Protein AF-A0A817DR96-F1 (afdb_monomer)

Sequence (658 aa):
MYIFFENSESCPSGSWNTTGIRVARVNLPEDVFVDNDGNIYVPDNSNSIQKWLPNATNSIIVAGGSFGSDMNQLKNPIGIFVRNNNLYIVDNGNFRVQKWAYGATSGVTVAGGNSKGSALNQLSNCYGIYVDEHENVYIADRDNNRVMKWMPGATEGIVVAGGNGEGRNSNQLTFPLGIYLDNDANIYIADYYNDRVQMWAQGATNGITVAGGNGGGSAPNQLSLPRAVSVDTRKNVYVLDTFNDRVQKWAPRASSGITIIGSDGRGSRPNQLQSPFGMRFDSNGNIYVADTYNWRIQKFSCEIFGNRHPPASLHRSSSTTTTNPFESTFCDLINDDMILEMTTKSLAGRVALVTGGTRGLGKGIAVELGAAGALVYVTGRTVKSSDGKSGSLEETAEAIRNRGGQCIPLRVDHENANEVEALFQRISKEQDGRLDILVNNAYKGVERLLIESGTTFWETEPDIFDDLNNVGLRNHYYCAVYAARLMVPRKQGLIIFISSVGGLIYLFHVAYGCDRLAADTAIELKKHNVASISLWPGLVETDTVQASERNAGFHKMFETYGKTESAEYVGRIIAHLAQNSSLMQYSGTVVTTADYGTTYSIPDIDGTYPSNPRSVSFLMRRIPALSWLSGWIPGFLKIPHWLWYKLVTNFQFSQHIF

Foldseek 3Di:
DDDDQDQDPDDDDQAWGFSFPQLDQAAQFQAWDAAQQRWIWTCGPQQFIWIDHVPRNGTDTFAARADDDDQRHAHPWHEWDDDPQWIWICSQVQQFTWIDHGPDSGTDTQAANPDDDQFQRGAHRWAAWDADPQRWIWIQRFVQQFIWITGGPDNGTDTFAANPDDDDFQRTAHRWHAWDQDPQRWIWTCSFQQQFIWIDGGPDNGTDTFAANPDDDDDQRTAHRWHYWDADPQRWIWTCSQVFQFIWTGHGPRSGTDTRACPVTDDQDRSHAHRWNYWDAHPQGWIWIRSRVNSGIIITHSPPPPDDDDPDDDDDDDDDDDDDDDDDDDDDDPDDVVPVVPDPQLQAPAEEEQEPCQFFLSLLLQLLLQLSHHQYEYEDAAQDDPPVQPGHLVVSQVSSVVSVGHYDYDYADLLDLVSLLVVLVVCCVVSVLHHAEYELDFFFCPVVLQVCFPPAPVRDDPCSLVRTCSRAAVSLLSNLVSVCSSQQVVLHHEYEREFALCQQDVDGYPSDDHLVVQQVSLVVSVVSNYARAYEHEDAEDTSVLVVVCVRVVSVVVCVLFDDHAYSNLVSQLSSVLSNDSPNSVRGSHYHYSQVSCVVVVNAGPVSHGGQDLQFPLSLLCLPVVRVVCSVVGDRPHGDDPVVSSVQCNPPVSVVSND

Mean predicted aligned error: 17.9 Å

Solvent-accessible surface area (backbone atoms only — not comparable to full-atom values): 34175 Å² total; per-residue (Å²): 133,86,89,76,83,65,80,72,77,88,77,82,79,93,51,50,40,45,60,59,50,70,59,41,84,36,61,52,24,43,20,44,34,50,45,89,83,52,32,40,38,31,28,27,77,66,12,24,31,35,36,26,54,70,93,43,75,62,70,45,81,64,41,51,66,37,78,46,80,53,58,44,30,20,24,59,37,42,20,55,37,76,57,96,66,25,42,39,32,27,21,26,74,52,16,24,27,34,41,28,49,74,87,45,80,46,41,45,81,57,40,46,58,67,44,76,45,80,54,58,35,26,23,26,66,39,38,19,45,39,67,51,98,82,55,29,41,36,35,16,23,12,80,58,11,22,30,35,38,23,48,78,90,44,81,48,40,43,82,63,42,44,59,68,45,75,45,84,53,53,38,28,22,29,46,26,27,16,41,30,70,52,97,81,54,31,40,35,33,9,22,18,80,57,7,22,30,33,36,26,48,74,90,42,79,49,38,44,80,60,39,45,60,70,45,71,44,82,51,55,39,27,22,23,50,22,32,20,36,45,68,50,99,81,54,30,39,36,34,32,22,18,77,63,16,26,30,30,42,21,48,70,89,43,82,45,39,44,75,57,39,17,81,78,34,72,45,82,54,85,52,26,23,32,59,35,41,18,55,33,61,36,88,85,63,28,40,36,33,10,21,16,76,65,24,27,41,40,34,34,38,69,52,81,70,73,87,71,76,75,81,86,74,89,78,90,79,82,90,80,90,83,86,84,84,89,84,90,88,80,92,85,80,91,80,58,88,82,62,76,76,67,62,83,33,83,33,57,91,35,35,31,38,29,32,38,15,27,42,44,53,29,23,23,25,45,30,34,32,5,43,30,27,13,40,27,37,33,26,26,75,45,55,73,54,93,77,81,73,78,39,10,28,51,60,34,36,47,54,12,41,76,50,74,14,44,62,49,62,41,81,36,52,54,72,40,65,68,48,49,50,50,50,50,55,44,43,30,67,77,47,78,44,50,45,42,36,39,38,42,53,34,70,43,46,65,69,60,47,56,73,45,44,81,58,52,76,90,78,47,68,74,62,58,40,53,48,28,26,38,32,23,51,54,29,41,49,52,52,48,55,55,48,44,71,34,13,47,85,66,44,36,31,39,39,37,36,65,47,47,74,46,63,70,36,96,72,48,52,88,70,57,67,51,47,67,59,24,31,55,51,12,63,72,29,50,89,32,53,28,29,16,24,21,36,23,63,66,59,58,66,28,69,75,55,68,72,41,69,86,37,70,71,54,49,51,45,49,74,55,56,62,59,60,32,54,25,40,33,58,10,48,53,52,51,50,48,77,64,41,91,62,40,67,79,47,35,42,34,81,43,43,46,38,56,51,23,64,75,68,72,48,53,36,93,87,69,46,73,50,62,38,87,47,12,50,15,54,51,25,51,46,36,80,96,40,28,81,51,22,84,75,38,60,66,84,47,60,57,56,69,71,56,44,50,54,44,51,58,34,68,80,49,26,67,49,63,95

pLDDT: mean 83.36, std 20.63, range [21.3, 98.88]

Radius of gyration: 29.3 Å; Cα contacts (8 Å, |Δi|>4): 1553; chains: 1; bounding box: 59×77×82 Å

Nearest PDB structures (foldseek):
  2qq5-assembly1_A  TM=9.137E-01  e=7.606E-24  Homo sapiens
  3sc4-assembly1_A  TM=8.248E-01  e=3.478E-14  Mycolicibacterium thermoresistibile
  3kvo-assembly3_B  TM=7.953E-01  e=3.478E-14  Homo sapiens
  3kvo-assembly3_A  TM=7.823E-01  e=4.584E-14  Homo sapiens
  3e03-assembly1_C-2  TM=8.175E-01  e=2.681E-13  Xanthomonas campestris pv. campestris

Structure (mmCIF, N/CA/C/O backbone):
data_AF-A0A817DR96-F1
#
_entry.id   AF-A0A817DR96-F1
#
loop_
_atom_site.group_PDB
_atom_site.id
_atom_site.type_symbol
_atom_site.label_atom_id
_atom_site.label_alt_id
_atom_site.label_comp_id
_atom_site.label_asym_id
_atom_site.label_entity_id
_atom_site.label_seq_id
_atom_site.pdbx_PDB_ins_code
_atom_site.Cartn_x
_atom_site.Cartn_y
_atom_site.Cartn_z
_atom_site.occupancy
_atom_site.B_iso_or_equiv
_atom_site.auth_seq_id
_atom_site.auth_comp_id
_atom_site.auth_asym_id
_atom_site.auth_atom_id
_atom_site.pdbx_PDB_model_num
ATOM 1 N N . MET A 1 1 ? 23.620 13.366 23.419 1.00 24.48 1 MET A N 1
ATOM 2 C CA . MET A 1 1 ? 24.856 12.675 22.991 1.00 24.48 1 MET A CA 1
ATOM 3 C C . MET A 1 1 ? 24.597 12.129 21.592 1.00 24.48 1 MET A C 1
ATOM 5 O O . MET A 1 1 ? 23.558 11.514 21.395 1.00 24.48 1 MET A O 1
ATOM 9 N N . TYR A 1 2 ? 25.452 12.524 20.650 1.00 21.30 2 TYR A N 1
ATOM 10 C CA . TYR A 1 2 ? 25.287 12.639 19.192 1.00 21.30 2 TYR A CA 1
ATOM 11 C C . TYR A 1 2 ? 24.518 11.517 18.455 1.00 21.30 2 TYR A C 1
ATOM 13 O O . TYR A 1 2 ? 24.699 10.333 18.731 1.00 21.30 2 TYR A O 1
ATOM 21 N N . ILE A 1 3 ? 23.666 11.920 17.499 1.00 24.17 3 ILE A N 1
ATOM 22 C CA . ILE A 1 3 ? 22.948 11.048 16.553 1.00 24.17 3 ILE A CA 1
ATOM 23 C C . ILE A 1 3 ? 23.873 10.815 15.351 1.00 24.17 3 ILE A C 1
ATOM 25 O O . ILE A 1 3 ? 24.133 11.747 14.596 1.00 24.17 3 ILE A O 1
ATOM 29 N N . PHE A 1 4 ? 24.367 9.588 15.184 1.00 23.44 4 PHE A N 1
ATOM 30 C CA . PHE A 1 4 ? 24.984 9.134 13.938 1.00 23.44 4 PHE A CA 1
ATOM 31 C C . PHE A 1 4 ? 23.915 8.460 13.072 1.00 23.44 4 PHE A C 1
ATOM 33 O O . PHE A 1 4 ? 23.225 7.552 13.537 1.00 23.44 4 PHE A O 1
ATOM 40 N N . PHE A 1 5 ? 23.794 8.909 11.822 1.00 27.34 5 PHE A N 1
ATOM 41 C CA . PHE A 1 5 ? 23.264 8.101 10.730 1.00 27.34 5 PHE A CA 1
ATOM 42 C C . PHE A 1 5 ? 24.426 7.232 10.246 1.00 27.34 5 PHE A C 1
ATOM 44 O O . PHE A 1 5 ? 25.291 7.714 9.519 1.00 27.34 5 PHE A O 1
ATOM 51 N N . GLU A 1 6 ? 24.507 5.983 10.695 1.00 26.19 6 GLU A N 1
ATOM 52 C CA . GLU A 1 6 ? 25.370 5.011 10.025 1.00 26.19 6 GLU A CA 1
ATOM 53 C C . GLU A 1 6 ? 24.568 4.399 8.878 1.00 26.19 6 GLU A C 1
ATOM 55 O O . GLU A 1 6 ? 23.611 3.659 9.101 1.00 26.19 6 GLU A O 1
ATOM 60 N N . ASN A 1 7 ? 24.954 4.738 7.647 1.00 27.81 7 ASN A N 1
ATOM 61 C CA . ASN A 1 7 ? 24.694 3.874 6.505 1.00 27.81 7 ASN A CA 1
ATOM 62 C C . ASN A 1 7 ? 25.498 2.595 6.757 1.00 27.81 7 ASN A C 1
ATOM 64 O O . ASN A 1 7 ? 26.728 2.647 6.753 1.00 27.81 7 ASN A O 1
ATOM 68 N N . SER A 1 8 ? 24.836 1.471 7.029 1.00 29.25 8 SER A N 1
ATOM 69 C CA . SER A 1 8 ? 25.536 0.192 7.092 1.00 29.25 8 SER A CA 1
ATOM 70 C C . SER A 1 8 ? 25.970 -0.216 5.684 1.00 29.25 8 SER A C 1
ATOM 72 O O . SER A 1 8 ? 25.185 -0.214 4.735 1.00 29.25 8 SER A O 1
ATOM 74 N N . GLU A 1 9 ? 27.258 -0.529 5.550 1.00 28.72 9 GLU A N 1
ATOM 75 C CA . GLU A 1 9 ? 27.829 -1.127 4.350 1.00 28.72 9 GLU A CA 1
ATOM 76 C C . GLU A 1 9 ? 27.201 -2.504 4.071 1.00 28.72 9 GLU A C 1
ATOM 78 O O . GLU A 1 9 ? 26.741 -3.213 4.965 1.00 28.72 9 GLU A O 1
ATOM 83 N N . SER A 1 10 ? 27.170 -2.848 2.785 1.00 29.28 10 SER A N 1
ATOM 84 C CA . SER A 1 10 ? 26.442 -3.954 2.158 1.00 29.28 10 SER A CA 1
ATOM 85 C C . SER A 1 10 ? 26.418 -5.290 2.918 1.00 29.28 10 SER A C 1
ATOM 87 O O . SER A 1 10 ? 27.470 -5.885 3.147 1.00 29.28 10 SER A O 1
ATOM 89 N N . CYS A 1 11 ? 25.213 -5.833 3.135 1.00 27.83 11 CYS A N 1
ATOM 90 C CA . CYS A 1 11 ? 24.986 -7.245 3.461 1.00 27.83 11 CYS A CA 1
ATOM 91 C C . CYS A 1 11 ? 24.682 -8.081 2.196 1.00 27.83 11 CYS A C 1
ATOM 93 O O . CYS A 1 11 ? 24.091 -7.568 1.240 1.00 27.83 11 CYS A O 1
ATOM 95 N N . PRO A 1 12 ? 25.103 -9.358 2.135 1.00 28.17 12 PRO A N 1
ATOM 96 C CA . PRO A 1 12 ? 24.880 -10.209 0.973 1.00 28.17 12 PRO A CA 1
ATOM 97 C C . PRO A 1 12 ? 23.470 -10.836 0.961 1.00 28.17 12 PRO A C 1
ATOM 99 O O . PRO A 1 12 ? 23.025 -11.407 1.948 1.00 28.17 12 PRO A O 1
ATOM 102 N N . SER A 1 13 ? 22.827 -10.770 -0.214 1.00 31.06 13 SER A N 1
ATOM 103 C CA . SER A 1 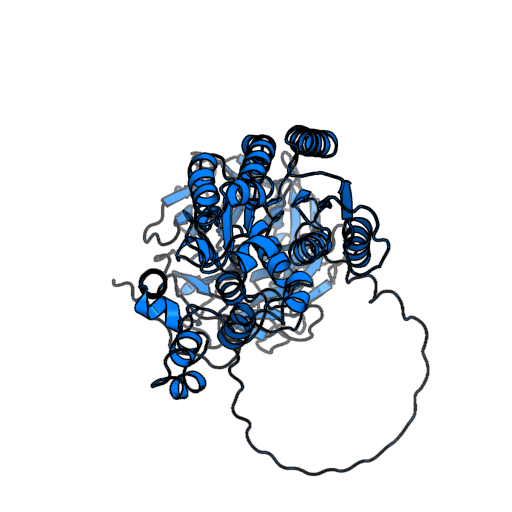13 ? 21.647 -11.525 -0.694 1.00 31.06 13 SER A CA 1
ATOM 104 C C . SER A 1 13 ? 20.391 -11.560 0.198 1.00 31.06 13 SER A C 1
ATOM 106 O O . SER A 1 13 ? 20.298 -12.352 1.128 1.00 31.06 13 SER A O 1
ATOM 108 N N . GLY A 1 14 ? 19.362 -10.786 -0.185 1.00 36.84 14 GLY A N 1
ATOM 109 C CA . GLY A 1 14 ? 17.995 -10.883 0.360 1.00 36.84 14 GLY A CA 1
ATOM 110 C C . GLY A 1 14 ? 17.737 -10.149 1.683 1.00 36.84 14 GLY A C 1
ATOM 111 O O . GLY A 1 14 ? 16.700 -10.369 2.304 1.00 36.84 14 GLY A O 1
ATOM 112 N N . SER A 1 15 ? 18.662 -9.297 2.125 1.00 35.44 15 SER A N 1
ATOM 113 C CA . SER A 1 15 ? 18.634 -8.642 3.436 1.00 35.44 15 SER A CA 1
ATOM 114 C C . SER A 1 15 ? 17.817 -7.344 3.461 1.00 35.44 15 SER A C 1
ATOM 116 O O . SER A 1 15 ? 17.897 -6.531 2.545 1.00 35.44 15 SER A O 1
ATOM 118 N N . TRP A 1 16 ? 17.070 -7.131 4.546 1.00 42.81 16 TRP A N 1
ATOM 119 C CA . TRP A 1 16 ? 16.449 -5.847 4.878 1.00 42.81 16 TRP A CA 1
ATOM 120 C C . TRP A 1 16 ? 17.532 -4.872 5.328 1.00 42.81 16 TRP A C 1
ATOM 122 O O . TRP A 1 16 ? 18.354 -5.221 6.176 1.00 42.81 16 TRP A O 1
ATOM 132 N N . ASN A 1 17 ? 17.533 -3.653 4.793 1.00 43.53 17 ASN A N 1
ATOM 133 C CA . ASN A 1 17 ? 18.510 -2.653 5.199 1.00 43.53 17 ASN A CA 1
ATOM 134 C C . ASN A 1 17 ? 18.001 -1.827 6.372 1.00 43.53 17 ASN A C 1
ATOM 136 O O . ASN A 1 17 ? 16.851 -1.381 6.442 1.00 43.53 17 ASN A O 1
ATOM 140 N N . THR A 1 18 ? 18.912 -1.591 7.303 1.00 42.03 18 THR A N 1
ATOM 141 C CA . THR A 1 18 ? 18.697 -0.744 8.464 1.00 42.03 18 THR A CA 1
ATOM 142 C C . THR A 1 18 ? 18.997 0.696 8.110 1.00 42.03 18 THR A C 1
ATOM 144 O O . THR A 1 18 ? 20.090 1.200 8.355 1.00 42.03 18 THR A O 1
ATOM 147 N N . THR A 1 19 ? 18.004 1.417 7.612 1.00 44.44 19 THR A N 1
ATOM 148 C CA . THR A 1 19 ? 17.979 2.862 7.834 1.00 44.44 19 THR A CA 1
ATOM 149 C C . THR A 1 19 ? 17.499 3.065 9.257 1.00 44.44 19 THR A C 1
ATOM 151 O O . THR A 1 19 ? 16.302 3.216 9.496 1.00 44.44 19 THR A O 1
ATOM 154 N N . GLY A 1 20 ? 18.422 2.984 10.216 1.00 42.66 20 GLY A N 1
ATOM 155 C CA . GLY A 1 20 ? 18.122 3.200 11.621 1.00 42.66 20 GLY A CA 1
ATOM 156 C C . GLY A 1 20 ? 17.610 4.620 11.828 1.00 42.66 20 GLY A C 1
ATOM 157 O O . GLY A 1 20 ? 18.382 5.513 12.168 1.00 42.66 20 GLY A O 1
ATOM 158 N N . ILE A 1 21 ? 16.307 4.850 11.653 1.00 41.28 21 ILE A N 1
ATOM 159 C CA . ILE A 1 21 ? 15.677 6.027 12.227 1.00 41.28 21 ILE A CA 1
ATOM 160 C C . ILE A 1 21 ? 15.745 5.796 13.732 1.00 41.28 21 ILE A C 1
ATOM 162 O O . ILE A 1 21 ? 14.899 5.120 14.305 1.00 41.28 21 ILE A O 1
ATOM 166 N N . ARG A 1 22 ? 16.784 6.330 14.382 1.00 48.03 22 ARG A N 1
ATOM 167 C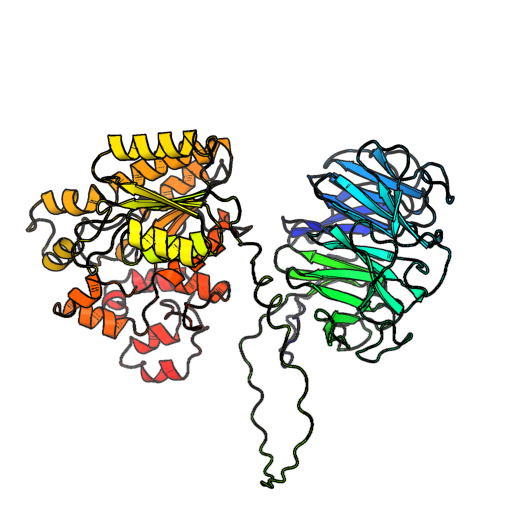 CA . ARG A 1 22 ? 16.765 6.564 15.824 1.00 48.03 22 ARG A CA 1
ATOM 168 C C . ARG A 1 22 ? 15.715 7.642 16.070 1.00 48.03 22 ARG A C 1
ATOM 170 O O . ARG A 1 22 ? 16.043 8.825 16.133 1.00 48.03 22 ARG A O 1
ATOM 177 N N . VAL A 1 23 ? 14.453 7.235 16.167 1.00 45.88 23 VAL A N 1
ATOM 178 C CA . VAL A 1 23 ? 13.348 8.096 16.598 1.00 45.88 23 VAL A CA 1
ATOM 179 C C . VAL A 1 23 ? 13.515 8.326 18.104 1.00 45.88 23 VAL A C 1
ATOM 181 O O . VAL A 1 23 ? 12.821 7.728 18.911 1.00 45.88 23 VAL A O 1
ATOM 184 N N . ALA A 1 24 ? 14.515 9.128 18.483 1.00 48.12 24 ALA A N 1
ATOM 185 C CA . ALA A 1 24 ? 14.823 9.507 19.863 1.00 48.12 24 ALA A CA 1
ATOM 186 C C . ALA A 1 24 ? 15.040 8.330 20.853 1.00 48.12 24 ALA A C 1
ATOM 188 O O . ALA A 1 24 ? 15.020 7.154 20.499 1.00 48.12 24 ALA A O 1
ATOM 189 N N . ARG A 1 25 ? 15.349 8.655 22.117 1.00 51.50 25 ARG A N 1
ATOM 190 C CA . ARG A 1 25 ? 15.259 7.692 23.226 1.00 51.50 25 ARG A CA 1
ATOM 191 C C . ARG A 1 25 ? 13.790 7.600 23.615 1.00 51.50 25 ARG A C 1
ATOM 193 O O . ARG A 1 25 ? 13.242 8.601 24.069 1.00 51.50 25 ARG A O 1
ATOM 200 N N . VAL A 1 26 ? 13.193 6.427 23.463 1.00 66.25 26 VAL A N 1
ATOM 201 C CA . VAL A 1 26 ? 11.851 6.135 23.982 1.00 66.25 26 VAL A CA 1
ATOM 202 C C . VAL A 1 26 ? 12.015 5.249 25.207 1.00 66.25 26 VAL A C 1
ATOM 204 O O . VAL A 1 26 ? 12.823 4.320 25.176 1.00 66.25 26 VAL A O 1
ATOM 207 N N . ASN A 1 27 ? 11.331 5.542 26.311 1.00 67.62 27 ASN A N 1
ATOM 208 C CA . ASN A 1 27 ? 11.566 4.823 27.554 1.00 67.62 27 ASN A CA 1
ATOM 209 C C . ASN A 1 27 ? 10.733 3.533 27.571 1.00 67.62 27 ASN A C 1
ATOM 211 O O . ASN A 1 27 ? 9.561 3.564 27.929 1.00 67.62 27 ASN A O 1
ATOM 215 N N . LEU A 1 28 ? 11.369 2.416 27.190 1.00 78.00 28 LEU A N 1
ATOM 216 C CA . LEU A 1 28 ? 10.761 1.083 27.032 1.00 78.00 28 LEU A CA 1
ATOM 217 C C . LEU A 1 28 ? 9.540 1.090 26.085 1.00 78.00 28 LEU A C 1
ATOM 219 O O . LEU A 1 28 ? 8.411 0.936 26.539 1.00 78.00 28 LEU A O 1
ATOM 223 N N . PRO A 1 29 ? 9.742 1.254 24.764 1.00 85.44 29 PRO A N 1
ATOM 224 C CA . PRO A 1 29 ? 8.639 1.195 23.810 1.00 85.44 29 PRO A CA 1
ATOM 225 C C . PRO A 1 29 ? 8.024 -0.214 23.780 1.00 85.44 29 PRO A C 1
ATOM 227 O O . PRO A 1 29 ? 8.699 -1.176 23.412 1.00 85.44 29 PRO A O 1
ATOM 230 N N . GLU A 1 30 ? 6.757 -0.338 24.172 1.00 89.00 30 GLU A N 1
ATOM 231 C CA . GLU A 1 30 ? 6.022 -1.618 24.204 1.00 89.00 30 GLU A CA 1
ATOM 232 C C . GLU A 1 30 ? 5.396 -1.965 22.843 1.00 89.00 30 GLU A C 1
ATOM 234 O O . GLU A 1 30 ? 5.339 -3.133 22.464 1.00 89.00 30 GLU A O 1
ATOM 239 N N . ASP A 1 31 ? 4.984 -0.950 22.081 1.00 93.12 31 ASP A N 1
ATOM 240 C CA . ASP A 1 31 ? 4.344 -1.092 20.771 1.00 93.12 31 ASP A CA 1
ATOM 241 C C . ASP A 1 31 ? 4.730 0.072 19.845 1.00 93.12 31 ASP A C 1
ATOM 243 O O . ASP A 1 31 ? 5.334 1.056 20.273 1.00 93.12 31 ASP A O 1
ATOM 247 N N . VAL A 1 32 ? 4.416 -0.027 18.558 1.00 93.25 32 VAL A N 1
ATOM 248 C CA . VAL A 1 32 ? 4.622 1.053 17.593 1.00 93.25 32 VAL A CA 1
ATOM 249 C C . VAL A 1 32 ? 3.517 1.038 16.548 1.00 93.25 32 VAL A C 1
ATOM 251 O O . VAL A 1 32 ? 3.250 0.019 15.919 1.00 93.25 32 VAL A O 1
ATOM 254 N N . PHE A 1 33 ? 2.913 2.198 16.299 1.00 94.31 33 PHE A N 1
ATOM 255 C CA . PHE A 1 33 ? 2.014 2.391 15.167 1.00 94.31 33 PHE A CA 1
ATOM 256 C C . PHE A 1 33 ? 2.586 3.435 14.216 1.00 94.31 33 PHE A C 1
ATOM 258 O O . PHE A 1 33 ? 3.103 4.461 14.654 1.00 94.31 33 PHE A O 1
ATOM 265 N N . VAL A 1 34 ? 2.467 3.195 12.912 1.00 92.00 34 VAL A N 1
ATOM 266 C CA . VAL A 1 34 ? 2.828 4.166 11.876 1.00 92.00 34 VAL A CA 1
ATOM 267 C C . VAL A 1 34 ? 1.602 4.415 11.013 1.00 92.00 34 VAL A C 1
ATOM 269 O O . VAL A 1 34 ? 1.001 3.463 10.512 1.00 92.00 34 VAL A O 1
ATOM 272 N N . ASP A 1 35 ? 1.191 5.678 10.898 1.00 89.00 35 ASP A N 1
ATOM 273 C CA . ASP A 1 35 ? 0.060 6.061 10.050 1.00 89.00 35 ASP A CA 1
ATOM 274 C C . ASP A 1 35 ? 0.475 6.265 8.584 1.00 89.00 35 ASP A C 1
ATOM 276 O O . ASP A 1 35 ? 1.652 6.205 8.225 1.00 89.00 35 ASP A O 1
ATOM 280 N N . ASN A 1 36 ? -0.513 6.485 7.714 1.00 85.00 36 ASN A N 1
ATOM 281 C CA . ASN A 1 36 ? -0.283 6.643 6.276 1.00 85.00 36 ASN A CA 1
ATOM 282 C C . ASN A 1 36 ? 0.516 7.905 5.917 1.00 85.00 36 ASN A C 1
ATOM 284 O O . ASN A 1 36 ? 1.110 7.942 4.842 1.00 85.00 36 ASN A O 1
ATOM 288 N N . ASP A 1 37 ? 0.563 8.896 6.811 1.00 83.38 37 ASP A N 1
ATOM 289 C CA . ASP A 1 37 ? 1.366 10.112 6.650 1.00 83.38 37 ASP A CA 1
ATOM 290 C C . ASP A 1 37 ? 2.817 9.903 7.126 1.00 83.38 37 ASP A C 1
ATOM 292 O O . ASP A 1 37 ? 3.647 10.810 7.039 1.00 83.38 37 ASP A O 1
ATOM 296 N N . GLY A 1 38 ? 3.142 8.711 7.640 1.00 85.75 38 GLY A N 1
ATOM 297 C CA . GLY A 1 38 ? 4.456 8.361 8.170 1.00 85.75 38 GLY A CA 1
ATOM 298 C C . GLY A 1 38 ? 4.713 8.877 9.587 1.00 85.75 38 GLY A C 1
ATOM 299 O O . GLY A 1 38 ? 5.865 8.868 10.029 1.00 85.75 38 GLY A O 1
ATOM 300 N N . ASN A 1 39 ? 3.683 9.335 10.308 1.00 90.19 39 ASN A N 1
ATOM 301 C CA . ASN A 1 39 ? 3.832 9.676 11.717 1.00 90.19 39 ASN A CA 1
ATOM 302 C C . ASN A 1 39 ? 3.946 8.402 12.555 1.00 90.19 39 ASN A C 1
ATOM 304 O O . ASN A 1 39 ? 3.235 7.424 12.320 1.00 90.19 39 ASN A O 1
ATOM 308 N N . ILE A 1 40 ? 4.796 8.445 13.575 1.00 91.69 40 ILE A N 1
ATOM 309 C CA . ILE A 1 40 ? 5.092 7.306 14.446 1.00 91.69 40 ILE A CA 1
ATOM 310 C C . ILE A 1 40 ? 4.483 7.572 15.817 1.00 91.69 40 ILE A C 1
ATOM 312 O O . ILE A 1 40 ? 4.743 8.619 16.407 1.00 91.69 40 ILE A O 1
ATOM 316 N N . TYR A 1 41 ? 3.706 6.622 16.326 1.00 93.44 41 TYR A N 1
ATOM 317 C CA . TYR A 1 41 ? 3.057 6.663 17.632 1.00 93.44 41 TYR A CA 1
ATOM 318 C C . TYR A 1 41 ? 3.623 5.554 18.499 1.00 93.44 41 TYR A C 1
ATOM 320 O O . TYR A 1 41 ? 3.667 4.399 18.074 1.00 93.44 41 TYR A O 1
ATOM 328 N N . VAL A 1 42 ? 4.038 5.902 19.711 1.00 92.75 42 VAL A N 1
ATOM 329 C CA . VAL A 1 42 ? 4.624 4.950 20.652 1.00 92.75 42 VAL A CA 1
ATOM 330 C C . VAL A 1 42 ? 4.044 5.205 22.043 1.00 92.75 42 VAL A C 1
ATOM 332 O O . VAL A 1 42 ? 4.090 6.350 22.508 1.00 92.75 42 VAL A O 1
ATOM 335 N N . PRO A 1 43 ? 3.481 4.186 22.712 1.00 91.12 43 PRO A N 1
ATOM 336 C CA . PRO A 1 43 ? 3.197 4.262 24.132 1.00 91.12 43 PRO A CA 1
ATOM 337 C C . PRO A 1 43 ? 4.511 4.307 24.913 1.00 91.12 43 PRO A C 1
ATOM 339 O O . PRO A 1 43 ? 5.430 3.529 24.660 1.00 91.12 43 PRO A O 1
ATOM 342 N N . ASP A 1 44 ? 4.600 5.249 25.845 1.00 80.56 44 ASP A N 1
ATOM 343 C CA . ASP A 1 44 ? 5.790 5.496 26.656 1.00 80.56 44 ASP A CA 1
ATOM 344 C C . ASP A 1 44 ? 5.473 5.354 28.155 1.00 80.56 44 ASP A C 1
ATOM 346 O O . ASP A 1 44 ? 4.350 5.606 28.608 1.00 80.56 44 ASP A O 1
ATOM 350 N N . ASN A 1 45 ? 6.491 5.019 28.953 1.00 75.44 45 ASN A N 1
ATOM 351 C CA . ASN A 1 45 ? 6.380 4.812 30.406 1.00 75.44 45 ASN A CA 1
ATOM 352 C C . ASN A 1 45 ? 5.914 6.037 31.205 1.00 75.44 45 ASN A C 1
ATOM 354 O O . ASN A 1 45 ? 5.556 5.923 32.377 1.00 75.44 45 ASN A O 1
ATOM 358 N N . SER A 1 46 ? 5.891 7.218 30.590 1.00 80.31 46 SER A N 1
ATOM 359 C CA . SER A 1 46 ? 5.292 8.429 31.158 1.00 80.31 46 SER A CA 1
ATOM 360 C C . SER A 1 46 ? 3.754 8.391 31.232 1.00 80.31 46 SER A C 1
ATOM 362 O O . SER A 1 46 ? 3.134 9.401 31.559 1.00 80.31 46 SER A O 1
ATOM 364 N N . ASN A 1 47 ? 3.124 7.239 30.966 1.00 90.25 47 ASN A N 1
ATOM 365 C CA . ASN A 1 47 ? 1.672 7.087 30.840 1.00 90.25 47 ASN A CA 1
ATOM 366 C C . ASN A 1 47 ? 1.110 8.004 29.745 1.00 90.25 47 ASN A C 1
ATOM 368 O O . ASN A 1 47 ? 0.117 8.712 29.935 1.00 90.25 47 ASN A O 1
ATOM 372 N N . SER A 1 48 ? 1.793 8.032 28.603 1.00 91.88 48 SER A N 1
ATOM 373 C CA . SER A 1 48 ? 1.437 8.881 27.473 1.00 91.88 48 SER A CA 1
ATOM 374 C C . SER A 1 48 ? 1.648 8.168 26.144 1.00 91.88 48 SER A C 1
ATOM 376 O O . SER A 1 48 ? 2.370 7.174 26.063 1.00 91.88 48 SER A O 1
ATOM 378 N N . ILE A 1 49 ? 1.017 8.698 25.098 1.00 93.88 49 ILE A N 1
ATOM 379 C CA . ILE A 1 49 ? 1.323 8.344 23.715 1.00 93.88 49 ILE A CA 1
ATOM 380 C C . ILE A 1 49 ? 2.130 9.476 23.101 1.00 93.88 49 ILE A C 1
ATOM 382 O O . ILE A 1 49 ? 1.674 10.620 23.026 1.00 93.88 49 ILE A O 1
ATOM 386 N N . GLN A 1 50 ? 3.329 9.134 22.654 1.00 91.44 50 GLN A N 1
ATOM 387 C CA . GLN A 1 50 ? 4.252 10.034 21.985 1.00 91.44 50 GLN A CA 1
ATOM 388 C C . GLN A 1 50 ? 4.053 9.920 20.472 1.00 91.44 50 GLN A C 1
ATOM 390 O O . GLN A 1 50 ? 3.998 8.812 19.941 1.00 91.44 50 GLN A O 1
ATOM 395 N N . LYS A 1 51 ? 3.959 11.057 19.777 1.00 91.50 51 LYS A N 1
ATOM 396 C CA . LYS A 1 51 ? 3.903 11.142 18.313 1.00 91.50 51 LYS A CA 1
ATOM 397 C C . LYS A 1 51 ? 5.153 11.834 17.783 1.00 91.50 51 LYS A C 1
ATOM 399 O O . LYS A 1 51 ? 5.456 12.950 18.201 1.00 91.50 51 LYS A O 1
ATOM 404 N N . TRP A 1 52 ? 5.813 11.225 16.806 1.00 90.00 52 TRP A N 1
ATOM 405 C CA . TRP A 1 52 ? 6.839 11.862 15.983 1.00 90.00 52 TRP A CA 1
ATOM 406 C C . TRP A 1 52 ? 6.291 12.094 14.580 1.00 90.00 52 TRP A C 1
ATOM 408 O O . TRP A 1 52 ? 5.721 11.188 13.971 1.00 90.00 52 TRP A O 1
ATOM 418 N N . LEU A 1 53 ? 6.480 13.306 14.061 1.00 86.56 53 LEU A N 1
ATOM 419 C CA . LEU A 1 53 ? 6.269 13.590 12.642 1.00 86.56 53 LEU A CA 1
ATOM 420 C C . LEU A 1 53 ? 7.400 12.956 11.811 1.00 86.56 53 LEU A C 1
ATOM 422 O O . LEU A 1 53 ? 8.491 12.732 12.350 1.00 86.56 53 LEU A O 1
ATOM 426 N N . PRO A 1 54 ? 7.196 12.709 10.504 1.00 79.44 54 PRO A N 1
ATOM 427 C CA . PRO A 1 54 ? 8.259 12.247 9.622 1.00 79.44 54 PRO A CA 1
ATOM 428 C C . PRO A 1 54 ? 9.529 13.094 9.771 1.00 79.44 54 PRO A C 1
ATOM 430 O O . PRO A 1 54 ? 9.488 14.320 9.671 1.00 79.44 54 PRO A O 1
ATOM 433 N N . ASN A 1 55 ? 10.663 12.432 10.011 1.00 71.81 55 ASN A N 1
ATOM 434 C CA . ASN A 1 55 ? 11.988 13.042 10.205 1.00 71.81 55 ASN A CA 1
ATOM 435 C C . ASN A 1 55 ? 12.138 13.962 11.436 1.00 71.81 55 ASN A C 1
ATOM 437 O O . ASN A 1 55 ? 13.187 14.587 11.599 1.00 71.81 55 ASN A O 1
ATOM 441 N N . ALA A 1 56 ? 11.136 14.053 12.315 1.00 73.12 56 ALA A N 1
ATOM 442 C CA . ALA A 1 56 ? 11.245 14.839 13.537 1.00 73.12 56 ALA A CA 1
ATOM 443 C C . ALA A 1 56 ? 12.165 14.160 14.563 1.00 73.12 56 ALA A C 1
ATOM 445 O O . ALA A 1 56 ? 12.130 12.946 14.760 1.00 73.12 56 ALA A O 1
ATOM 446 N N . THR A 1 57 ? 12.963 14.964 15.264 1.00 72.00 57 THR A N 1
ATOM 447 C CA . THR A 1 57 ? 13.841 14.497 16.350 1.00 72.00 57 THR A CA 1
ATOM 448 C C . THR A 1 57 ? 13.167 14.522 17.721 1.00 72.00 57 THR A C 1
ATOM 450 O O . THR A 1 57 ? 13.578 13.778 18.609 1.00 72.00 57 THR A O 1
ATOM 453 N N . ASN A 1 58 ? 12.125 15.339 17.891 1.00 77.56 58 ASN A N 1
ATOM 454 C CA . ASN A 1 58 ? 11.354 15.468 19.127 1.00 77.56 58 ASN A CA 1
ATOM 455 C C . ASN A 1 58 ? 9.932 14.934 18.927 1.00 77.56 58 ASN A C 1
ATOM 457 O O . ASN A 1 58 ? 9.351 15.116 17.853 1.00 77.56 58 ASN A O 1
ATOM 461 N N . SER A 1 59 ? 9.374 14.316 19.966 1.00 85.81 59 SER A N 1
ATOM 462 C CA . SER A 1 59 ? 7.962 13.941 20.014 1.00 85.81 59 SER A CA 1
ATOM 463 C C . SER A 1 59 ? 7.084 15.062 20.552 1.00 85.81 59 SER A C 1
ATOM 465 O O . SER A 1 59 ? 7.547 16.004 21.198 1.00 85.81 59 SER A O 1
ATOM 467 N N . ILE A 1 60 ? 5.784 14.896 20.335 1.00 89.69 60 ILE A N 1
ATOM 468 C CA . ILE A 1 60 ? 4.725 15.569 21.079 1.00 89.69 60 ILE A CA 1
ATOM 469 C C . ILE A 1 60 ? 3.855 14.526 21.790 1.00 89.69 60 ILE A C 1
ATOM 471 O O . ILE A 1 60 ? 3.619 13.441 21.256 1.00 89.69 60 ILE A O 1
ATOM 475 N N . ILE A 1 61 ? 3.354 14.858 22.982 1.00 91.81 61 ILE A N 1
ATOM 476 C CA . ILE A 1 61 ? 2.345 14.040 23.666 1.00 91.81 61 ILE A CA 1
ATOM 477 C C . ILE A 1 61 ? 1.004 14.268 22.971 1.00 91.81 61 ILE A C 1
ATOM 479 O O . ILE A 1 61 ? 0.537 15.402 22.881 1.00 91.81 61 ILE A O 1
ATOM 483 N N . VAL A 1 62 ? 0.393 13.190 22.484 1.00 93.81 62 VAL A N 1
ATOM 484 C CA . VAL A 1 62 ? -0.915 13.224 21.804 1.00 93.81 62 VAL A CA 1
ATOM 485 C C . VAL A 1 62 ? -2.026 12.554 22.602 1.00 93.81 62 VAL A C 1
ATOM 487 O O . VAL A 1 62 ? -3.194 12.740 22.275 1.00 93.81 62 VAL A O 1
ATOM 490 N N . ALA A 1 63 ? -1.673 11.799 23.645 1.00 94.75 63 ALA A N 1
ATOM 491 C CA . ALA A 1 63 ? -2.625 11.305 24.628 1.00 94.75 63 ALA A CA 1
ATOM 492 C C . ALA A 1 63 ? -1.978 11.041 25.993 1.00 94.75 63 ALA A C 1
ATOM 494 O O . ALA A 1 63 ? -0.797 10.697 26.064 1.00 94.75 63 ALA A O 1
ATOM 495 N N . GLY A 1 64 ? -2.759 11.159 27.067 1.00 92.50 64 GLY A N 1
ATOM 496 C CA . GLY A 1 64 ? -2.315 10.943 28.446 1.00 92.50 64 GLY A CA 1
ATOM 497 C C . GLY A 1 64 ? -1.349 12.017 28.957 1.00 92.50 64 GLY A C 1
ATOM 498 O O . GLY A 1 64 ? -1.563 13.208 28.748 1.00 92.50 64 GLY A O 1
ATOM 499 N N . GLY A 1 65 ? -0.295 11.591 29.659 1.00 85.88 65 GLY A N 1
ATOM 500 C CA . GLY A 1 65 ? 0.694 12.474 30.297 1.00 85.88 65 GLY A CA 1
ATOM 501 C C . GLY A 1 65 ? 0.531 12.606 31.813 1.00 85.88 65 GLY A C 1
ATOM 502 O O . GLY A 1 65 ? 1.302 13.310 32.461 1.00 85.88 65 GLY A O 1
ATOM 503 N N . SER A 1 66 ? -0.450 11.914 32.394 1.00 90.56 66 SER A N 1
ATOM 504 C CA . SER A 1 66 ? -0.598 11.766 33.842 1.00 90.56 66 SER A CA 1
ATOM 505 C C . SER A 1 66 ? -1.153 10.387 34.193 1.00 90.56 66 SER A C 1
ATOM 507 O O . SER A 1 66 ? -1.969 9.824 33.460 1.00 90.56 66 SER A O 1
ATOM 509 N N . PHE A 1 67 ? -0.665 9.843 35.309 1.00 94.00 67 PHE A N 1
ATOM 510 C CA . PHE A 1 67 ? -1.069 8.543 35.835 1.00 94.00 67 PHE A CA 1
ATOM 511 C C . PHE A 1 67 ? -2.431 8.633 36.523 1.00 94.00 67 PHE A C 1
ATOM 513 O O . PHE A 1 67 ? -2.612 9.458 37.418 1.00 94.00 67 PHE A O 1
ATOM 520 N N . GLY A 1 68 ? -3.346 7.735 36.169 1.00 94.75 68 GLY A N 1
ATOM 521 C CA . GLY A 1 68 ? -4.613 7.564 36.878 1.00 94.75 68 GLY A CA 1
ATOM 522 C C . GLY A 1 68 ? -5.705 6.958 36.003 1.00 94.75 68 GLY A C 1
ATOM 523 O O . GLY A 1 68 ? -5.410 6.339 34.982 1.00 94.75 68 GLY A O 1
ATOM 524 N N . SER A 1 69 ? -6.957 7.087 36.435 1.00 95.25 69 SER A N 1
ATOM 525 C CA . SER A 1 69 ? -8.127 6.441 35.822 1.00 95.25 69 SER A CA 1
ATOM 526 C C . SER A 1 69 ? -9.111 7.417 35.173 1.00 95.25 69 SER A C 1
ATOM 528 O O . SER A 1 69 ? -10.061 6.974 34.519 1.00 95.25 69 SER A O 1
ATOM 530 N N . ASP A 1 70 ? -8.898 8.728 35.320 1.00 96.69 70 ASP A N 1
ATOM 531 C CA . ASP A 1 70 ? -9.747 9.742 34.690 1.00 96.69 70 ASP A CA 1
ATOM 532 C C . ASP A 1 70 ? -9.675 9.655 33.155 1.00 96.69 70 ASP A C 1
ATOM 534 O O . ASP A 1 70 ? -8.803 9.000 32.577 1.00 96.69 70 ASP A O 1
ATOM 538 N N . MET A 1 71 ? -10.610 10.298 32.451 1.00 95.94 71 MET A N 1
ATOM 539 C CA . MET A 1 71 ? -10.692 10.193 30.985 1.00 95.94 71 MET A CA 1
ATOM 540 C C . MET A 1 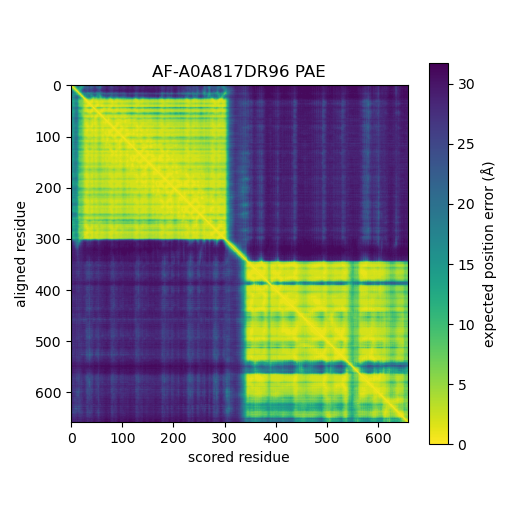71 ? -9.518 10.855 30.251 1.00 95.94 71 MET A C 1
ATOM 542 O O . MET A 1 71 ? -9.239 10.514 29.105 1.00 95.94 71 MET A O 1
ATOM 546 N N . ASN A 1 72 ? -8.815 11.778 30.903 1.00 93.88 72 ASN A N 1
ATOM 547 C CA . ASN A 1 72 ? -7.586 12.414 30.423 1.00 93.88 72 ASN A CA 1
ATOM 548 C C . ASN A 1 72 ? -6.301 11.745 30.954 1.00 93.88 72 ASN A C 1
ATOM 550 O O . ASN A 1 72 ? -5.203 12.206 30.648 1.00 93.88 72 ASN A O 1
ATOM 554 N N . GLN A 1 73 ? -6.425 10.675 31.742 1.00 96.06 73 GLN A N 1
ATOM 555 C CA . GLN A 1 73 ? -5.311 9.939 32.335 1.00 96.06 73 GLN A CA 1
ATOM 556 C C . GLN A 1 73 ? -5.176 8.552 31.706 1.00 96.06 73 GLN A C 1
ATOM 558 O O . GLN A 1 73 ? -6.147 7.959 31.229 1.00 96.06 73 GLN A O 1
ATOM 563 N N . LEU A 1 74 ? -3.950 8.033 31.725 1.00 95.56 74 LEU A N 1
ATOM 564 C CA . LEU A 1 74 ? -3.632 6.662 31.335 1.00 95.56 74 LEU A CA 1
ATOM 565 C C . LEU A 1 74 ? -2.849 5.995 32.466 1.00 95.56 74 LEU A C 1
ATOM 567 O O . LEU A 1 74 ? -2.221 6.656 33.295 1.00 95.56 74 LEU A O 1
ATOM 571 N N . LYS A 1 75 ? -2.858 4.669 32.490 1.00 93.94 75 LYS A N 1
ATOM 572 C CA . LYS A 1 75 ? -2.136 3.850 33.449 1.00 93.94 75 LYS A CA 1
ATOM 573 C C . LYS A 1 75 ? -1.522 2.661 32.725 1.00 93.94 75 LYS A C 1
ATOM 575 O O . LYS A 1 75 ? -2.210 1.696 32.409 1.00 93.94 75 LYS A O 1
ATOM 580 N N . ASN A 1 76 ? -0.208 2.714 32.521 1.00 90.81 76 ASN A N 1
ATOM 581 C CA . ASN A 1 76 ? 0.543 1.712 31.766 1.00 90.81 76 ASN A CA 1
ATOM 582 C C . ASN A 1 76 ? -0.059 1.464 30.361 1.00 90.81 76 ASN A C 1
ATOM 584 O O . ASN A 1 76 ? -0.550 0.364 30.099 1.00 90.81 76 ASN A O 1
ATOM 588 N N . PRO A 1 77 ? -0.108 2.482 29.478 1.00 94.19 77 PRO A N 1
ATOM 589 C CA . PRO A 1 77 ? -0.538 2.272 28.103 1.00 94.19 77 PRO A CA 1
ATOM 590 C C . PRO A 1 77 ? 0.479 1.384 27.381 1.00 94.19 77 PRO A C 1
ATOM 592 O O . PRO A 1 77 ? 1.675 1.633 27.485 1.00 94.19 77 PRO A O 1
ATOM 595 N N . ILE A 1 78 ? 0.014 0.366 26.656 1.00 92.50 78 ILE A N 1
ATOM 596 C CA . ILE A 1 78 ? 0.919 -0.614 26.024 1.00 92.50 78 ILE A CA 1
ATOM 597 C C . ILE A 1 78 ? 0.636 -0.894 24.554 1.00 92.50 78 ILE A C 1
ATOM 599 O O . ILE A 1 78 ? 1.580 -1.074 23.803 1.00 92.50 78 ILE A O 1
ATOM 603 N N . GLY A 1 79 ? -0.629 -0.907 24.134 1.00 93.81 79 GLY A N 1
ATOM 604 C CA . GLY A 1 79 ? -1.029 -1.143 22.747 1.00 93.81 79 GLY A CA 1
ATOM 605 C C . GLY A 1 79 ? -1.594 0.125 22.127 1.00 93.81 79 GLY A C 1
ATOM 606 O O . GLY A 1 79 ? -2.323 0.870 22.794 1.00 93.81 79 GLY A O 1
ATOM 607 N N . ILE A 1 80 ? -1.281 0.372 20.857 1.00 96.00 80 ILE A N 1
ATOM 608 C CA . ILE A 1 80 ? -1.765 1.546 20.129 1.00 96.00 80 ILE A CA 1
ATOM 609 C C . ILE A 1 80 ? -2.235 1.174 18.721 1.00 96.00 80 ILE A C 1
ATOM 611 O O . ILE A 1 80 ? -1.565 0.478 17.965 1.00 96.00 80 ILE A O 1
ATOM 615 N N . PHE A 1 81 ? -3.385 1.713 18.327 1.00 97.00 81 PHE A N 1
ATOM 616 C CA . PHE A 1 81 ? -3.847 1.679 16.945 1.00 97.00 81 PHE A CA 1
ATOM 617 C C . PHE A 1 81 ? -4.388 3.043 16.539 1.00 97.00 81 PHE A C 1
ATOM 619 O O . PHE A 1 81 ? -5.069 3.699 17.324 1.00 97.00 81 PHE A O 1
ATOM 626 N N . VAL A 1 82 ? -4.119 3.479 15.311 1.00 95.88 82 VAL A N 1
ATOM 627 C CA . VAL A 1 82 ? -4.649 4.744 14.792 1.00 95.88 82 VAL A CA 1
ATOM 628 C C . VAL A 1 82 ? -5.538 4.480 13.584 1.00 95.88 82 VAL A C 1
ATOM 630 O O . VAL A 1 82 ? -5.146 3.795 12.639 1.00 95.88 82 VAL A O 1
ATOM 633 N N . ARG A 1 83 ? -6.750 5.039 13.603 1.00 93.38 83 ARG A N 1
ATOM 634 C CA . ARG A 1 83 ? -7.707 4.959 12.491 1.00 93.38 83 ARG A CA 1
ATOM 635 C C . ARG A 1 83 ? -8.628 6.168 12.484 1.00 93.38 83 ARG A C 1
ATOM 637 O O . ARG A 1 83 ? -9.071 6.599 13.543 1.00 93.38 83 ARG A O 1
ATOM 644 N N . ASN A 1 84 ? -8.919 6.705 11.298 1.00 90.38 84 ASN A N 1
ATOM 645 C CA . ASN A 1 84 ? -9.853 7.822 11.105 1.00 90.38 84 ASN A CA 1
ATOM 646 C C . ASN A 1 84 ? -9.580 9.018 12.041 1.00 90.38 84 ASN A C 1
ATOM 648 O O . ASN A 1 84 ? -10.502 9.538 12.661 1.00 90.38 84 ASN A O 1
ATOM 652 N N . ASN A 1 85 ? -8.312 9.426 12.194 1.00 88.81 85 ASN A N 1
ATOM 653 C CA . ASN A 1 85 ? -7.884 10.488 13.124 1.00 88.81 85 ASN A CA 1
ATOM 654 C C . ASN A 1 85 ? -8.247 10.240 14.604 1.00 88.81 85 ASN A C 1
ATOM 656 O O . ASN A 1 85 ? -8.395 11.182 15.384 1.00 88.81 85 ASN A O 1
ATOM 660 N N . ASN A 1 86 ? -8.377 8.974 15.002 1.00 95.56 86 ASN A N 1
ATOM 661 C CA . ASN A 1 86 ? -8.547 8.556 16.386 1.00 95.56 86 ASN A CA 1
ATOM 662 C C . ASN A 1 86 ? -7.408 7.621 16.800 1.00 95.56 86 ASN A C 1
ATOM 664 O O . ASN A 1 86 ? -7.020 6.730 16.041 1.00 95.56 86 ASN A O 1
ATOM 668 N N . LEU A 1 87 ? -6.899 7.814 18.015 1.00 97.38 87 LEU A N 1
ATOM 669 C CA . LEU A 1 87 ? -6.010 6.886 18.701 1.00 97.38 87 LEU A CA 1
ATOM 670 C C . LEU A 1 87 ? -6.859 5.936 19.539 1.00 97.38 87 LEU A C 1
ATOM 672 O O . LEU A 1 87 ? -7.715 6.381 20.298 1.00 97.38 87 LEU A O 1
ATOM 676 N N . TYR A 1 88 ? -6.589 4.646 19.433 1.00 98.25 88 TYR A N 1
ATOM 677 C CA . TYR A 1 88 ? -7.169 3.600 20.257 1.00 98.25 88 TYR A CA 1
ATOM 678 C C . TYR A 1 88 ? -6.052 3.018 21.107 1.00 98.25 88 TYR A C 1
ATOM 680 O O . TYR A 1 88 ? -5.102 2.436 20.586 1.00 98.25 88 TYR A O 1
ATOM 688 N N . ILE A 1 89 ? -6.144 3.241 22.411 1.00 97.75 89 ILE A N 1
ATOM 689 C CA . ILE A 1 89 ? -5.057 3.013 23.356 1.00 97.75 89 ILE A CA 1
ATOM 690 C C . ILE A 1 89 ? -5.485 1.929 24.327 1.00 97.75 89 ILE A C 1
ATOM 692 O O . ILE A 1 89 ? -6.509 2.069 24.997 1.00 97.75 89 ILE A O 1
ATOM 696 N N . VAL A 1 90 ? -4.682 0.876 24.432 1.00 97.12 90 VAL A N 1
ATOM 697 C CA . VAL A 1 90 ? -4.841 -0.146 25.465 1.00 97.12 90 VAL A CA 1
ATOM 698 C C . VAL A 1 90 ? -4.287 0.413 26.767 1.00 97.12 90 VAL A C 1
ATOM 700 O O . VAL A 1 90 ? -3.081 0.399 27.011 1.00 97.12 90 VAL A O 1
ATOM 703 N N . ASP A 1 91 ? -5.191 0.940 27.585 1.00 96.38 91 ASP A N 1
ATOM 704 C CA . ASP A 1 91 ? -4.930 1.502 28.906 1.00 96.38 91 ASP A CA 1
ATOM 705 C C . ASP A 1 91 ? -4.938 0.366 29.941 1.00 96.38 91 ASP A C 1
ATOM 707 O O . ASP A 1 91 ? -5.888 0.167 30.707 1.00 96.38 91 ASP A O 1
ATOM 711 N N . ASN A 1 92 ? -3.896 -0.462 29.866 1.00 94.38 92 ASN A N 1
ATOM 712 C CA . ASN A 1 92 ? -3.855 -1.792 30.466 1.00 94.38 92 ASN A CA 1
ATOM 713 C C . ASN A 1 92 ? -4.029 -1.782 31.989 1.00 94.38 92 ASN A C 1
ATOM 715 O O . ASN A 1 92 ? -4.770 -2.595 32.537 1.00 94.38 92 ASN A O 1
ATOM 719 N N . GLY A 1 93 ? -3.421 -0.826 32.692 1.00 93.69 93 GLY A N 1
ATOM 720 C CA . GLY A 1 93 ? -3.551 -0.710 34.145 1.00 93.69 93 GLY A CA 1
ATOM 721 C C . GLY A 1 93 ? -4.939 -0.274 34.628 1.00 93.69 93 GLY A C 1
ATOM 722 O O . GLY A 1 93 ? -5.209 -0.373 35.830 1.00 93.69 93 GLY A O 1
ATOM 723 N N . ASN A 1 94 ? -5.796 0.187 33.712 1.00 96.00 94 ASN A N 1
ATOM 724 C CA . ASN A 1 94 ? -7.212 0.485 33.930 1.00 96.00 94 ASN A CA 1
ATOM 725 C C . ASN A 1 94 ? -8.148 -0.541 33.258 1.00 96.00 94 ASN A C 1
ATOM 727 O O . ASN A 1 94 ? -9.366 -0.372 33.311 1.00 96.00 94 ASN A O 1
ATOM 731 N N . PHE A 1 95 ? -7.607 -1.602 32.644 1.00 96.50 95 PHE A N 1
ATOM 732 C CA . PHE A 1 95 ? -8.364 -2.691 32.011 1.00 96.50 95 PHE A CA 1
ATOM 733 C C . PHE A 1 95 ? -9.388 -2.197 30.975 1.00 96.50 95 PHE A C 1
ATOM 735 O O . PHE A 1 95 ? -10.534 -2.657 30.932 1.00 96.50 95 PHE A O 1
ATOM 742 N N . ARG A 1 96 ? -8.994 -1.211 30.162 1.00 97.38 96 ARG A N 1
ATOM 743 C CA . ARG A 1 96 ? -9.875 -0.566 29.182 1.00 97.38 96 ARG A CA 1
ATOM 744 C C . ARG A 1 96 ? -9.147 -0.202 27.896 1.00 97.38 96 ARG A C 1
ATOM 746 O O . ARG A 1 96 ? -7.922 -0.120 27.858 1.00 97.38 96 ARG A O 1
ATOM 753 N N . VAL A 1 97 ? -9.927 0.087 26.862 1.00 98.19 97 VAL A N 1
ATOM 754 C CA . VAL A 1 97 ? -9.453 0.742 25.641 1.00 98.19 97 VAL A CA 1
ATOM 755 C C . VAL A 1 97 ? -10.027 2.147 25.583 1.00 98.19 97 VAL A C 1
ATOM 757 O O . VAL A 1 97 ? -11.245 2.325 25.638 1.00 98.19 97 VAL A O 1
ATOM 760 N N . GLN A 1 98 ? -9.151 3.140 25.456 1.00 97.69 98 GLN A N 1
ATOM 761 C CA . GLN A 1 98 ? -9.514 4.548 25.320 1.00 97.69 98 GLN A CA 1
ATOM 762 C C . GLN A 1 98 ? -9.424 4.971 23.852 1.00 97.69 98 GLN A C 1
ATOM 764 O O . GLN A 1 98 ? -8.371 4.830 23.233 1.00 97.69 98 GLN A O 1
ATOM 769 N N . LYS A 1 99 ? -10.508 5.534 23.310 1.00 97.94 99 LYS A N 1
ATOM 770 C CA . LYS A 1 99 ? -10.525 6.230 22.018 1.00 97.94 99 LYS A CA 1
ATOM 771 C C . LYS A 1 99 ? -10.309 7.723 22.253 1.00 97.94 99 LYS A C 1
ATOM 773 O O . LYS A 1 99 ? -11.093 8.351 22.961 1.00 97.94 99 LYS A O 1
ATOM 778 N N . TRP A 1 100 ? -9.257 8.286 21.673 1.00 97.50 100 TRP A N 1
ATOM 779 C CA . TRP A 1 100 ? -8.935 9.715 21.709 1.00 97.50 100 TRP A CA 1
ATOM 780 C C . TRP A 1 100 ? -8.994 10.278 20.293 1.00 97.50 100 TRP A C 1
ATOM 782 O O . TRP A 1 100 ? -8.247 9.837 19.420 1.00 97.50 100 TRP A O 1
ATOM 792 N N . ALA A 1 101 ? -9.851 11.269 20.063 1.00 95.25 101 ALA A N 1
ATOM 793 C CA . ALA A 1 101 ? -9.815 12.028 18.818 1.00 95.25 101 ALA A CA 1
ATOM 794 C C . ALA A 1 101 ? -8.556 12.909 18.771 1.00 95.25 101 ALA A C 1
ATOM 796 O O . ALA A 1 101 ? -8.061 13.364 19.804 1.00 95.25 101 ALA A O 1
ATOM 797 N N . TYR A 1 102 ? -8.026 13.174 17.578 1.00 88.38 102 TYR A N 1
ATOM 798 C CA . TYR A 1 102 ? -6.873 14.064 17.431 1.00 88.38 102 TYR A CA 1
ATOM 799 C C . TYR A 1 102 ? -7.139 15.453 18.017 1.00 88.38 102 TYR A C 1
ATOM 801 O O . TYR A 1 102 ? -8.138 16.095 17.702 1.00 88.38 102 TYR A O 1
ATOM 809 N N . GLY A 1 103 ? -6.217 15.917 18.865 1.00 86.81 103 GLY A N 1
ATOM 810 C CA . GLY A 1 103 ? -6.325 17.198 19.568 1.00 86.81 103 GLY A CA 1
ATOM 811 C C . GLY A 1 103 ? -7.267 17.189 20.777 1.00 86.81 103 GLY A C 1
ATOM 812 O O . GLY A 1 103 ? -7.384 18.216 21.443 1.00 86.81 103 GLY A O 1
ATOM 813 N N . ALA A 1 104 ? -7.923 16.065 21.086 1.00 91.88 104 ALA A N 1
ATOM 814 C CA . ALA A 1 104 ? -8.733 15.943 22.291 1.00 91.88 104 ALA A CA 1
ATOM 815 C C . ALA A 1 104 ? -7.857 15.944 23.553 1.00 91.88 104 ALA A C 1
ATOM 817 O O . ALA A 1 104 ? -6.740 15.428 23.562 1.00 91.88 104 ALA A O 1
ATOM 818 N N . THR A 1 105 ? -8.389 16.507 24.636 1.00 92.31 105 THR A N 1
ATOM 819 C CA . THR A 1 105 ? -7.735 16.532 25.955 1.00 92.31 105 THR A CA 1
ATOM 820 C C . THR A 1 105 ? -8.122 15.342 26.835 1.00 92.31 105 THR A C 1
ATOM 822 O O . THR A 1 105 ? -7.522 15.138 27.889 1.00 92.31 105 THR A O 1
ATOM 825 N N . SER A 1 106 ? -9.120 14.560 26.422 1.00 95.19 106 SER A N 1
ATOM 826 C CA . SER A 1 106 ? -9.597 13.356 27.097 1.00 95.19 106 SER A CA 1
ATOM 827 C C . SER A 1 106 ? -10.148 12.345 26.090 1.00 95.19 106 SER A C 1
ATOM 829 O O . SER A 1 106 ? -10.462 12.683 24.946 1.00 95.19 106 SER A O 1
ATOM 831 N N . GLY A 1 107 ? -10.251 11.091 26.522 1.00 95.62 107 GLY A N 1
ATOM 832 C CA . GLY A 1 107 ? -10.794 9.992 25.734 1.00 95.62 107 GLY A CA 1
ATOM 833 C C . GLY A 1 107 ? -12.181 9.545 26.148 1.00 95.62 107 GLY A C 1
ATOM 834 O O . GLY A 1 107 ? -12.762 10.023 27.120 1.00 95.62 107 GLY A O 1
ATOM 835 N N . VAL A 1 108 ? -12.666 8.549 25.414 1.00 97.06 108 VAL A N 1
ATOM 836 C CA . VAL A 1 108 ? -13.878 7.793 25.722 1.00 97.06 108 VAL A CA 1
ATOM 837 C C . VAL A 1 108 ? -13.528 6.312 25.782 1.00 97.06 108 VAL A C 1
ATOM 839 O O . VAL A 1 108 ? -12.817 5.799 24.915 1.00 97.06 108 VAL A O 1
ATOM 842 N N . THR A 1 109 ? -14.039 5.612 26.793 1.00 97.75 109 THR A N 1
ATOM 843 C CA . THR A 1 109 ? -13.855 4.164 26.909 1.00 97.75 109 THR A CA 1
ATOM 844 C C . THR A 1 109 ? -14.715 3.447 25.872 1.00 97.75 109 THR A C 1
ATOM 846 O O . THR A 1 109 ? -15.928 3.635 25.840 1.00 97.75 109 THR A O 1
ATOM 849 N N . VAL A 1 110 ? -14.080 2.636 25.022 1.00 98.00 110 VAL A N 1
ATOM 850 C CA . VAL A 1 110 ? -14.738 1.903 23.920 1.00 98.00 110 VAL A CA 1
ATOM 851 C C . VAL A 1 110 ? -14.712 0.382 24.089 1.00 98.00 110 VAL A C 1
ATOM 853 O O . VAL A 1 110 ? -15.396 -0.323 23.357 1.00 98.00 110 VAL A O 1
ATOM 856 N N . ALA A 1 111 ? -13.941 -0.128 25.051 1.00 97.81 111 ALA A N 1
ATOM 857 C CA . ALA A 1 111 ? -13.962 -1.526 25.477 1.00 97.81 111 ALA A CA 1
ATOM 858 C C . ALA A 1 111 ? -13.464 -1.644 26.927 1.00 97.81 111 ALA A C 1
ATOM 860 O O . ALA A 1 111 ? -12.564 -0.904 27.335 1.00 97.81 111 ALA A O 1
ATOM 861 N N . GLY A 1 112 ? -14.011 -2.590 27.693 1.00 97.06 112 GLY A N 1
ATOM 862 C CA . GLY A 1 112 ? -13.633 -2.822 29.093 1.00 97.06 112 GLY A CA 1
ATOM 863 C C . GLY A 1 112 ? -14.044 -1.690 30.044 1.00 97.06 112 GLY A C 1
ATOM 864 O O . GLY A 1 112 ? -15.121 -1.116 29.911 1.00 97.06 112 GLY A O 1
ATOM 865 N N . GLY A 1 113 ? -13.196 -1.391 31.035 1.00 94.19 113 GLY A N 1
ATOM 866 C CA . GLY A 1 113 ? -13.427 -0.324 32.024 1.00 94.19 113 GLY A CA 1
ATOM 867 C C . GLY A 1 113 ? -14.299 -0.709 33.224 1.00 94.19 113 GLY A C 1
ATOM 868 O O . GLY A 1 113 ? -14.490 0.104 34.122 1.00 94.19 113 GLY A O 1
ATOM 869 N N . ASN A 1 114 ? -14.770 -1.957 33.295 1.00 95.25 114 ASN A N 1
ATOM 870 C CA . ASN A 1 114 ? -15.638 -2.458 34.369 1.00 95.25 114 ASN A CA 1
ATOM 871 C C . ASN A 1 114 ? -14.873 -3.289 35.412 1.00 95.25 114 ASN A C 1
ATOM 873 O O . ASN A 1 114 ? -15.352 -4.329 35.868 1.00 95.25 114 ASN A O 1
ATOM 877 N N . SER A 1 115 ? -13.689 -2.813 35.808 1.00 94.00 115 SER A N 1
ATOM 878 C CA . SER A 1 115 ? -12.699 -3.546 36.618 1.00 94.00 115 SER A CA 1
ATOM 879 C C . SER A 1 115 ? -12.083 -4.759 35.907 1.00 94.00 115 SER A C 1
ATOM 881 O O . SER A 1 115 ? -12.539 -5.198 34.851 1.00 94.00 115 SER A O 1
ATOM 883 N N . LYS A 1 116 ? -11.015 -5.299 36.505 1.00 97.25 116 LYS A N 1
ATOM 884 C CA . LYS A 1 116 ? -10.387 -6.548 36.066 1.00 97.25 116 LYS A CA 1
ATOM 885 C C . LYS A 1 116 ? -11.368 -7.711 36.223 1.00 97.25 116 LYS A C 1
ATOM 887 O O . LYS A 1 116 ? -11.925 -7.887 37.305 1.00 97.25 116 LYS A O 1
ATOM 892 N N . GLY A 1 117 ? -11.514 -8.540 35.195 1.00 96.88 117 GLY A N 1
ATOM 893 C CA . GLY A 1 117 ? -12.314 -9.762 35.275 1.00 96.88 117 GLY A CA 1
ATOM 894 C C . GLY A 1 117 ? -12.473 -10.461 33.930 1.00 96.88 117 GLY A C 1
ATOM 895 O O . GLY A 1 117 ? -11.783 -10.122 32.970 1.00 96.88 117 GLY A O 1
ATOM 896 N N . SER A 1 118 ? -13.365 -11.451 33.875 1.00 97.00 118 SER A N 1
ATOM 897 C CA . SER A 1 118 ? -13.577 -12.331 32.714 1.00 97.00 118 SER A CA 1
ATOM 898 C C . SER A 1 118 ? -14.977 -12.232 32.095 1.00 97.00 118 SER A C 1
ATOM 900 O O . SER A 1 118 ? -15.246 -12.880 31.078 1.00 97.00 118 SER A O 1
ATOM 902 N N . ALA A 1 119 ? -15.867 -11.401 32.653 1.00 98.06 119 ALA A N 1
ATOM 903 C CA . ALA A 1 119 ? -17.163 -11.111 32.041 1.00 98.06 119 ALA A CA 1
ATOM 904 C C . ALA A 1 119 ? -16.996 -10.480 30.641 1.00 98.06 119 ALA A C 1
ATOM 906 O O . ALA A 1 119 ? -15.921 -9.990 30.287 1.00 98.06 119 ALA A O 1
ATOM 907 N N . LEU A 1 120 ? -18.052 -10.488 29.823 1.00 98.06 120 LEU A N 1
ATOM 908 C CA . LEU A 1 120 ? -17.998 -9.974 28.445 1.00 98.06 120 LEU A CA 1
ATOM 909 C C . LEU A 1 120 ? -17.795 -8.455 28.364 1.00 98.06 120 LEU A C 1
ATOM 911 O O . LEU A 1 120 ? -17.391 -7.947 27.327 1.00 98.06 120 LEU A O 1
ATOM 915 N N . ASN A 1 121 ? -18.018 -7.725 29.454 1.00 97.50 121 ASN A N 1
ATOM 916 C CA . ASN A 1 121 ? -17.753 -6.293 29.586 1.00 97.50 121 ASN A CA 1
ATOM 917 C C . ASN A 1 121 ? -16.460 -5.979 30.370 1.00 97.50 121 ASN A C 1
ATOM 919 O O . ASN A 1 121 ? -16.204 -4.815 30.691 1.00 97.50 121 ASN A O 1
ATOM 923 N N . GLN A 1 122 ? -15.657 -6.996 30.699 1.00 98.19 122 GLN A N 1
ATOM 924 C CA . GLN A 1 122 ? -14.413 -6.885 31.464 1.00 98.19 122 GLN A CA 1
ATOM 925 C C . GLN A 1 122 ? -13.211 -7.361 30.642 1.00 98.19 122 GLN A C 1
ATOM 927 O O . GLN A 1 122 ? -13.330 -8.209 29.758 1.00 98.19 122 GLN A O 1
ATOM 932 N N . LEU A 1 123 ? -12.042 -6.806 30.959 1.00 97.38 123 LEU A N 1
ATOM 933 C CA . LEU A 1 123 ? -10.746 -7.186 30.398 1.00 97.38 123 LEU A CA 1
ATOM 934 C C . LEU A 1 123 ? -9.773 -7.502 31.539 1.00 97.38 123 LEU A C 1
ATOM 936 O O . LEU A 1 123 ? -9.948 -7.042 32.670 1.00 97.38 123 LEU A O 1
ATOM 940 N N . SER A 1 124 ? -8.721 -8.261 31.246 1.00 95.69 124 SER A N 1
ATOM 941 C CA . SER A 1 124 ? -7.693 -8.637 32.209 1.00 95.69 124 SER A CA 1
ATOM 942 C C . SER A 1 124 ? -6.309 -8.674 31.558 1.00 95.69 124 SER A C 1
ATOM 944 O O . SER A 1 124 ? -5.991 -9.568 30.777 1.00 95.69 124 SER A O 1
ATOM 946 N N . ASN A 1 125 ? -5.466 -7.702 31.927 1.00 91.25 125 ASN A N 1
ATOM 947 C CA . ASN A 1 125 ? -4.111 -7.521 31.394 1.00 91.25 125 ASN A CA 1
ATOM 948 C C . ASN A 1 125 ? -4.050 -7.550 29.849 1.00 91.25 125 ASN A C 1
ATOM 950 O O . ASN A 1 125 ? -3.244 -8.269 29.259 1.00 91.25 125 ASN A O 1
ATOM 954 N N . CYS A 1 126 ? -4.951 -6.814 29.193 1.00 92.00 126 CYS A N 1
ATOM 955 C CA . CYS A 1 126 ? -5.077 -6.788 27.737 1.00 92.00 126 CYS A CA 1
ATOM 956 C C . CYS A 1 126 ? -3.817 -6.243 27.053 1.00 92.00 126 CYS A C 1
ATOM 958 O O . CYS A 1 126 ? -3.169 -5.368 27.606 1.00 92.00 126 CYS A O 1
ATOM 960 N N . TYR A 1 127 ? -3.483 -6.739 25.856 1.00 92.31 127 TYR A N 1
ATOM 961 C CA . TYR A 1 127 ? -2.214 -6.411 25.192 1.00 92.31 127 TYR A CA 1
ATOM 962 C C . TYR A 1 127 ? -2.390 -5.866 23.768 1.00 92.31 127 TYR A C 1
ATOM 964 O O . TYR A 1 127 ? -2.515 -4.656 23.587 1.00 92.31 127 TYR A O 1
ATOM 972 N N . GLY A 1 128 ? -2.409 -6.735 22.752 1.00 93.31 128 GLY A N 1
ATOM 973 C CA . GLY A 1 128 ? -2.535 -6.320 21.358 1.00 93.31 128 GLY A CA 1
ATOM 974 C C . GLY A 1 128 ? -3.917 -5.754 21.039 1.00 93.31 128 GLY A C 1
ATOM 975 O O . GLY A 1 128 ? -4.935 -6.244 21.538 1.00 93.31 128 GLY A O 1
ATOM 976 N N . ILE A 1 129 ? -3.938 -4.746 20.168 1.00 97.62 129 ILE A N 1
ATOM 977 C CA . ILE A 1 129 ? -5.144 -4.098 19.657 1.00 97.62 129 ILE A CA 1
ATOM 978 C C . ILE A 1 129 ? -5.135 -4.060 18.133 1.00 97.62 129 ILE A C 1
ATOM 980 O O . ILE A 1 129 ? -4.110 -3.814 17.499 1.00 97.62 129 ILE A O 1
ATOM 984 N N . TYR A 1 130 ? -6.308 -4.248 17.541 1.00 97.75 130 TYR A N 1
ATOM 985 C CA . TYR A 1 130 ? -6.551 -3.966 16.135 1.00 97.75 130 TYR A CA 1
ATOM 986 C C . TYR A 1 130 ? -7.912 -3.293 15.988 1.00 97.75 130 TYR A C 1
ATOM 988 O O . TYR A 1 130 ? -8.860 -3.662 16.678 1.00 97.75 130 TYR A O 1
ATOM 996 N N . VAL A 1 131 ? -8.025 -2.319 15.084 1.00 97.62 131 VAL A N 1
ATOM 997 C CA . VAL A 1 131 ? -9.302 -1.661 14.782 1.00 97.62 131 VAL A CA 1
ATOM 998 C C . VAL A 1 131 ? -9.622 -1.822 13.301 1.00 97.62 131 VAL A C 1
ATOM 1000 O O . VAL A 1 131 ? -8.834 -1.398 12.454 1.00 97.62 131 VAL A O 1
ATOM 1003 N N . ASP A 1 132 ? -10.758 -2.453 12.988 1.00 95.25 132 ASP A N 1
ATOM 1004 C CA . ASP A 1 132 ? -11.189 -2.692 11.603 1.00 95.25 132 ASP A CA 1
ATOM 1005 C C . ASP A 1 132 ? -11.861 -1.465 10.963 1.00 95.25 132 ASP A C 1
ATOM 1007 O O . ASP A 1 132 ? -11.860 -0.363 11.516 1.00 95.25 132 ASP A O 1
ATOM 1011 N N . GLU A 1 133 ? -12.262 -1.569 9.691 1.00 92.62 133 GLU A N 1
ATOM 1012 C CA . GLU A 1 133 ? -12.720 -0.409 8.895 1.00 92.62 133 GLU A CA 1
ATOM 1013 C C . GLU A 1 133 ? -14.062 0.138 9.382 1.00 92.62 133 GLU A C 1
ATOM 1015 O O . GLU A 1 133 ? -14.359 1.313 9.183 1.00 92.62 133 GLU A O 1
ATOM 1020 N N . HIS A 1 134 ? -14.814 -0.686 10.112 1.00 94.44 134 HIS A N 1
ATOM 1021 C CA . HIS A 1 134 ? -16.074 -0.334 10.755 1.00 94.44 134 HIS A CA 1
ATOM 1022 C C . HIS A 1 134 ? -15.866 0.160 12.196 1.00 94.44 134 HIS A C 1
ATOM 1024 O O . HIS A 1 134 ? -16.823 0.259 12.959 1.00 94.44 134 HIS A O 1
ATOM 1030 N N . GLU A 1 135 ? -14.618 0.442 12.581 1.00 95.56 135 GLU A N 1
ATOM 1031 C CA . GLU A 1 135 ? -14.213 0.826 13.934 1.00 95.56 135 GLU A CA 1
ATOM 1032 C C . GLU A 1 135 ? -14.520 -0.226 15.013 1.00 95.56 135 GLU A C 1
ATOM 1034 O O . GLU A 1 135 ? -14.599 0.109 16.197 1.00 95.56 135 GLU A O 1
ATOM 1039 N N . ASN A 1 136 ? -14.645 -1.508 14.645 1.00 97.62 136 ASN A N 1
ATOM 1040 C CA . ASN A 1 136 ? -14.697 -2.558 15.656 1.00 97.62 136 ASN A CA 1
ATOM 1041 C C . ASN A 1 136 ? -13.314 -2.735 16.283 1.00 97.62 136 ASN A C 1
ATOM 1043 O O . ASN A 1 136 ? -12.307 -2.827 15.576 1.00 97.62 136 ASN A O 1
ATOM 1047 N N . VAL A 1 137 ? -13.278 -2.832 17.608 1.00 98.31 137 VAL A N 1
ATOM 1048 C CA . VAL A 1 137 ? -12.055 -2.945 18.400 1.00 98.31 137 VAL A CA 1
ATOM 1049 C C . VAL A 1 137 ? -11.836 -4.405 18.780 1.00 98.31 137 VAL A C 1
ATOM 1051 O O . VAL A 1 137 ? -12.639 -4.986 19.507 1.00 98.31 137 VAL A O 1
ATOM 1054 N N . TYR A 1 138 ? -10.739 -4.987 18.311 1.00 98.56 138 TYR A N 1
ATOM 1055 C CA . TYR A 1 138 ? -10.284 -6.327 18.669 1.00 98.56 138 TYR A CA 1
ATOM 1056 C C . TYR A 1 138 ? -9.174 -6.198 19.702 1.00 98.56 138 TYR A C 1
ATOM 1058 O O . TYR A 1 138 ? -8.272 -5.381 19.523 1.00 98.56 138 TYR A O 1
ATOM 1066 N N . ILE A 1 139 ? -9.243 -6.989 20.771 1.00 98.25 139 ILE A N 1
ATOM 1067 C CA . ILE A 1 139 ? -8.309 -6.936 21.896 1.00 98.25 139 ILE A CA 1
ATOM 1068 C C . ILE A 1 139 ? -7.899 -8.340 22.298 1.00 98.25 139 ILE A C 1
ATOM 1070 O O . ILE A 1 139 ? -8.753 -9.195 22.544 1.00 98.25 139 ILE A O 1
ATOM 1074 N N . ALA A 1 140 ? -6.593 -8.557 22.424 1.00 97.88 140 ALA A N 1
ATOM 1075 C CA . ALA A 1 140 ? -6.065 -9.732 23.095 1.00 97.88 140 ALA A CA 1
ATOM 1076 C C . ALA A 1 140 ? -6.230 -9.574 24.610 1.00 97.88 140 ALA A C 1
ATOM 1078 O O . ALA A 1 140 ? -5.528 -8.796 25.259 1.00 97.88 140 ALA A O 1
ATOM 1079 N N . ASP A 1 141 ? -7.189 -10.303 25.168 1.00 98.00 141 ASP A N 1
ATOM 1080 C CA . ASP A 1 141 ? -7.500 -10.342 26.592 1.00 98.00 141 ASP A CA 1
ATOM 1081 C C . ASP A 1 141 ? -6.648 -11.439 27.247 1.00 98.00 141 ASP A C 1
ATOM 1083 O O . ASP A 1 141 ? -7.094 -12.567 27.480 1.00 98.00 141 ASP A O 1
ATOM 1087 N N . ARG A 1 142 ? -5.363 -11.107 27.423 1.00 96.25 142 ARG A N 1
ATOM 1088 C CA . ARG A 1 142 ? -4.248 -12.025 27.695 1.00 96.25 142 ARG A CA 1
ATOM 1089 C C . ARG A 1 142 ? -4.540 -13.022 28.811 1.00 96.25 142 ARG A C 1
ATOM 1091 O O . ARG A 1 142 ? -4.447 -14.224 28.585 1.00 96.25 142 ARG A O 1
ATOM 1098 N N . ASP A 1 143 ? -4.886 -12.540 30.004 1.00 96.56 143 ASP A N 1
ATOM 1099 C CA . ASP A 1 143 ? -5.054 -13.407 31.180 1.00 96.56 143 ASP A CA 1
ATOM 1100 C C . ASP A 1 143 ? -6.338 -14.247 31.103 1.00 96.56 143 ASP A C 1
ATOM 1102 O O . ASP A 1 143 ? -6.461 -15.254 31.795 1.00 96.56 143 ASP A O 1
ATOM 1106 N N . ASN A 1 144 ? -7.285 -13.852 30.249 1.00 98.00 144 ASN A N 1
ATOM 1107 C CA . ASN A 1 144 ? -8.499 -14.613 29.971 1.00 98.00 144 ASN A CA 1
ATOM 1108 C C . ASN A 1 144 ? -8.347 -15.543 28.752 1.00 98.00 144 ASN A C 1
ATOM 1110 O O . ASN A 1 144 ? -9.324 -16.180 28.357 1.00 98.00 144 ASN A O 1
ATOM 1114 N N . ASN A 1 145 ? -7.150 -15.641 28.155 1.00 98.25 145 ASN A N 1
ATOM 1115 C CA . ASN A 1 145 ? -6.830 -16.570 27.065 1.00 98.25 145 ASN A CA 1
ATOM 1116 C C . ASN A 1 145 ? -7.781 -16.466 25.857 1.00 98.25 145 ASN A C 1
ATOM 1118 O O . ASN A 1 145 ? -8.197 -17.471 25.271 1.00 98.25 145 ASN A O 1
ATOM 1122 N N . ARG A 1 146 ? -8.167 -15.239 25.495 1.00 98.38 146 ARG A N 1
ATOM 1123 C CA . ARG A 1 146 ? -9.150 -14.982 24.436 1.00 98.38 146 ARG A CA 1
ATOM 1124 C C . ARG A 1 146 ? -8.846 -13.710 23.656 1.00 98.38 146 ARG A C 1
ATOM 1126 O O . ARG A 1 146 ? -8.171 -12.810 24.151 1.00 98.38 146 ARG A O 1
ATOM 1133 N N . VAL A 1 147 ? -9.396 -13.621 22.452 1.00 98.50 147 VAL A N 1
ATOM 1134 C CA . VAL A 1 147 ? -9.509 -12.367 21.702 1.00 98.50 147 VAL A CA 1
ATOM 1135 C C . VAL A 1 147 ? -10.966 -11.945 21.702 1.00 98.50 147 VAL A C 1
ATOM 1137 O O . VAL A 1 147 ? -11.860 -12.736 21.395 1.00 98.50 147 VAL A O 1
ATOM 1140 N N . MET A 1 148 ? -11.192 -10.691 22.060 1.00 98.38 148 MET A N 1
ATOM 1141 C CA . MET A 1 148 ? -12.514 -10.101 22.188 1.00 98.38 148 MET A CA 1
ATOM 1142 C C . MET A 1 148 ? -12.713 -9.011 21.135 1.00 98.38 148 MET A C 1
ATOM 1144 O O . MET A 1 148 ? -11.783 -8.260 20.852 1.00 98.38 148 MET A O 1
ATOM 1148 N N . LYS A 1 149 ? -13.925 -8.899 20.588 1.00 98.38 149 LYS A N 1
ATOM 1149 C CA . LYS A 1 149 ? -14.341 -7.848 19.651 1.00 98.38 149 LYS A CA 1
ATOM 1150 C C . LYS A 1 149 ? -15.436 -6.986 20.280 1.00 98.38 149 LYS A C 1
ATOM 1152 O O . LYS A 1 149 ? -16.451 -7.522 20.716 1.00 98.38 149 LYS A O 1
ATOM 1157 N N . TRP A 1 150 ? -15.272 -5.667 20.249 1.00 98.56 150 TRP A N 1
ATOM 1158 C CA . TRP A 1 150 ? -16.312 -4.685 20.569 1.00 98.56 150 TRP A CA 1
ATOM 1159 C C . TRP A 1 150 ? -16.726 -3.924 19.317 1.00 98.56 150 TRP A C 1
ATOM 1161 O O . TRP A 1 150 ? -15.879 -3.439 18.570 1.00 98.56 150 TRP A O 1
ATOM 1171 N N . MET A 1 151 ? -18.032 -3.800 19.107 1.00 98.00 151 MET A N 1
ATOM 1172 C CA . MET A 1 151 ? -18.591 -2.905 18.094 1.00 98.00 151 MET A CA 1
ATOM 1173 C C . MET A 1 151 ? -18.689 -1.478 18.655 1.00 98.00 151 MET A C 1
ATOM 1175 O O . MET A 1 151 ? -18.821 -1.320 19.874 1.00 98.00 151 MET A O 1
ATOM 1179 N N . PRO A 1 152 ? -18.670 -0.432 17.810 1.00 96.50 152 PRO A N 1
ATOM 1180 C CA . PRO A 1 152 ? -18.877 0.939 18.267 1.00 96.50 152 PRO A CA 1
ATOM 1181 C C . PRO A 1 152 ? -20.151 1.081 19.114 1.00 96.50 152 PRO A C 1
ATOM 1183 O O . PRO A 1 152 ? -21.244 0.732 18.674 1.00 96.50 152 PRO A O 1
ATOM 1186 N N . GLY A 1 153 ? -20.006 1.589 20.341 1.00 93.38 153 GLY A N 1
ATOM 1187 C CA . GLY A 1 153 ? -21.115 1.796 21.282 1.00 93.38 153 GLY A CA 1
ATOM 1188 C C . GLY A 1 153 ? -21.583 0.552 22.048 1.00 93.38 153 GLY A C 1
ATOM 1189 O O . GLY A 1 153 ? -22.494 0.667 22.865 1.00 93.38 153 GLY A O 1
ATOM 1190 N N . ALA A 1 154 ? -20.979 -0.620 21.828 1.00 96.50 154 ALA A N 1
ATOM 1191 C CA . ALA A 1 154 ? -21.324 -1.830 22.569 1.00 96.50 154 ALA A CA 1
ATOM 1192 C C . ALA A 1 154 ? -20.896 -1.735 24.046 1.00 96.50 154 ALA A C 1
ATOM 1194 O O . ALA A 1 154 ? -19.795 -1.287 24.364 1.00 96.50 154 ALA A O 1
ATOM 1195 N N . THR A 1 155 ? -21.755 -2.200 24.955 1.00 95.94 155 THR A N 1
ATOM 1196 C CA . THR A 1 155 ? -21.479 -2.254 26.403 1.00 95.94 155 THR A CA 1
ATOM 1197 C C . THR A 1 155 ? -20.715 -3.514 26.818 1.00 95.94 155 THR A C 1
ATOM 1199 O O . THR A 1 155 ? -20.091 -3.545 27.878 1.00 95.94 155 THR A O 1
ATOM 1202 N N . GLU A 1 156 ? -20.730 -4.543 25.975 1.00 97.75 156 GLU A N 1
ATOM 1203 C CA . GLU A 1 156 ? -20.005 -5.800 26.133 1.00 97.75 156 GLU A CA 1
ATOM 1204 C C . GLU A 1 156 ? -19.454 -6.273 24.783 1.00 97.75 156 GLU A C 1
ATOM 1206 O O . GLU A 1 156 ? -19.913 -5.845 23.722 1.00 97.75 156 GLU A O 1
ATOM 1211 N N . GLY A 1 157 ? -18.422 -7.108 24.830 1.00 97.69 157 GLY A N 1
ATOM 1212 C CA . GLY A 1 157 ? -17.758 -7.653 23.657 1.00 97.69 157 GLY A CA 1
ATOM 1213 C C . GLY A 1 157 ? -18.185 -9.084 23.376 1.00 97.69 157 GLY A C 1
ATOM 1214 O O . GLY A 1 157 ? -18.873 -9.727 24.166 1.00 97.69 157 GLY A O 1
ATOM 1215 N N . ILE A 1 158 ? -17.708 -9.608 22.255 1.00 97.94 158 ILE A N 1
ATOM 1216 C CA . ILE A 1 158 ? -17.885 -11.007 21.869 1.00 97.94 158 ILE A CA 1
ATOM 1217 C C . ILE A 1 158 ? -16.530 -11.702 21.766 1.00 97.94 158 ILE A C 1
ATOM 1219 O O . ILE A 1 158 ? -15.556 -11.113 21.293 1.00 97.94 158 ILE A O 1
ATOM 1223 N N . VAL A 1 159 ? -16.463 -12.962 22.195 1.00 98.25 159 VAL A N 1
ATOM 1224 C CA . VAL A 1 159 ? -15.270 -13.799 22.015 1.00 98.25 159 VAL A CA 1
ATOM 1225 C C . VAL A 1 159 ? -15.182 -14.198 20.544 1.00 98.25 159 VAL A C 1
ATOM 1227 O O . VAL A 1 159 ? -16.111 -14.805 20.018 1.00 98.25 159 VAL A O 1
ATOM 1230 N N . VAL A 1 160 ? -14.076 -13.861 19.883 1.00 98.12 160 VAL A N 1
ATOM 1231 C CA . VAL A 1 160 ? -13.847 -14.168 18.456 1.00 98.12 160 VAL A CA 1
ATOM 1232 C C . VAL A 1 160 ? -12.721 -15.175 18.221 1.00 98.12 160 VAL A C 1
ATOM 1234 O O . VAL A 1 160 ? -12.624 -15.728 17.132 1.00 98.12 160 VAL A O 1
ATOM 1237 N N . ALA A 1 161 ? -11.892 -15.440 19.234 1.00 98.12 161 ALA A N 1
ATOM 1238 C CA . ALA A 1 161 ? -10.924 -16.535 19.246 1.00 98.12 161 ALA A CA 1
ATOM 1239 C C . ALA A 1 161 ? -10.567 -16.925 20.692 1.00 98.12 161 ALA A C 1
ATOM 1241 O O . ALA A 1 161 ? -10.573 -16.076 21.588 1.00 98.12 161 ALA A O 1
ATOM 1242 N N . GLY A 1 162 ? -10.216 -18.193 20.919 1.00 97.62 162 GLY A N 1
ATOM 1243 C CA . GLY A 1 162 ? -9.886 -18.715 22.251 1.00 97.62 162 GLY A CA 1
ATOM 1244 C C . GLY A 1 162 ? -11.085 -18.761 23.206 1.00 97.62 162 GLY A C 1
ATOM 1245 O O . GLY A 1 162 ? -12.204 -19.060 22.797 1.00 97.62 162 GLY A O 1
ATOM 1246 N N . GLY A 1 163 ? -10.846 -18.503 24.496 1.00 96.06 163 GLY A N 1
ATOM 1247 C CA . GLY A 1 163 ? -11.885 -18.496 25.539 1.00 96.06 163 GLY A CA 1
ATOM 1248 C C . GLY A 1 163 ? -12.291 -19.875 26.072 1.00 96.06 163 GLY A C 1
ATOM 1249 O O . GLY A 1 163 ? -13.118 -19.958 26.974 1.00 96.06 163 GLY A O 1
ATOM 1250 N N . ASN A 1 164 ? -11.674 -20.952 25.579 1.00 96.44 164 ASN A N 1
ATOM 1251 C CA . ASN A 1 164 ? -11.930 -22.335 26.005 1.00 96.44 164 ASN A CA 1
ATOM 1252 C C . ASN A 1 164 ? -10.915 -22.826 27.054 1.00 96.44 164 ASN A C 1
ATOM 1254 O O . ASN A 1 164 ? -10.531 -23.997 27.070 1.00 96.44 164 ASN A O 1
ATOM 1258 N N . GLY A 1 165 ? -10.452 -21.912 27.908 1.00 93.69 165 GLY A N 1
ATOM 1259 C CA . GLY A 1 165 ? -9.360 -22.146 28.848 1.00 93.69 165 GLY A CA 1
ATOM 1260 C C . GLY A 1 165 ? -7.973 -22.049 28.211 1.00 93.69 165 GLY A C 1
ATOM 1261 O O . GLY A 1 165 ? -7.819 -21.954 26.993 1.00 93.69 165 GLY A O 1
ATOM 1262 N N . GLU A 1 166 ? -6.967 -22.053 29.079 1.00 97.19 166 GLU A N 1
ATOM 1263 C CA . GLU A 1 166 ? -5.560 -22.091 28.695 1.00 97.19 166 GLU A CA 1
ATOM 1264 C C . GLU A 1 166 ? -5.207 -23.449 28.074 1.00 97.19 166 GLU A C 1
ATOM 1266 O O . GLU A 1 166 ? -5.577 -24.493 28.619 1.00 97.19 166 GLU A O 1
ATOM 1271 N N . GLY A 1 167 ? -4.474 -23.464 26.960 1.00 96.00 167 GLY A N 1
ATOM 1272 C CA . GLY A 1 167 ? -3.996 -24.719 26.386 1.00 96.00 167 GLY A CA 1
ATOM 1273 C C . GLY A 1 167 ? -3.550 -24.634 24.932 1.00 96.00 167 GLY A C 1
ATOM 1274 O O . GLY A 1 167 ? -3.554 -23.574 24.314 1.00 96.00 167 GLY A O 1
ATOM 1275 N N . ARG A 1 168 ? -3.160 -25.794 24.390 1.00 96.50 168 ARG A N 1
ATOM 1276 C CA . ARG A 1 168 ? -2.562 -25.957 23.049 1.00 96.50 168 ARG A CA 1
ATOM 1277 C C . ARG A 1 168 ? -3.522 -26.474 21.983 1.00 96.50 168 ARG A C 1
ATOM 1279 O O . ARG A 1 168 ? -3.132 -26.564 20.816 1.00 96.50 168 ARG A O 1
ATOM 1286 N N . ASN A 1 169 ? -4.751 -26.830 22.354 1.00 97.94 169 ASN A N 1
ATOM 1287 C CA . ASN A 1 169 ? -5.741 -27.289 21.382 1.00 97.94 169 ASN A CA 1
ATOM 1288 C C . ASN A 1 169 ? -6.037 -26.191 20.349 1.00 97.94 169 ASN A C 1
ATOM 1290 O O . ASN A 1 169 ? -5.762 -25.010 20.576 1.00 97.94 169 ASN A O 1
ATOM 1294 N N . SER A 1 170 ? -6.591 -26.571 19.199 1.00 96.69 170 SER A N 1
ATOM 1295 C CA . SER A 1 170 ? -6.905 -25.637 18.111 1.00 96.69 170 SER A CA 1
ATOM 1296 C C . SER A 1 170 ? -7.925 -24.574 18.509 1.00 96.69 170 SER A C 1
ATOM 1298 O O . SER A 1 170 ? -7.953 -23.523 17.901 1.00 96.69 170 SER A O 1
ATOM 1300 N N . ASN A 1 171 ? -8.752 -24.800 19.528 1.00 97.31 171 ASN A N 1
ATOM 1301 C CA . ASN A 1 171 ? -9.716 -23.829 20.055 1.00 97.31 171 ASN A CA 1
ATOM 1302 C C . ASN A 1 171 ? -9.223 -23.080 21.313 1.00 97.31 171 ASN A C 1
ATOM 1304 O O . ASN A 1 171 ? -10.006 -22.355 21.935 1.00 97.31 171 ASN A O 1
ATOM 1308 N N . GLN A 1 172 ? -7.964 -23.273 21.716 1.00 98.50 172 GLN A N 1
ATOM 1309 C CA . GLN A 1 172 ? -7.368 -22.701 22.925 1.00 98.50 172 GLN A CA 1
ATOM 1310 C C . GLN A 1 172 ? -6.179 -21.796 22.587 1.00 98.50 172 GLN A C 1
ATOM 1312 O O . GLN A 1 172 ? -5.506 -21.964 21.569 1.00 98.50 172 GLN A O 1
ATOM 1317 N N . LEU A 1 173 ? -5.944 -20.826 23.466 1.00 98.38 173 LEU A N 1
ATOM 1318 C CA . LEU A 1 173 ? -4.819 -19.896 23.434 1.00 98.38 173 LEU A CA 1
ATOM 1319 C C . LEU A 1 173 ? -4.173 -19.886 24.823 1.00 98.38 173 LEU A C 1
ATOM 1321 O O . LEU A 1 173 ? -4.848 -20.155 25.817 1.00 98.38 173 LEU A O 1
ATOM 1325 N N . THR A 1 174 ? -2.900 -19.518 24.902 1.00 98.06 174 THR A N 1
ATOM 1326 C CA . THR A 1 174 ? -2.193 -19.278 26.160 1.00 98.06 174 THR A CA 1
ATOM 1327 C C . THR A 1 174 ? -1.510 -17.917 26.103 1.00 98.06 174 THR A C 1
ATOM 1329 O O . THR A 1 174 ? -0.467 -17.737 25.471 1.00 98.06 174 THR A O 1
ATOM 1332 N N . PHE A 1 175 ? -2.106 -16.958 26.812 1.00 97.44 175 PHE A N 1
ATOM 1333 C CA . PHE A 1 175 ? -1.674 -15.561 26.905 1.00 97.44 175 PHE A CA 1
ATOM 1334 C C . PHE A 1 175 ? -1.478 -14.901 25.533 1.00 97.44 175 PHE A C 1
ATOM 1336 O O . PHE A 1 175 ? -0.369 -14.465 25.218 1.00 97.44 175 PHE A O 1
ATOM 1343 N N . PRO A 1 176 ? -2.537 -14.796 24.708 1.00 98.19 176 PRO A N 1
ATOM 1344 C CA . PRO A 1 176 ? -2.433 -14.134 23.414 1.00 98.19 176 PRO A CA 1
ATOM 1345 C C . PRO A 1 176 ? -1.965 -12.683 23.586 1.00 98.19 176 PRO A C 1
ATOM 1347 O O . PRO A 1 176 ? -2.433 -11.981 24.487 1.00 98.19 176 PRO A O 1
ATOM 1350 N N . LEU A 1 177 ? -1.039 -12.241 22.730 1.00 97.31 177 LEU A N 1
ATOM 1351 C CA . LEU A 1 177 ? -0.484 -10.883 22.763 1.00 97.31 177 LEU A CA 1
ATOM 1352 C C . LEU A 1 177 ? -0.845 -10.106 21.496 1.00 97.31 177 LEU A C 1
ATOM 1354 O O . LEU A 1 177 ? -1.938 -9.558 21.403 1.00 97.31 177 LEU A O 1
ATOM 1358 N N . GLY A 1 178 ? 0.064 -10.019 20.528 1.00 96.19 178 GLY A N 1
ATOM 1359 C CA . GLY A 1 178 ? -0.160 -9.305 19.281 1.00 96.19 178 GLY A CA 1
ATOM 1360 C C . GLY A 1 178 ? -1.249 -9.956 18.441 1.00 96.19 178 GLY A C 1
ATOM 1361 O O . GLY A 1 178 ? -1.311 -11.182 18.315 1.00 96.19 178 GLY A O 1
ATOM 1362 N N . ILE A 1 179 ? -2.081 -9.109 17.842 1.00 97.44 179 ILE A N 1
ATOM 1363 C CA . ILE A 1 179 ? -3.140 -9.511 16.923 1.00 97.44 179 ILE A CA 1
ATOM 1364 C C . ILE A 1 179 ? -3.052 -8.709 15.630 1.00 97.44 179 ILE A C 1
ATOM 1366 O O . ILE A 1 179 ? -2.691 -7.532 15.630 1.00 97.44 179 ILE A O 1
ATOM 1370 N N . TYR A 1 180 ? -3.421 -9.344 14.528 1.00 97.25 180 TYR A N 1
ATOM 1371 C CA . TYR A 1 180 ? -3.534 -8.704 13.227 1.00 97.25 180 TYR A CA 1
ATOM 1372 C C . TYR A 1 180 ? -4.769 -9.231 12.510 1.00 97.25 180 TYR A C 1
ATOM 1374 O O . TYR A 1 180 ? -5.014 -10.434 12.527 1.00 97.25 180 TYR A O 1
ATOM 1382 N N . LEU A 1 181 ? -5.531 -8.343 11.877 1.00 96.25 181 LEU A N 1
ATOM 1383 C CA . LEU A 1 181 ? -6.606 -8.733 10.972 1.00 96.25 181 LEU A CA 1
ATOM 1384 C C . LEU A 1 181 ? -6.201 -8.438 9.534 1.00 96.25 181 LEU A C 1
ATOM 1386 O O . LEU A 1 181 ? -5.752 -7.327 9.231 1.00 96.25 181 LEU A O 1
ATOM 1390 N N . ASP A 1 182 ? -6.381 -9.431 8.667 1.00 92.44 182 ASP A N 1
ATOM 1391 C CA . ASP A 1 182 ? -6.266 -9.243 7.224 1.00 92.44 182 ASP A CA 1
ATOM 1392 C C . ASP A 1 182 ? -7.587 -8.749 6.603 1.00 92.44 182 ASP A C 1
ATOM 1394 O O . ASP A 1 182 ? -8.609 -8.607 7.277 1.00 92.44 182 ASP A O 1
ATOM 1398 N N . ASN A 1 183 ? -7.558 -8.476 5.298 1.00 87.94 183 ASN A N 1
ATOM 1399 C CA . ASN A 1 183 ? -8.714 -7.961 4.558 1.00 87.94 183 ASN A CA 1
ATOM 1400 C C . ASN A 1 183 ? -9.887 -8.954 4.460 1.00 87.94 183 ASN A C 1
ATOM 1402 O O . ASN A 1 183 ? -10.998 -8.529 4.160 1.00 87.94 183 ASN A O 1
ATOM 1406 N N . ASP A 1 184 ? -9.663 -10.241 4.741 1.00 88.75 184 ASP A N 1
ATOM 1407 C CA . ASP A 1 184 ? -10.712 -11.269 4.757 1.00 88.75 184 ASP A CA 1
ATOM 1408 C C . ASP A 1 184 ? -11.279 -11.464 6.176 1.00 88.75 184 ASP A C 1
ATOM 1410 O O . ASP A 1 184 ? -11.979 -12.436 6.452 1.00 88.75 184 ASP A O 1
ATOM 1414 N N . ALA A 1 185 ? -10.946 -10.550 7.097 1.00 91.38 185 ALA A N 1
ATOM 1415 C CA . ALA A 1 185 ? -11.290 -10.605 8.512 1.00 91.38 185 ALA A CA 1
ATOM 1416 C C . ALA A 1 185 ? -10.753 -11.849 9.249 1.00 91.38 185 ALA A C 1
ATOM 1418 O O . ALA A 1 185 ? -11.280 -12.213 10.305 1.00 91.38 185 ALA A O 1
ATOM 1419 N N . ASN A 1 186 ? -9.679 -12.477 8.750 1.00 96.62 186 ASN A N 1
ATOM 1420 C CA . ASN A 1 186 ? -8.973 -13.508 9.509 1.00 96.62 186 ASN A CA 1
ATOM 1421 C C . ASN A 1 186 ? -8.143 -12.857 10.617 1.00 96.62 186 ASN A C 1
ATOM 1423 O O . ASN A 1 186 ? -7.420 -11.888 10.378 1.00 96.62 186 ASN A O 1
ATOM 1427 N N . ILE A 1 187 ? -8.209 -13.425 11.819 1.00 98.06 187 ILE A N 1
ATOM 1428 C CA . ILE A 1 187 ? -7.508 -12.947 13.010 1.00 98.06 187 ILE A CA 1
ATOM 1429 C C . ILE A 1 187 ? -6.254 -13.794 13.211 1.00 98.06 187 ILE A C 1
ATOM 1431 O O . ILE A 1 187 ? -6.339 -14.976 13.537 1.00 98.06 187 ILE A O 1
ATOM 1435 N N . TYR A 1 188 ? -5.089 -13.178 13.055 1.00 98.56 188 TYR A N 1
ATOM 1436 C CA . TYR A 1 188 ? -3.791 -13.772 13.353 1.00 98.56 188 TYR A CA 1
ATOM 1437 C C . TYR A 1 188 ? -3.378 -13.371 14.758 1.00 98.56 188 TYR A C 1
ATOM 1439 O O . TYR A 1 188 ? -3.441 -12.195 15.112 1.00 98.56 188 TYR A O 1
ATOM 1447 N N . ILE A 1 189 ? -2.967 -14.344 15.559 1.00 98.69 189 ILE A N 1
ATOM 1448 C CA . ILE A 1 189 ? -2.764 -14.191 16.996 1.00 98.69 189 ILE A CA 1
ATOM 1449 C C . ILE A 1 189 ? -1.413 -14.791 17.347 1.00 98.69 189 ILE A C 1
ATOM 1451 O O . ILE A 1 189 ? -1.163 -15.969 17.079 1.00 98.69 189 ILE A O 1
ATOM 1455 N N . ALA A 1 190 ? -0.551 -13.988 17.965 1.00 98.38 190 ALA A N 1
ATOM 1456 C CA . ALA A 1 190 ? 0.655 -14.484 18.606 1.00 98.38 190 ALA A CA 1
ATOM 1457 C C . ALA A 1 190 ? 0.259 -15.214 19.901 1.00 98.38 190 ALA A C 1
ATOM 1459 O O . ALA A 1 190 ? -0.081 -14.589 20.909 1.00 98.38 190 ALA A O 1
ATOM 1460 N N . ASP A 1 191 ? 0.250 -16.546 19.842 1.00 98.38 191 ASP A N 1
ATOM 1461 C CA . ASP A 1 191 ? -0.103 -17.439 20.945 1.00 98.38 191 ASP A CA 1
ATOM 1462 C C . ASP A 1 191 ? 1.153 -17.683 21.798 1.00 98.38 191 ASP A C 1
ATOM 1464 O O . ASP A 1 191 ? 1.875 -18.672 21.638 1.00 98.38 191 ASP A O 1
ATOM 1468 N N . TYR A 1 192 ? 1.456 -16.681 22.628 1.00 97.44 192 TYR A N 1
ATOM 1469 C CA . TYR A 1 192 ? 2.762 -16.408 23.231 1.00 97.44 192 TYR A CA 1
ATOM 1470 C C . TYR A 1 192 ? 3.421 -17.617 23.900 1.00 97.44 192 TYR A C 1
ATOM 1472 O O . TYR A 1 192 ? 4.546 -17.960 23.558 1.00 97.44 192 TYR A O 1
ATOM 1480 N N . TYR A 1 193 ? 2.743 -18.294 24.830 1.00 96.19 193 TYR A N 1
ATOM 1481 C CA . TYR A 1 193 ? 3.341 -19.425 25.564 1.00 96.19 193 TYR A CA 1
ATOM 1482 C C . TYR A 1 193 ? 3.214 -20.775 24.847 1.00 96.19 193 TYR A C 1
ATOM 1484 O O . TYR A 1 193 ? 3.739 -21.789 25.313 1.00 96.19 193 TYR A O 1
ATOM 1492 N N . ASN A 1 194 ? 2.528 -20.796 23.707 1.00 97.94 194 ASN A N 1
ATOM 1493 C CA . ASN A 1 194 ? 2.448 -21.965 22.842 1.00 97.94 194 ASN A CA 1
ATOM 1494 C C . ASN A 1 194 ? 3.414 -21.888 21.655 1.00 97.94 194 ASN A C 1
ATOM 1496 O O . ASN A 1 194 ? 3.367 -22.770 20.797 1.00 97.94 194 ASN A O 1
ATOM 1500 N N . ASP A 1 195 ? 4.279 -20.866 21.609 1.00 98.19 195 ASP A N 1
ATOM 1501 C CA . ASP A 1 195 ? 5.362 -20.729 20.631 1.00 98.19 195 ASP A CA 1
ATOM 1502 C C . ASP A 1 195 ? 4.871 -20.855 19.177 1.00 98.19 195 ASP A C 1
ATOM 1504 O O . ASP A 1 195 ? 5.473 -21.518 18.322 1.00 98.19 195 ASP A O 1
ATOM 1508 N N . ARG A 1 196 ? 3.710 -20.255 18.899 1.00 98.38 196 ARG A N 1
ATOM 1509 C CA . ARG A 1 196 ? 3.039 -20.354 17.602 1.00 98.38 196 ARG A CA 1
ATOM 1510 C C . ARG A 1 196 ? 2.263 -19.091 17.256 1.00 98.38 196 ARG A C 1
ATOM 1512 O O . ARG A 1 196 ? 1.910 -18.293 18.121 1.00 98.38 196 ARG A O 1
ATOM 1519 N N . VAL A 1 197 ? 1.946 -18.954 15.977 1.00 98.69 197 VAL A N 1
ATOM 1520 C CA . VAL A 1 197 ? 0.922 -18.030 15.494 1.00 98.69 197 VAL A CA 1
ATOM 1521 C C . VAL A 1 197 ? -0.268 -18.838 15.021 1.00 98.69 197 VAL A C 1
ATOM 1523 O O . VAL A 1 197 ? -0.127 -19.765 14.219 1.00 98.69 197 VAL A O 1
ATOM 1526 N N . GLN A 1 198 ? -1.441 -18.470 15.514 1.00 98.56 198 GLN A N 1
ATOM 1527 C CA . GLN A 1 198 ? -2.704 -19.046 15.088 1.00 98.56 198 GLN A CA 1
ATOM 1528 C C . GLN A 1 198 ? -3.481 -18.071 14.211 1.00 98.56 198 GLN A C 1
ATOM 1530 O O . GLN A 1 198 ? -3.497 -16.875 14.487 1.00 98.56 198 GLN A O 1
ATOM 1535 N N . MET A 1 199 ? -4.172 -18.594 13.207 1.00 98.31 199 MET A N 1
ATOM 1536 C CA . MET A 1 199 ? -5.128 -17.863 12.386 1.00 98.31 199 MET A CA 1
ATOM 1537 C C . MET A 1 199 ? -6.536 -18.405 12.643 1.00 98.31 199 MET A C 1
ATOM 1539 O O . MET A 1 199 ? -6.781 -19.597 12.465 1.00 98.31 199 MET A O 1
ATOM 1543 N N . TRP A 1 200 ? -7.463 -17.528 13.018 1.00 98.25 200 TRP A N 1
ATOM 1544 C CA . TRP A 1 200 ? -8.896 -17.810 13.076 1.00 98.25 200 TRP A CA 1
ATOM 1545 C C . TRP A 1 200 ? -9.602 -17.114 11.922 1.00 98.25 200 TRP A C 1
ATOM 1547 O O . TRP A 1 200 ? -9.550 -15.890 11.816 1.00 98.25 200 TRP A O 1
ATOM 1557 N N . ALA A 1 201 ? -10.296 -17.883 11.088 1.00 96.38 201 ALA A N 1
ATOM 1558 C CA . ALA A 1 201 ? -11.221 -17.304 10.123 1.00 96.38 201 ALA A CA 1
ATOM 1559 C C . ALA A 1 201 ? -12.455 -16.730 10.832 1.00 96.38 201 ALA A C 1
ATOM 1561 O O . ALA A 1 201 ? -12.817 -17.163 11.932 1.00 96.38 201 ALA A O 1
ATOM 1562 N N . GLN A 1 202 ? -13.121 -15.765 10.202 1.00 91.25 202 GLN A N 1
ATOM 1563 C CA . GLN A 1 202 ? -14.327 -15.164 10.762 1.00 91.25 202 GLN A CA 1
ATOM 1564 C C . GLN A 1 202 ? -15.390 -16.238 11.060 1.00 91.25 202 GLN A C 1
ATOM 1566 O O . GLN A 1 202 ? -15.804 -16.988 10.181 1.00 91.25 202 GLN A O 1
ATOM 1571 N N . GLY A 1 203 ? -15.838 -16.310 12.318 1.00 89.31 203 GLY A N 1
ATOM 1572 C CA . GLY A 1 203 ? -16.834 -17.289 12.771 1.00 89.31 203 GLY A CA 1
ATOM 1573 C C . GLY A 1 203 ? -16.296 -18.706 13.013 1.00 89.31 203 GLY A C 1
ATOM 1574 O O . GLY A 1 203 ? -17.066 -19.580 13.410 1.00 89.31 203 GLY A O 1
ATOM 1575 N N . ALA A 1 204 ? -14.998 -18.954 12.816 1.00 94.94 204 ALA A N 1
ATOM 1576 C CA . ALA A 1 204 ? -14.397 -20.249 13.109 1.00 94.94 204 ALA A CA 1
ATOM 1577 C C . ALA A 1 204 ? -14.357 -20.526 14.621 1.00 94.94 204 ALA A C 1
ATOM 1579 O O . ALA A 1 204 ? -14.077 -19.648 15.433 1.00 94.94 204 ALA A O 1
ATOM 1580 N N . THR A 1 205 ? -14.575 -21.784 15.003 1.00 95.31 205 THR A N 1
ATOM 1581 C CA . THR A 1 205 ? -14.453 -22.247 16.399 1.00 95.31 205 THR A CA 1
ATOM 1582 C C . THR A 1 205 ? -13.043 -22.728 16.745 1.00 95.31 205 THR A C 1
ATOM 1584 O O . THR A 1 205 ? -12.691 -22.839 17.917 1.00 95.31 205 THR A O 1
ATOM 1587 N N . ASN A 1 206 ? -12.222 -22.989 15.728 1.00 97.19 206 ASN A N 1
ATOM 1588 C CA . ASN A 1 206 ? -10.864 -23.503 15.836 1.00 97.19 206 ASN A CA 1
ATOM 1589 C C . ASN A 1 206 ? -9.918 -22.660 14.982 1.00 97.19 206 ASN A C 1
ATOM 1591 O O . ASN A 1 206 ? -10.280 -22.226 13.889 1.00 97.19 206 ASN A O 1
ATOM 1595 N N . GLY A 1 207 ? -8.710 -22.471 15.487 1.00 97.31 207 GLY A N 1
ATOM 1596 C CA . GLY A 1 207 ? -7.602 -21.835 14.810 1.00 97.31 207 GLY A CA 1
ATOM 1597 C C . GLY A 1 207 ? -6.754 -22.841 14.052 1.00 97.31 207 GLY A C 1
ATOM 1598 O O . GLY A 1 207 ? -6.790 -24.053 14.293 1.00 97.31 207 GLY A O 1
ATOM 1599 N N . ILE A 1 208 ? -5.983 -22.303 13.117 1.00 97.81 208 ILE A N 1
ATOM 1600 C CA . ILE A 1 208 ? -5.000 -23.030 12.327 1.00 97.81 208 ILE A CA 1
ATOM 1601 C C . ILE A 1 208 ? -3.623 -22.456 12.655 1.00 97.81 208 ILE A C 1
ATOM 1603 O O . ILE A 1 208 ? -3.415 -21.244 12.580 1.00 97.81 208 ILE A O 1
ATOM 1607 N N . THR A 1 209 ? -2.661 -23.317 12.990 1.00 98.12 209 THR A N 1
ATOM 1608 C CA . THR A 1 209 ? -1.262 -22.896 13.145 1.00 98.12 209 THR A CA 1
ATOM 1609 C C . THR A 1 209 ? -0.708 -22.468 11.788 1.00 98.12 209 THR A C 1
ATOM 1611 O O . THR A 1 209 ? -0.649 -23.281 10.869 1.00 98.12 209 THR A O 1
ATOM 1614 N N . VAL A 1 210 ? -0.275 -21.212 11.668 1.00 98.06 210 VAL A N 1
ATOM 1615 C CA . VAL A 1 210 ? 0.287 -20.652 10.421 1.00 98.06 210 VAL A CA 1
ATOM 1616 C C . VAL A 1 210 ? 1.780 -20.328 10.511 1.00 98.06 210 VAL A C 1
ATOM 1618 O O . VAL A 1 210 ? 2.418 -20.112 9.486 1.00 98.06 210 VAL A O 1
ATOM 1621 N N . ALA A 1 211 ? 2.349 -20.318 11.720 1.00 98.06 211 ALA A N 1
ATOM 1622 C CA . ALA A 1 211 ? 3.789 -20.248 11.960 1.00 98.06 211 ALA A CA 1
ATOM 1623 C C . ALA A 1 211 ? 4.138 -20.878 13.320 1.00 98.06 211 ALA A C 1
ATOM 1625 O O . ALA A 1 211 ? 3.362 -20.770 14.274 1.00 98.06 211 ALA A O 1
ATOM 1626 N N . GLY A 1 212 ? 5.312 -21.503 13.427 1.00 97.19 212 GLY A N 1
ATOM 1627 C CA . GLY A 1 212 ? 5.770 -22.174 14.652 1.00 97.19 212 GLY A CA 1
ATOM 1628 C C . GLY A 1 212 ? 4.965 -23.428 15.014 1.00 97.19 212 GLY A C 1
ATOM 1629 O O . GLY A 1 212 ? 4.550 -24.183 14.138 1.00 97.19 212 GLY A O 1
ATOM 1630 N N . GLY A 1 213 ? 4.778 -23.680 16.315 1.00 94.62 213 GLY A N 1
ATOM 1631 C CA . GLY A 1 213 ? 4.043 -24.851 16.823 1.00 94.62 213 GLY A CA 1
ATOM 1632 C C . GLY A 1 213 ? 4.857 -26.147 16.937 1.00 94.62 213 GLY A C 1
ATOM 1633 O O . GLY A 1 213 ? 4.322 -27.159 17.380 1.00 94.62 213 GLY A O 1
ATOM 1634 N N . ASN A 1 214 ? 6.155 -26.113 16.618 1.00 95.31 214 ASN A N 1
ATOM 1635 C CA . ASN A 1 214 ? 7.086 -27.247 16.738 1.00 95.31 214 ASN A CA 1
ATOM 1636 C C . ASN A 1 214 ? 7.918 -27.195 18.039 1.00 95.31 214 ASN A C 1
ATOM 1638 O O . ASN A 1 214 ? 9.084 -27.597 18.069 1.00 95.31 214 ASN A O 1
ATOM 1642 N N . GLY A 1 215 ? 7.316 -26.662 19.107 1.00 92.69 215 GLY A N 1
ATOM 1643 C CA . GLY A 1 215 ? 7.973 -26.366 20.381 1.00 92.69 215 GLY A CA 1
ATOM 1644 C C . GLY A 1 215 ? 8.783 -25.064 20.373 1.00 92.69 215 GLY A C 1
ATOM 1645 O O . GLY A 1 215 ? 9.158 -24.556 19.315 1.00 92.69 215 GLY A O 1
ATOM 1646 N N . GLY A 1 216 ? 9.044 -24.548 21.576 1.00 95.62 216 GLY A N 1
ATOM 1647 C CA . GLY A 1 216 ? 9.864 -23.363 21.803 1.00 95.62 216 GLY A CA 1
ATOM 1648 C C . GLY A 1 216 ? 11.326 -23.591 21.427 1.00 95.62 216 GLY A C 1
ATOM 1649 O O . GLY A 1 216 ? 11.951 -24.536 21.912 1.00 95.62 216 GLY A O 1
ATOM 1650 N N . GLY A 1 217 ? 11.888 -22.733 20.575 1.00 94.50 217 GLY A N 1
ATOM 1651 C CA . GLY A 1 217 ? 13.286 -22.844 20.157 1.00 94.50 217 GLY A CA 1
ATOM 1652 C C . GLY A 1 217 ? 13.704 -21.827 19.099 1.00 94.50 217 GLY A C 1
ATOM 1653 O O . GLY A 1 217 ? 12.951 -20.917 18.763 1.00 94.50 217 GLY A O 1
ATOM 1654 N N . SER A 1 218 ? 14.927 -21.973 18.585 1.00 95.31 218 SER A N 1
ATOM 1655 C CA . SER A 1 218 ? 15.551 -21.040 17.631 1.00 95.31 218 SER A CA 1
ATOM 1656 C C . SER A 1 218 ? 15.695 -21.600 16.208 1.00 95.31 218 SER A C 1
ATOM 1658 O O . SER A 1 218 ? 16.149 -20.883 15.307 1.00 95.31 218 SER A O 1
ATOM 1660 N N . ALA A 1 219 ? 15.280 -22.850 15.964 1.00 96.19 219 ALA A N 1
ATOM 1661 C CA . ALA A 1 219 ? 15.291 -23.441 14.627 1.00 96.19 219 ALA A CA 1
ATOM 1662 C C . ALA A 1 219 ? 14.357 -22.677 13.657 1.00 96.19 219 ALA A C 1
ATOM 1664 O O . ALA A 1 219 ? 13.429 -22.004 14.110 1.00 96.19 219 ALA A O 1
ATOM 1665 N N . PRO A 1 220 ? 14.554 -22.771 12.326 1.00 94.62 220 PRO A N 1
ATOM 1666 C CA . PRO A 1 220 ? 13.711 -22.074 11.345 1.00 94.62 220 PRO A CA 1
ATOM 1667 C C . PRO A 1 220 ? 12.223 -22.446 11.406 1.00 94.62 220 PRO A C 1
ATOM 1669 O O . PRO A 1 220 ? 11.370 -21.656 11.028 1.00 94.62 220 PRO A O 1
ATOM 1672 N N . ASN A 1 221 ? 11.886 -23.649 11.870 1.00 96.12 221 ASN A N 1
ATOM 1673 C CA . ASN A 1 221 ? 10.505 -24.102 12.044 1.00 96.12 221 ASN A CA 1
ATOM 1674 C C . ASN A 1 221 ? 9.953 -23.881 13.467 1.00 96.12 221 ASN A C 1
ATOM 1676 O O . ASN A 1 221 ? 8.860 -24.358 13.780 1.00 96.12 221 ASN A O 1
ATOM 1680 N N . GLN A 1 222 ? 10.703 -23.192 14.329 1.00 97.94 222 GLN A N 1
ATOM 1681 C CA . GLN A 1 222 ? 10.355 -22.913 15.718 1.00 97.94 222 GLN A CA 1
ATOM 1682 C C . GLN A 1 222 ? 10.248 -21.406 15.956 1.00 97.94 222 GLN A C 1
ATOM 1684 O O . GLN A 1 222 ? 10.884 -20.591 15.284 1.00 97.94 222 GLN A O 1
ATOM 1689 N N . LEU A 1 223 ? 9.424 -21.055 16.934 1.00 98.12 223 LEU A N 1
ATOM 1690 C CA . LEU A 1 223 ? 9.345 -19.725 17.527 1.00 98.12 223 LEU A CA 1
ATOM 1691 C C . LEU A 1 223 ? 9.632 -19.876 19.023 1.00 98.12 223 LEU A C 1
ATOM 1693 O O . LEU A 1 223 ? 9.606 -20.986 19.546 1.00 98.12 223 LEU A O 1
ATOM 1697 N N . SER A 1 224 ? 9.903 -18.780 19.714 1.00 97.12 224 SER A N 1
ATOM 1698 C CA . SER A 1 224 ? 10.022 -18.743 21.165 1.00 97.12 224 SER A CA 1
ATOM 1699 C C . SER A 1 224 ? 9.421 -17.442 21.681 1.00 97.12 224 SER A C 1
ATOM 1701 O O . SER A 1 224 ? 9.942 -16.349 21.432 1.00 97.12 224 SER A O 1
ATOM 1703 N N . LEU A 1 225 ? 8.300 -17.568 22.394 1.00 97.00 225 LEU A N 1
ATOM 1704 C CA . LEU A 1 225 ? 7.570 -16.450 22.990 1.00 97.00 225 LEU A CA 1
ATOM 1705 C C . LEU A 1 225 ? 7.226 -15.330 21.980 1.00 97.00 225 LEU A C 1
ATOM 1707 O O . LEU A 1 225 ? 7.595 -14.169 22.203 1.00 97.00 225 LEU A O 1
ATOM 1711 N N . PRO A 1 226 ? 6.544 -15.638 20.854 1.00 98.12 226 PRO A N 1
ATOM 1712 C CA . PRO A 1 226 ? 6.218 -14.638 19.844 1.00 98.12 226 PRO A CA 1
ATOM 1713 C C . PRO A 1 226 ? 5.276 -13.574 20.418 1.00 98.12 226 PRO A C 1
ATOM 1715 O O . PRO A 1 226 ? 4.257 -13.908 21.023 1.00 98.12 226 PRO A O 1
ATOM 1718 N N . ARG A 1 227 ? 5.592 -12.287 20.228 1.00 97.19 227 ARG A N 1
ATOM 1719 C CA . ARG A 1 227 ? 4.786 -11.184 20.795 1.00 97.19 227 ARG A CA 1
ATOM 1720 C C . ARG A 1 227 ? 3.937 -10.443 19.785 1.00 97.19 227 ARG A C 1
ATOM 1722 O O . ARG A 1 227 ? 2.838 -10.028 20.135 1.00 97.19 227 ARG A O 1
ATOM 1729 N N . ALA A 1 228 ? 4.421 -10.278 18.560 1.00 97.31 228 ALA A N 1
ATOM 1730 C CA . ALA A 1 228 ? 3.732 -9.518 17.527 1.00 97.31 228 ALA A CA 1
ATOM 1731 C C . ALA A 1 228 ? 3.617 -10.326 16.237 1.00 97.31 228 ALA A C 1
ATOM 1733 O O . ALA A 1 228 ? 4.494 -11.123 15.897 1.00 97.31 228 ALA A O 1
ATOM 1734 N N . VAL A 1 229 ? 2.529 -10.091 15.511 1.00 97.81 229 VAL A N 1
ATOM 1735 C CA . VAL A 1 229 ? 2.247 -10.708 14.218 1.00 97.81 229 VAL A CA 1
ATOM 1736 C C . VAL A 1 229 ? 1.732 -9.646 13.255 1.00 97.81 229 VAL A C 1
ATOM 1738 O O . VAL A 1 229 ? 1.011 -8.733 13.649 1.00 97.81 229 VAL A O 1
ATOM 1741 N N . SER A 1 230 ? 2.114 -9.751 11.989 1.00 95.12 230 SER A N 1
ATOM 1742 C CA . SER A 1 230 ? 1.530 -8.977 10.899 1.00 95.12 230 SER A CA 1
ATOM 1743 C C . SER A 1 230 ? 1.539 -9.817 9.631 1.00 95.12 230 SER A C 1
ATOM 1745 O O . SER A 1 230 ? 2.335 -10.747 9.509 1.00 95.12 230 SER A O 1
ATOM 1747 N N . VAL A 1 231 ? 0.638 -9.525 8.702 1.00 92.69 231 VAL A N 1
ATOM 1748 C CA . VAL A 1 231 ? 0.479 -10.301 7.473 1.00 92.69 231 VAL A CA 1
ATOM 1749 C C . VAL A 1 231 ? 0.483 -9.346 6.291 1.00 92.69 231 VAL A C 1
ATOM 1751 O O . VAL A 1 231 ? -0.159 -8.299 6.344 1.00 92.69 231 VAL A O 1
ATOM 1754 N N . ASP A 1 232 ? 1.237 -9.674 5.243 1.00 84.75 232 ASP A N 1
ATOM 1755 C CA . ASP A 1 232 ? 1.230 -8.880 4.012 1.00 84.75 232 ASP A CA 1
ATOM 1756 C C . ASP A 1 232 ? 0.074 -9.274 3.075 1.00 84.75 232 ASP A C 1
ATOM 1758 O O . ASP A 1 232 ? -0.654 -10.245 3.289 1.00 84.75 232 ASP A O 1
ATOM 1762 N N . THR A 1 233 ? -0.089 -8.529 1.983 1.00 80.38 233 THR A N 1
ATOM 1763 C CA . THR A 1 233 ? -1.129 -8.794 0.975 1.00 80.38 233 THR A CA 1
ATOM 1764 C C . THR A 1 233 ? -0.962 -10.134 0.251 1.00 80.38 233 THR A C 1
ATOM 1766 O O . THR A 1 233 ? -1.912 -10.613 -0.359 1.00 80.38 233 THR A O 1
ATOM 1769 N N . ARG A 1 234 ? 0.214 -10.771 0.338 1.00 79.81 234 ARG A N 1
ATOM 1770 C CA . ARG A 1 234 ? 0.504 -12.111 -0.202 1.00 79.81 234 ARG A CA 1
ATOM 1771 C C . ARG A 1 234 ? 0.338 -13.209 0.857 1.00 79.81 234 ARG A C 1
ATOM 1773 O O . ARG A 1 234 ? 0.782 -14.333 0.635 1.00 79.81 234 ARG A O 1
ATOM 1780 N N . LYS A 1 235 ? -0.271 -12.886 2.004 1.00 87.69 235 LYS A N 1
ATOM 1781 C CA . LYS A 1 235 ? -0.477 -13.779 3.152 1.00 87.69 235 LYS A CA 1
ATOM 1782 C C . LYS A 1 235 ? 0.819 -14.306 3.782 1.00 87.69 235 LYS A C 1
ATOM 1784 O O . LYS A 1 235 ? 0.784 -15.295 4.512 1.00 87.69 235 LYS A O 1
ATOM 1789 N N . ASN A 1 236 ? 1.966 -13.661 3.546 1.00 91.88 236 ASN A N 1
ATOM 1790 C CA . ASN A 1 236 ? 3.166 -13.983 4.312 1.00 91.88 236 ASN A CA 1
ATOM 1791 C C . ASN A 1 236 ? 2.974 -13.506 5.752 1.00 91.88 236 ASN A C 1
ATOM 1793 O O . ASN A 1 236 ? 2.614 -12.351 5.982 1.00 91.88 236 ASN A O 1
ATOM 1797 N N . VAL A 1 237 ? 3.253 -14.385 6.708 1.00 96.62 237 VAL A N 1
ATOM 1798 C CA . VAL A 1 237 ? 3.137 -14.111 8.138 1.00 96.62 237 VAL A CA 1
ATOM 1799 C C . VAL A 1 237 ? 4.492 -13.655 8.661 1.00 96.62 237 VAL A C 1
ATOM 1801 O O . VAL A 1 237 ? 5.485 -14.378 8.602 1.00 96.62 237 VAL A O 1
ATOM 1804 N N . TYR A 1 238 ? 4.533 -12.440 9.182 1.00 97.81 238 TYR A N 1
ATOM 1805 C CA . TYR A 1 238 ? 5.685 -11.864 9.853 1.00 97.81 238 TYR A CA 1
ATOM 1806 C C . TYR A 1 238 ? 5.471 -12.018 11.348 1.00 97.81 238 TYR A C 1
ATOM 1808 O O . TYR A 1 238 ? 4.411 -11.654 11.859 1.00 97.81 238 TYR A O 1
ATOM 1816 N N . VAL A 1 239 ? 6.458 -12.574 12.041 1.00 98.38 239 VAL A N 1
ATOM 1817 C CA . VAL A 1 239 ? 6.368 -12.896 13.465 1.00 98.38 239 VAL A CA 1
ATOM 1818 C C . VAL A 1 239 ? 7.554 -12.298 14.195 1.00 98.38 239 VAL A C 1
ATOM 1820 O O . VAL A 1 239 ? 8.701 -12.571 13.838 1.00 98.38 239 VAL A O 1
ATOM 1823 N N . LEU A 1 240 ? 7.274 -11.509 15.230 1.00 98.00 240 LEU A N 1
ATOM 1824 C CA . LEU A 1 240 ? 8.283 -11.043 16.169 1.00 98.00 240 LEU A CA 1
ATOM 1825 C C . LEU A 1 240 ? 8.558 -12.158 17.177 1.00 98.00 240 LEU A C 1
ATOM 1827 O O . LEU A 1 240 ? 7.818 -12.343 18.144 1.00 98.00 240 LEU A O 1
ATOM 1831 N N . ASP A 1 241 ? 9.606 -12.921 16.896 1.00 97.44 241 ASP A N 1
ATOM 1832 C CA . ASP A 1 241 ? 10.097 -14.057 17.669 1.00 97.44 241 ASP A CA 1
ATOM 1833 C C . ASP A 1 241 ? 10.979 -13.533 18.817 1.00 97.44 241 ASP A C 1
ATOM 1835 O O . ASP A 1 241 ? 12.210 -13.583 18.770 1.00 97.44 241 ASP A O 1
ATOM 1839 N N . THR A 1 242 ? 10.324 -12.901 19.798 1.00 95.19 242 THR A N 1
ATOM 1840 C CA . THR A 1 242 ? 10.946 -11.983 20.762 1.00 95.19 242 THR A CA 1
ATOM 1841 C C . THR A 1 242 ? 12.064 -12.606 21.583 1.00 95.19 242 THR A C 1
ATOM 1843 O O . THR A 1 242 ? 13.076 -11.942 21.794 1.00 95.19 242 THR A O 1
ATOM 1846 N N . PHE A 1 243 ? 11.918 -13.843 22.068 1.00 93.94 243 PHE A N 1
ATOM 1847 C CA . PHE A 1 243 ? 12.975 -14.452 22.886 1.00 93.94 243 PHE A CA 1
ATOM 1848 C C . PHE A 1 243 ? 14.230 -14.775 22.066 1.00 93.94 243 PHE A C 1
ATOM 1850 O O . PHE A 1 243 ? 15.328 -14.841 22.612 1.00 93.94 243 PHE A O 1
ATOM 1857 N N . ASN A 1 244 ? 14.070 -14.930 20.751 1.00 95.00 244 ASN A N 1
ATOM 1858 C CA . ASN A 1 244 ? 15.165 -15.105 19.805 1.00 95.00 244 ASN A CA 1
ATOM 1859 C C . ASN A 1 244 ? 15.648 -13.775 19.193 1.00 95.00 244 ASN A C 1
ATOM 1861 O O . ASN A 1 244 ? 16.448 -13.809 18.260 1.00 95.00 244 ASN A O 1
ATOM 1865 N N . ASP A 1 245 ? 15.164 -12.622 19.678 1.00 95.44 245 ASP A N 1
ATOM 1866 C CA . ASP A 1 245 ? 15.571 -11.279 19.240 1.00 95.44 245 ASP A CA 1
ATOM 1867 C C . ASP A 1 245 ? 15.494 -11.068 17.711 1.00 95.44 245 ASP A C 1
ATOM 1869 O O . ASP A 1 245 ? 16.332 -10.387 17.118 1.00 95.44 245 ASP A O 1
ATOM 1873 N N . ARG A 1 246 ? 14.488 -11.657 17.045 1.00 95.88 246 ARG A N 1
ATOM 1874 C CA . ARG A 1 246 ? 14.389 -11.652 15.575 1.00 95.88 246 ARG A CA 1
ATOM 1875 C C . ARG A 1 246 ? 12.969 -11.476 15.045 1.00 95.88 246 ARG A C 1
ATOM 1877 O O . ARG A 1 246 ? 11.988 -11.733 15.739 1.00 95.88 246 ARG A O 1
ATOM 1884 N N . VAL A 1 247 ? 12.865 -11.101 13.771 1.00 96.94 247 VAL A N 1
ATOM 1885 C CA . VAL A 1 247 ? 11.619 -11.196 12.993 1.00 96.94 247 VAL A CA 1
ATOM 1886 C C . VAL A 1 247 ? 11.764 -12.316 11.972 1.00 96.94 247 VAL A C 1
ATOM 1888 O O . VAL A 1 247 ? 12.704 -12.314 11.173 1.00 96.94 247 VAL A O 1
ATOM 1891 N N . GLN A 1 248 ? 10.822 -13.257 11.975 1.00 96.69 248 GLN A N 1
ATOM 1892 C CA . GLN A 1 248 ? 10.724 -14.300 10.957 1.00 96.69 248 GLN A CA 1
ATOM 1893 C C . GLN A 1 248 ? 9.600 -14.008 9.965 1.00 96.69 248 GLN A C 1
ATOM 1895 O O . GLN A 1 248 ? 8.503 -13.624 10.363 1.00 96.69 248 GLN A O 1
ATOM 1900 N N . LYS A 1 249 ? 9.856 -14.265 8.682 1.00 96.38 249 LYS A N 1
ATOM 1901 C CA . LYS A 1 249 ? 8.853 -14.297 7.616 1.00 96.38 249 LYS A CA 1
ATOM 1902 C C . LYS A 1 249 ? 8.522 -15.744 7.264 1.00 96.38 249 LYS A C 1
ATOM 1904 O O . LYS A 1 249 ? 9.414 -16.514 6.920 1.00 96.38 249 LYS A O 1
ATOM 1909 N N . TRP A 1 250 ? 7.243 -16.079 7.277 1.00 97.31 250 TRP A N 1
ATOM 1910 C CA . TRP A 1 250 ? 6.701 -17.377 6.902 1.00 97.31 250 TRP A CA 1
ATOM 1911 C C . TRP A 1 250 ? 5.825 -17.206 5.667 1.00 97.31 250 TRP A C 1
ATOM 1913 O O . TRP A 1 250 ? 4.878 -16.422 5.680 1.00 97.31 250 TRP A O 1
ATOM 1923 N N . ALA A 1 251 ? 6.149 -17.910 4.584 1.00 92.12 251 ALA A N 1
ATOM 1924 C CA . ALA A 1 251 ? 5.265 -17.948 3.425 1.00 92.12 251 ALA A CA 1
ATOM 1925 C C . ALA A 1 251 ? 3.991 -18.751 3.753 1.00 92.12 251 ALA A C 1
ATOM 1927 O O . ALA A 1 251 ? 4.025 -19.599 4.653 1.00 92.12 251 ALA A O 1
ATOM 1928 N N . PRO A 1 252 ? 2.873 -18.525 3.041 1.00 87.75 252 PRO A N 1
ATOM 1929 C CA . PRO A 1 252 ? 1.663 -19.316 3.232 1.00 87.75 252 PRO A CA 1
ATOM 1930 C C . PRO A 1 252 ? 1.971 -20.816 3.169 1.00 87.75 252 PRO A C 1
ATOM 1932 O O . PRO A 1 252 ? 2.608 -21.279 2.225 1.00 87.75 252 PRO A O 1
ATOM 1935 N N . ARG A 1 253 ? 1.518 -21.572 4.179 1.00 86.56 253 ARG A N 1
ATOM 1936 C CA . ARG A 1 253 ? 1.728 -23.031 4.305 1.00 86.56 253 ARG A CA 1
ATOM 1937 C C . ARG A 1 253 ? 3.201 -23.474 4.398 1.00 86.56 253 ARG A C 1
ATOM 1939 O O . ARG A 1 253 ? 3.482 -24.661 4.252 1.00 86.56 253 ARG A O 1
ATOM 1946 N N . ALA A 1 254 ? 4.142 -22.563 4.651 1.00 88.00 254 ALA A N 1
ATOM 1947 C CA . ALA A 1 254 ? 5.542 -22.925 4.844 1.00 88.00 254 ALA A CA 1
ATOM 1948 C C . ALA A 1 254 ? 5.738 -23.740 6.131 1.00 88.00 254 ALA A C 1
ATOM 1950 O O . ALA A 1 254 ? 5.174 -23.425 7.177 1.00 88.00 254 ALA A O 1
ATOM 1951 N N . SER A 1 255 ? 6.600 -24.756 6.074 1.00 92.12 255 SER A N 1
ATOM 1952 C CA . SER A 1 255 ? 6.992 -25.552 7.246 1.00 92.12 255 SER A CA 1
ATOM 1953 C C . SER A 1 255 ? 8.057 -24.875 8.116 1.00 92.12 255 SER A C 1
ATOM 1955 O O . SER A 1 255 ? 8.331 -25.336 9.221 1.00 92.12 255 SER A O 1
ATOM 1957 N N . SER A 1 256 ? 8.684 -23.806 7.621 1.00 94.12 256 SER A N 1
ATOM 1958 C CA . SER A 1 256 ? 9.712 -23.030 8.318 1.00 94.12 256 SER A CA 1
ATOM 1959 C C . SER A 1 256 ? 9.716 -21.575 7.862 1.00 94.12 256 SER A C 1
ATOM 1961 O O . SER A 1 256 ? 9.427 -21.287 6.699 1.00 94.12 256 SER A O 1
ATOM 1963 N N . GLY A 1 257 ? 10.103 -20.675 8.757 1.00 93.25 257 GLY A N 1
ATOM 1964 C CA . GLY A 1 257 ? 10.321 -19.268 8.470 1.00 93.25 257 GLY A CA 1
ATOM 1965 C C . GLY A 1 257 ? 11.750 -18.950 8.044 1.00 93.25 257 GLY A C 1
ATOM 1966 O O . GLY A 1 257 ? 12.674 -19.759 8.149 1.00 93.25 257 GLY A O 1
ATOM 1967 N N . ILE A 1 258 ? 11.921 -17.722 7.566 1.00 93.56 258 ILE A N 1
ATOM 1968 C CA . ILE A 1 258 ? 13.208 -17.115 7.232 1.00 93.56 258 ILE A CA 1
ATOM 1969 C C . ILE A 1 258 ? 13.398 -15.908 8.148 1.00 93.56 258 ILE A C 1
ATOM 1971 O O . ILE A 1 258 ? 12.536 -15.029 8.200 1.00 93.56 258 ILE A O 1
ATOM 1975 N N . THR A 1 259 ? 14.520 -15.844 8.866 1.00 92.94 259 THR A N 1
ATOM 1976 C CA . THR A 1 259 ? 14.891 -14.653 9.642 1.00 92.94 259 THR A CA 1
ATOM 1977 C C . THR A 1 259 ? 15.169 -13.496 8.692 1.00 92.94 259 THR A C 1
ATOM 1979 O O . THR A 1 259 ? 16.058 -13.593 7.850 1.00 92.94 259 THR A O 1
ATOM 1982 N N . ILE A 1 260 ? 14.428 -12.401 8.841 1.00 91.12 260 ILE A N 1
ATOM 1983 C CA . ILE A 1 260 ? 14.568 -11.211 7.994 1.00 91.12 260 ILE A CA 1
ATOM 1984 C C . ILE A 1 260 ? 15.162 -10.003 8.728 1.00 91.12 260 ILE A C 1
ATOM 1986 O O . ILE A 1 260 ? 15.696 -9.107 8.084 1.00 91.12 260 ILE A O 1
ATOM 1990 N N . ILE A 1 261 ? 15.067 -9.985 10.061 1.00 91.38 261 ILE A N 1
ATOM 1991 C CA . ILE A 1 261 ? 15.606 -8.955 10.959 1.00 91.38 261 ILE A CA 1
ATOM 1992 C C . ILE A 1 261 ? 16.145 -9.673 12.199 1.00 91.38 261 ILE A C 1
ATOM 1994 O O . ILE A 1 261 ? 15.511 -10.628 12.652 1.00 91.38 261 ILE A O 1
ATOM 1998 N N . GLY A 1 262 ? 17.266 -9.225 12.770 1.00 88.12 262 GLY A N 1
ATOM 1999 C CA . GLY A 1 262 ? 17.849 -9.857 13.964 1.00 88.12 262 GLY A CA 1
ATOM 2000 C C . GLY A 1 262 ? 18.809 -11.007 13.653 1.00 88.12 262 GLY A C 1
ATOM 2001 O O . GLY A 1 262 ? 19.198 -11.748 14.553 1.00 88.12 262 GLY A O 1
ATOM 2002 N N . SER A 1 263 ? 19.202 -11.188 12.384 1.00 85.62 263 SER A N 1
ATOM 2003 C CA . SER A 1 263 ? 20.131 -12.253 11.967 1.00 85.62 263 SER A CA 1
ATOM 2004 C C . SER A 1 263 ? 21.514 -12.137 12.612 1.00 85.62 263 SER A C 1
ATOM 2006 O O . SER A 1 263 ? 22.196 -13.145 12.772 1.00 85.62 263 SER A O 1
ATOM 2008 N N . ASP A 1 264 ? 21.900 -10.927 13.026 1.00 79.12 264 ASP A N 1
ATOM 2009 C CA . ASP A 1 264 ? 23.190 -10.631 13.663 1.00 79.12 264 ASP A CA 1
ATOM 2010 C C . ASP A 1 264 ? 23.166 -10.856 15.186 1.00 79.12 264 ASP A C 1
ATOM 2012 O O . ASP A 1 264 ? 24.078 -10.437 15.909 1.00 79.12 264 ASP A O 1
ATOM 2016 N N . GLY A 1 265 ? 22.108 -11.510 15.672 1.00 80.88 265 GLY A N 1
ATOM 2017 C CA . GLY A 1 265 ? 21.892 -11.848 17.067 1.00 80.88 265 GLY A CA 1
ATOM 2018 C C . GLY A 1 265 ? 21.511 -10.655 17.940 1.00 80.88 265 GLY A C 1
ATOM 2019 O O . GLY A 1 265 ? 21.259 -9.537 17.482 1.00 80.88 265 GLY A O 1
ATOM 2020 N N . ARG A 1 266 ? 21.480 -10.918 19.246 1.00 89.62 266 ARG A N 1
ATOM 2021 C CA . ARG A 1 266 ? 21.157 -9.924 20.265 1.00 89.62 266 ARG A CA 1
ATOM 2022 C C . ARG A 1 266 ? 22.211 -8.820 20.327 1.00 89.62 266 ARG A C 1
ATOM 2024 O O . ARG A 1 266 ? 23.409 -9.098 20.387 1.00 89.62 266 ARG A O 1
ATOM 2031 N N . GLY A 1 267 ? 21.772 -7.569 20.428 1.00 85.94 267 GLY A N 1
ATOM 2032 C CA . GLY A 1 267 ? 22.672 -6.433 20.617 1.00 85.94 267 GLY A CA 1
ATOM 2033 C C . GLY A 1 267 ? 22.032 -5.093 20.281 1.00 85.94 267 GLY A C 1
ATOM 2034 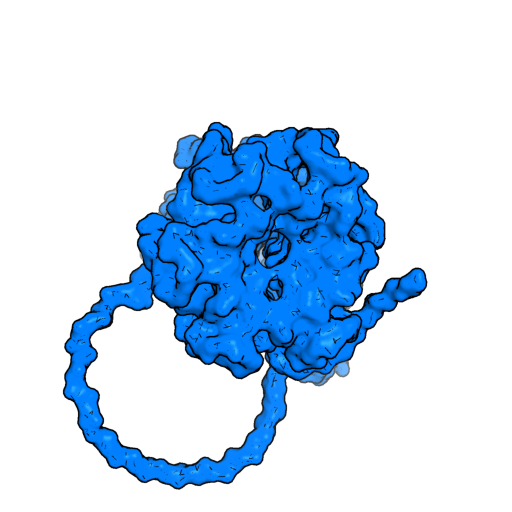O O . GLY A 1 267 ? 20.817 -4.983 20.168 1.00 85.94 267 GLY A O 1
ATOM 2035 N N . SER A 1 268 ? 22.864 -4.061 20.136 1.00 82.31 268 SER A N 1
ATOM 2036 C CA . SER A 1 268 ? 22.435 -2.665 19.948 1.00 82.31 268 SER A CA 1
ATOM 2037 C C . SER A 1 268 ? 22.926 -2.030 18.641 1.00 82.31 268 SER A C 1
ATOM 2039 O O . SER A 1 268 ? 22.646 -0.855 18.370 1.00 82.31 268 SER A O 1
ATOM 2041 N N . ARG A 1 269 ? 23.638 -2.788 17.798 1.00 82.00 269 ARG A N 1
ATOM 2042 C CA . ARG A 1 269 ? 24.028 -2.355 16.445 1.00 82.00 269 ARG A CA 1
ATOM 2043 C C . ARG A 1 269 ? 22.806 -2.316 15.512 1.00 82.00 269 ARG A C 1
ATOM 2045 O O . ARG A 1 269 ? 21.728 -2.773 15.909 1.00 82.00 269 ARG A O 1
ATOM 2052 N N . PRO A 1 270 ? 22.919 -1.735 14.305 1.00 74.50 270 PRO A N 1
ATOM 2053 C CA . PRO A 1 270 ? 21.896 -1.920 13.280 1.00 74.50 270 PRO A CA 1
ATOM 2054 C C . PRO A 1 270 ? 21.637 -3.419 13.051 1.00 74.50 270 PRO A C 1
ATOM 2056 O O . PRO A 1 270 ? 22.571 -4.211 13.114 1.00 74.50 270 PRO A O 1
ATOM 2059 N N . ASN A 1 271 ? 20.372 -3.802 12.855 1.00 80.06 271 ASN A N 1
ATOM 2060 C CA . ASN A 1 271 ? 19.906 -5.185 12.642 1.00 80.06 271 ASN A CA 1
ATOM 2061 C C . ASN A 1 271 ? 20.044 -6.127 13.845 1.00 80.06 271 ASN A C 1
ATOM 2063 O O . ASN A 1 271 ? 19.577 -7.258 13.787 1.00 80.06 271 ASN A O 1
ATOM 2067 N N . GLN A 1 272 ? 20.584 -5.648 14.963 1.00 86.56 272 GLN A N 1
ATOM 2068 C CA . GLN A 1 272 ? 20.509 -6.336 16.245 1.00 86.56 272 GLN A CA 1
ATOM 2069 C C . GLN A 1 272 ? 19.330 -5.796 17.055 1.00 86.56 272 GLN A C 1
ATOM 2071 O O . GLN A 1 272 ? 19.075 -4.586 17.069 1.00 86.56 272 GLN A O 1
ATOM 2076 N N . LEU A 1 273 ? 18.612 -6.696 17.721 1.00 88.69 273 LEU A N 1
ATOM 2077 C CA . LEU A 1 273 ? 17.496 -6.378 18.611 1.00 88.69 273 LEU A CA 1
ATOM 2078 C C . LEU A 1 273 ? 17.820 -6.838 20.036 1.00 88.69 273 LEU A C 1
ATOM 2080 O O . LEU A 1 273 ? 18.710 -7.663 20.255 1.00 88.69 273 LEU A O 1
ATOM 2084 N N . GLN A 1 274 ? 17.102 -6.293 21.012 1.00 89.56 274 GLN A N 1
ATOM 2085 C CA . GLN A 1 274 ? 17.121 -6.763 22.386 1.00 89.56 274 GLN A CA 1
ATOM 2086 C C . GLN A 1 274 ? 15.712 -6.714 22.981 1.00 89.56 274 GLN A C 1
ATOM 2088 O O . GLN A 1 274 ? 15.190 -5.646 23.307 1.00 89.56 274 GLN A O 1
ATOM 2093 N N . SER A 1 275 ? 15.130 -7.898 23.165 1.00 89.81 275 SER A N 1
ATOM 2094 C CA . SER A 1 275 ? 13.784 -8.140 23.675 1.00 89.81 275 SER A CA 1
ATOM 2095 C C . SER A 1 275 ? 12.738 -7.227 23.018 1.00 89.81 275 SER A C 1
ATOM 2097 O O . SER A 1 275 ? 12.121 -6.419 23.709 1.00 89.81 275 SER A O 1
ATOM 2099 N N . PRO A 1 276 ? 12.550 -7.308 21.688 1.00 94.62 276 PRO A N 1
ATOM 2100 C CA . PRO A 1 276 ? 11.629 -6.436 20.966 1.00 94.62 276 PRO A CA 1
ATOM 2101 C C . PRO A 1 276 ? 10.164 -6.832 21.209 1.00 94.62 276 PRO A C 1
ATOM 2103 O O . PRO A 1 276 ? 9.835 -8.022 21.160 1.00 94.62 276 PRO A O 1
ATOM 2106 N N . PHE A 1 277 ? 9.271 -5.869 21.461 1.00 93.12 277 PHE A N 1
ATOM 2107 C CA . PHE A 1 277 ? 7.885 -6.165 21.872 1.00 93.12 277 PHE A CA 1
ATOM 2108 C C . PHE A 1 277 ? 6.805 -5.869 20.828 1.00 93.12 277 PHE A C 1
ATOM 2110 O O . PHE A 1 277 ? 5.828 -6.616 20.764 1.00 93.12 277 PHE A O 1
ATOM 2117 N N . GLY A 1 278 ? 7.001 -4.854 19.988 1.00 93.00 278 GLY A N 1
ATOM 2118 C CA . GLY A 1 278 ? 6.037 -4.435 18.970 1.00 93.00 278 GLY A CA 1
ATOM 2119 C C . GLY A 1 278 ? 6.641 -4.401 17.574 1.00 93.00 278 GLY A C 1
ATOM 2120 O O . GLY A 1 278 ? 7.835 -4.136 17.409 1.00 93.00 278 GLY A O 1
ATOM 2121 N N . MET A 1 279 ? 5.816 -4.647 16.555 1.00 94.38 279 MET A N 1
ATOM 2122 C CA . MET A 1 279 ? 6.200 -4.408 15.166 1.00 94.38 279 MET A CA 1
ATOM 2123 C C . MET A 1 279 ? 5.016 -3.950 14.318 1.00 94.38 279 MET A C 1
ATOM 2125 O O . MET A 1 279 ? 3.889 -4.406 14.514 1.00 94.38 279 MET A O 1
ATOM 2129 N N . ARG A 1 280 ? 5.282 -3.103 13.323 1.00 92.31 280 ARG A N 1
ATOM 2130 C CA . ARG A 1 280 ? 4.256 -2.601 12.408 1.00 92.31 280 ARG A CA 1
ATOM 2131 C C . ARG A 1 280 ? 4.821 -2.288 11.032 1.00 92.31 280 ARG A C 1
ATOM 2133 O O . ARG A 1 280 ? 5.928 -1.771 10.916 1.00 92.31 280 ARG A O 1
ATOM 2140 N N . PHE A 1 281 ? 4.028 -2.559 10.003 1.00 89.75 281 PHE A N 1
ATOM 2141 C CA . PHE A 1 281 ? 4.303 -2.100 8.646 1.00 89.75 281 PHE A CA 1
ATOM 2142 C C . PHE A 1 281 ? 3.783 -0.679 8.420 1.00 89.75 281 PHE A C 1
ATOM 2144 O O . PHE A 1 281 ? 2.668 -0.358 8.843 1.00 89.75 281 PHE A O 1
ATOM 2151 N N . ASP A 1 282 ? 4.563 0.140 7.715 1.00 84.12 282 ASP A N 1
ATOM 2152 C CA . ASP A 1 282 ? 4.041 1.346 7.066 1.00 84.12 282 ASP A CA 1
ATOM 2153 C C . ASP A 1 282 ? 3.403 1.018 5.703 1.00 84.12 282 ASP A C 1
ATOM 2155 O O . ASP A 1 282 ? 3.497 -0.102 5.191 1.00 84.12 282 ASP A O 1
ATOM 2159 N N . SER A 1 283 ? 2.751 2.010 5.095 1.00 79.25 283 SER A N 1
ATOM 2160 C CA . SER A 1 283 ? 2.104 1.881 3.781 1.00 79.25 283 SER A CA 1
ATOM 2161 C C . SER A 1 283 ? 3.078 1.606 2.625 1.00 79.25 283 SER A C 1
ATOM 2163 O O . SER A 1 283 ? 2.643 1.191 1.555 1.00 79.25 283 SER A O 1
ATOM 2165 N N . ASN A 1 284 ? 4.386 1.796 2.834 1.00 72.56 284 ASN A N 1
ATOM 2166 C CA . ASN A 1 284 ? 5.440 1.514 1.858 1.00 72.56 284 ASN A CA 1
ATOM 2167 C C . ASN A 1 284 ? 6.062 0.118 2.050 1.00 72.56 284 ASN A C 1
ATOM 2169 O O . ASN A 1 284 ? 6.992 -0.240 1.331 1.00 72.56 284 ASN A O 1
ATOM 2173 N N . GLY A 1 285 ? 5.583 -0.666 3.022 1.00 80.25 285 GLY A N 1
ATOM 2174 C CA . GLY A 1 285 ? 6.100 -2.000 3.318 1.00 80.25 285 GLY A CA 1
ATOM 2175 C C . GLY A 1 285 ? 7.358 -2.022 4.194 1.00 80.25 285 GLY A C 1
ATOM 2176 O O . GLY A 1 285 ? 7.976 -3.078 4.329 1.00 80.25 285 GLY A O 1
ATOM 2177 N N . ASN A 1 286 ? 7.747 -0.901 4.808 1.00 85.56 286 ASN A N 1
ATOM 2178 C CA . ASN A 1 286 ? 8.838 -0.881 5.784 1.00 85.56 286 ASN A CA 1
ATOM 2179 C C . ASN A 1 286 ? 8.355 -1.419 7.132 1.00 85.56 286 ASN A C 1
ATOM 2181 O O . ASN A 1 286 ? 7.236 -1.124 7.550 1.00 85.56 286 ASN A O 1
ATOM 2185 N N . ILE A 1 287 ? 9.221 -2.138 7.845 1.00 89.81 287 ILE A N 1
ATOM 2186 C CA . ILE A 1 287 ? 8.919 -2.688 9.170 1.00 89.81 287 ILE A CA 1
ATOM 2187 C C . ILE A 1 287 ? 9.516 -1.776 10.236 1.00 89.81 287 ILE A C 1
ATOM 2189 O O . ILE A 1 287 ? 10.713 -1.504 10.242 1.00 89.81 287 ILE A O 1
ATOM 2193 N N . TYR A 1 288 ? 8.690 -1.335 11.173 1.00 91.38 288 TYR A N 1
ATOM 2194 C CA . TYR A 1 288 ? 9.113 -0.647 12.382 1.00 91.38 288 TYR A CA 1
ATOM 2195 C C . TYR A 1 288 ? 9.063 -1.639 13.533 1.00 91.38 288 TYR A C 1
ATOM 2197 O O . TYR A 1 288 ? 8.036 -2.279 13.732 1.00 91.38 288 TYR A O 1
ATOM 2205 N N . VAL A 1 289 ? 10.159 -1.775 14.277 1.00 92.69 289 VAL A N 1
ATOM 2206 C CA . VAL A 1 289 ? 10.261 -2.667 15.438 1.00 92.69 289 VAL A CA 1
ATOM 2207 C C . VAL A 1 289 ? 10.536 -1.836 16.682 1.00 92.69 289 VAL A C 1
ATOM 2209 O O . VAL A 1 289 ? 11.483 -1.043 16.706 1.00 92.69 289 VAL A O 1
ATOM 2212 N N . ALA A 1 290 ? 9.725 -2.032 17.718 1.00 91.81 290 ALA A N 1
ATOM 2213 C CA . ALA A 1 290 ? 9.990 -1.526 19.054 1.00 91.81 290 ALA A CA 1
ATOM 2214 C C . ALA A 1 290 ? 11.067 -2.397 19.709 1.00 91.81 290 ALA A C 1
ATOM 2216 O O . ALA A 1 290 ? 10.799 -3.486 20.211 1.00 91.81 290 ALA A O 1
ATOM 2217 N N . ASP A 1 291 ? 12.308 -1.921 19.649 1.00 90.19 291 ASP A N 1
ATOM 2218 C CA . ASP A 1 291 ? 13.492 -2.575 20.198 1.00 90.19 291 ASP A CA 1
ATOM 2219 C C . ASP A 1 291 ? 13.615 -2.208 21.685 1.00 90.19 291 ASP A C 1
ATOM 2221 O O . ASP A 1 291 ? 14.406 -1.349 22.097 1.00 90.19 291 ASP A O 1
ATOM 2225 N N . THR A 1 292 ? 12.706 -2.795 22.466 1.00 88.56 292 THR A N 1
ATOM 2226 C CA . THR A 1 292 ? 12.269 -2.304 23.775 1.00 88.56 292 THR A CA 1
ATOM 2227 C C . THR A 1 292 ? 13.410 -2.111 24.756 1.00 88.56 292 THR A C 1
ATOM 2229 O O . THR A 1 292 ? 13.506 -1.043 25.355 1.00 88.56 292 THR A O 1
ATOM 2232 N N . TYR A 1 293 ? 14.327 -3.071 24.893 1.00 86.44 293 TYR A N 1
ATOM 2233 C CA . TYR A 1 293 ? 15.427 -2.959 25.862 1.00 86.44 293 TYR A CA 1
ATOM 2234 C C . TYR A 1 293 ? 16.650 -2.206 25.332 1.00 86.44 293 TYR A C 1
ATOM 2236 O O . TYR A 1 293 ? 17.581 -1.947 26.094 1.00 86.44 293 TYR A O 1
ATOM 2244 N N . ASN A 1 294 ? 16.631 -1.799 24.063 1.00 85.00 294 ASN A N 1
ATOM 2245 C CA . ASN A 1 294 ? 17.548 -0.802 23.515 1.00 85.00 294 ASN A CA 1
ATOM 2246 C C . ASN A 1 294 ? 16.946 0.616 23.514 1.00 85.00 294 ASN A C 1
ATOM 2248 O O . ASN A 1 294 ? 17.603 1.550 23.046 1.00 85.00 294 ASN A O 1
ATOM 2252 N N . TRP A 1 295 ? 15.722 0.792 24.037 1.00 85.38 295 TRP A N 1
ATOM 2253 C CA . TRP A 1 295 ? 15.046 2.089 24.200 1.00 85.38 295 TRP A CA 1
ATOM 2254 C C . TRP A 1 295 ? 14.918 2.875 22.888 1.00 85.38 295 TRP A C 1
ATOM 2256 O O . TRP A 1 295 ? 15.116 4.095 22.845 1.00 85.38 295 TRP A O 1
ATOM 2266 N N . ARG A 1 296 ? 14.634 2.158 21.794 1.00 85.06 296 ARG A N 1
ATOM 2267 C CA . ARG A 1 296 ? 14.543 2.726 20.445 1.00 85.06 296 ARG A CA 1
ATOM 2268 C C . ARG A 1 296 ? 13.463 2.046 19.612 1.00 85.06 296 ARG A C 1
ATOM 2270 O O . ARG A 1 296 ? 13.126 0.887 19.834 1.00 85.06 296 ARG A O 1
ATOM 2277 N N . ILE A 1 297 ? 12.999 2.753 18.589 1.00 86.94 297 ILE A N 1
ATOM 2278 C CA . ILE A 1 297 ? 12.331 2.150 17.434 1.00 86.94 297 ILE A CA 1
ATOM 2279 C C . ILE A 1 297 ? 13.375 1.991 16.328 1.00 86.94 297 ILE A C 1
ATOM 2281 O O . ILE A 1 297 ? 14.173 2.902 16.108 1.00 86.94 297 ILE A O 1
ATOM 2285 N N . GLN A 1 298 ? 13.390 0.852 15.639 1.00 86.62 298 GLN A N 1
ATOM 2286 C CA . GLN A 1 298 ? 14.192 0.654 14.430 1.00 86.62 298 GLN A CA 1
ATOM 2287 C C . GLN A 1 298 ? 13.283 0.534 13.211 1.00 86.62 298 GLN A C 1
ATOM 2289 O O . GLN A 1 298 ? 12.313 -0.219 13.236 1.00 86.62 298 GLN A O 1
ATOM 2294 N N . LYS A 1 299 ? 13.617 1.261 12.141 1.00 86.75 299 LYS A N 1
ATOM 2295 C CA . LYS A 1 299 ? 12.990 1.121 10.825 1.00 86.75 299 LYS A CA 1
ATOM 2296 C C . LYS A 1 299 ? 13.856 0.227 9.942 1.00 86.75 299 LYS A C 1
ATOM 2298 O O . LYS A 1 299 ? 15.040 0.499 9.746 1.00 86.75 299 LYS A O 1
ATOM 2303 N N . PHE A 1 300 ? 13.234 -0.787 9.368 1.00 82.81 300 PHE A N 1
ATOM 2304 C CA . PHE A 1 300 ? 13.816 -1.705 8.407 1.00 82.81 300 PHE A CA 1
ATOM 2305 C C . PHE A 1 300 ? 13.139 -1.478 7.071 1.00 82.81 300 PHE A C 1
ATOM 2307 O O . PHE A 1 300 ? 11.931 -1.679 6.926 1.00 82.81 300 PHE A O 1
ATOM 2314 N N . SER A 1 301 ? 13.928 -1.030 6.107 1.00 76.62 301 SER A N 1
ATOM 2315 C CA . SER A 1 301 ? 13.450 -0.843 4.750 1.00 76.62 301 SER A CA 1
ATOM 2316 C C . SER A 1 301 ? 13.666 -2.143 3.992 1.00 76.62 301 SER A C 1
ATOM 2318 O O . SER A 1 301 ? 14.743 -2.746 4.067 1.00 76.62 301 SER A O 1
ATOM 2320 N N . CYS A 1 302 ? 12.644 -2.592 3.269 1.00 55.19 302 CYS A N 1
ATOM 2321 C CA . CYS A 1 302 ? 12.835 -3.661 2.305 1.00 55.19 302 CYS A CA 1
ATOM 2322 C C . CYS A 1 302 ? 13.627 -3.063 1.145 1.00 55.19 302 CYS A C 1
ATOM 2324 O O . CYS A 1 302 ? 13.050 -2.510 0.210 1.00 55.19 302 CYS A O 1
ATOM 2326 N N . GLU A 1 303 ? 14.953 -3.131 1.203 1.00 41.66 303 GLU A N 1
ATOM 2327 C CA . GLU A 1 303 ? 15.726 -2.919 -0.006 1.00 41.66 303 GLU A CA 1
ATOM 2328 C C . GLU A 1 303 ? 15.457 -4.107 -0.919 1.00 41.66 303 GLU A C 1
ATOM 2330 O O . GLU A 1 303 ? 15.878 -5.235 -0.664 1.00 41.66 303 GLU A O 1
ATOM 2335 N N . ILE A 1 304 ? 14.729 -3.854 -2.006 1.00 33.00 304 ILE A N 1
ATOM 2336 C CA . ILE A 1 304 ? 14.831 -4.692 -3.193 1.00 33.00 304 ILE A CA 1
ATOM 2337 C C . ILE A 1 304 ? 16.261 -4.484 -3.696 1.00 33.00 304 ILE A C 1
ATOM 2339 O O . ILE A 1 304 ? 16.536 -3.627 -4.534 1.00 33.00 304 ILE A O 1
ATOM 2343 N N . PHE A 1 305 ? 17.203 -5.227 -3.116 1.00 25.75 305 PHE A N 1
ATOM 2344 C CA . PHE A 1 305 ? 18.534 -5.349 -3.671 1.00 25.75 305 PHE A CA 1
ATOM 2345 C C . PHE A 1 305 ? 18.374 -5.909 -5.079 1.00 25.75 305 PHE A C 1
ATOM 2347 O O . PHE A 1 305 ? 17.932 -7.044 -5.265 1.00 25.75 305 PHE A O 1
ATOM 2354 N N . GLY A 1 306 ? 18.737 -5.100 -6.074 1.00 27.95 306 GLY A N 1
ATOM 2355 C CA . GLY A 1 306 ? 18.926 -5.572 -7.435 1.00 27.95 306 GLY A CA 1
ATOM 2356 C C . GLY A 1 306 ? 19.816 -6.814 -7.434 1.00 27.95 306 GLY A C 1
ATOM 2357 O O . GLY A 1 306 ? 20.804 -6.873 -6.701 1.00 27.95 306 GLY A O 1
ATOM 2358 N N . ASN A 1 307 ? 19.419 -7.802 -8.235 1.00 26.38 307 ASN A N 1
ATOM 2359 C CA . ASN A 1 307 ? 20.098 -9.069 -8.495 1.00 26.38 307 ASN A CA 1
ATOM 2360 C C . ASN A 1 307 ? 21.622 -9.018 -8.280 1.00 26.38 307 ASN A C 1
ATOM 2362 O O . ASN A 1 307 ? 22.387 -8.721 -9.197 1.00 26.38 307 ASN A O 1
ATOM 2366 N N . ARG A 1 308 ? 22.081 -9.399 -7.085 1.00 25.36 308 ARG A N 1
ATOM 2367 C CA . ARG A 1 308 ? 23.388 -10.037 -6.938 1.00 25.36 308 ARG A CA 1
ATOM 2368 C C . ARG A 1 308 ? 23.159 -11.524 -7.152 1.00 25.36 308 ARG A C 1
ATOM 2370 O O . ARG A 1 308 ? 22.715 -12.222 -6.247 1.00 25.36 308 ARG A O 1
ATOM 2377 N N . HIS A 1 309 ? 23.465 -12.002 -8.354 1.00 27.94 309 HIS A N 1
ATOM 2378 C CA . HIS A 1 309 ? 23.845 -13.400 -8.500 1.00 27.94 309 HIS A CA 1
ATOM 2379 C C . HIS A 1 309 ? 25.082 -13.635 -7.615 1.00 27.94 309 HIS A C 1
ATOM 2381 O O . HIS A 1 309 ? 26.042 -12.865 -7.726 1.00 27.94 309 HIS A O 1
ATOM 2387 N N . PRO A 1 310 ? 25.104 -14.648 -6.734 1.00 28.17 310 PRO A N 1
ATOM 2388 C CA . PRO A 1 310 ? 26.370 -15.112 -6.187 1.00 28.17 310 PRO A CA 1
ATOM 2389 C C . PRO A 1 310 ? 27.231 -15.662 -7.341 1.00 28.17 310 PRO A C 1
ATOM 2391 O O . PRO A 1 310 ? 26.682 -16.194 -8.312 1.00 28.17 310 PRO A O 1
ATOM 2394 N N . PRO A 1 311 ? 28.569 -15.532 -7.281 1.00 26.45 311 PRO A N 1
ATOM 2395 C CA . PRO A 1 311 ? 29.438 -16.132 -8.279 1.00 26.45 311 PRO A CA 1
ATOM 2396 C C . PRO A 1 311 ? 29.241 -17.648 -8.256 1.00 26.45 311 PRO A C 1
ATOM 2398 O O . PRO A 1 311 ? 29.279 -18.273 -7.196 1.00 26.45 311 PRO A O 1
ATOM 2401 N N . ALA A 1 312 ? 29.023 -18.226 -9.436 1.00 28.03 312 ALA A N 1
ATOM 2402 C CA . ALA A 1 312 ? 29.000 -19.664 -9.630 1.00 28.03 312 ALA A CA 1
ATOM 2403 C C . ALA A 1 312 ? 30.329 -20.259 -9.141 1.00 28.03 312 ALA A C 1
ATOM 2405 O O . ALA A 1 312 ? 31.371 -20.083 -9.775 1.00 28.03 312 ALA A O 1
ATOM 2406 N N . SER A 1 313 ? 30.303 -20.955 -8.006 1.00 27.41 313 SER A N 1
ATOM 2407 C CA . SER A 1 313 ? 31.379 -21.857 -7.628 1.00 27.41 313 SER A CA 1
ATOM 2408 C C . SER A 1 313 ? 31.217 -23.150 -8.422 1.00 27.41 313 SER A C 1
ATOM 2410 O O . SER A 1 313 ? 30.184 -23.818 -8.400 1.00 27.41 313 SER A O 1
ATOM 2412 N N . LEU A 1 314 ? 32.267 -23.474 -9.174 1.00 31.11 314 LEU A N 1
ATOM 2413 C CA . LEU A 1 314 ? 32.458 -24.759 -9.823 1.00 31.11 314 LEU A CA 1
ATOM 2414 C C . LEU A 1 314 ? 32.308 -25.892 -8.801 1.00 31.11 314 LEU A C 1
ATOM 2416 O O . LEU A 1 314 ? 33.162 -26.044 -7.933 1.00 31.11 314 LEU A O 1
ATOM 2420 N N . HIS A 1 315 ? 31.315 -26.759 -8.986 1.00 28.53 315 HIS A N 1
ATOM 2421 C CA . HIS A 1 315 ? 31.488 -28.165 -8.652 1.00 28.53 315 HIS A CA 1
ATOM 2422 C C . HIS A 1 315 ? 30.971 -29.062 -9.771 1.00 28.53 315 HIS A C 1
ATOM 2424 O O . HIS A 1 315 ? 29.844 -28.975 -10.248 1.00 28.53 315 HIS A O 1
ATOM 2430 N N . ARG A 1 316 ? 31.902 -29.900 -10.210 1.00 27.05 316 ARG A N 1
ATOM 2431 C CA . ARG A 1 316 ? 31.813 -30.917 -11.242 1.00 27.05 316 ARG A CA 1
ATOM 2432 C C . ARG A 1 316 ? 31.453 -32.240 -10.559 1.00 27.05 316 ARG A C 1
ATOM 2434 O O . ARG A 1 316 ? 32.233 -32.690 -9.728 1.00 27.05 316 ARG A O 1
ATOM 2441 N N . SER A 1 317 ? 30.355 -32.874 -10.957 1.00 26.59 317 SER A N 1
ATOM 2442 C CA . SER A 1 317 ? 30.133 -34.333 -10.867 1.00 26.59 317 SER A CA 1
ATOM 2443 C C . SER A 1 317 ? 28.876 -34.676 -11.679 1.00 26.59 317 SER A C 1
ATOM 2445 O O . SER A 1 317 ? 27.778 -34.230 -11.382 1.00 26.59 317 SER A O 1
ATOM 2447 N N . SER A 1 318 ? 29.057 -35.149 -12.912 1.00 25.11 318 SER A N 1
ATOM 2448 C CA . SER A 1 318 ? 28.982 -36.566 -13.308 1.00 25.11 318 SER A CA 1
ATOM 2449 C C . SER A 1 318 ? 27.571 -37.162 -13.236 1.00 25.11 318 SER A C 1
ATOM 2451 O O . SER A 1 318 ? 27.052 -37.479 -12.171 1.00 25.11 318 SER A O 1
ATOM 2453 N N . SER A 1 319 ? 27.021 -37.360 -14.430 1.00 24.81 319 SER A N 1
ATOM 2454 C CA . SER A 1 319 ? 25.893 -38.217 -14.785 1.00 24.81 319 SER A CA 1
ATOM 2455 C C . SER A 1 319 ? 25.872 -39.567 -14.066 1.00 24.81 319 SER A C 1
ATOM 2457 O O . SER A 1 319 ? 26.896 -40.247 -14.016 1.00 24.81 319 SER A O 1
ATOM 2459 N N . THR A 1 320 ? 24.683 -40.027 -13.680 1.00 23.91 320 THR A N 1
ATOM 2460 C CA . THR A 1 320 ? 24.224 -41.397 -13.971 1.00 23.91 320 THR A CA 1
ATOM 2461 C C . THR A 1 320 ? 22.706 -41.490 -13.823 1.00 23.91 320 THR A C 1
ATOM 2463 O O . THR A 1 320 ? 22.125 -41.172 -12.792 1.00 23.91 320 THR A O 1
ATOM 2466 N N . THR A 1 321 ? 22.080 -41.918 -14.910 1.00 24.94 321 THR A N 1
ATOM 2467 C CA . THR A 1 321 ? 20.713 -42.415 -15.034 1.00 24.94 321 THR A CA 1
ATOM 2468 C C . THR A 1 321 ? 20.542 -43.696 -14.221 1.00 24.94 321 THR A C 1
ATOM 2470 O O . THR A 1 321 ? 21.364 -44.594 -14.350 1.00 24.94 321 THR A O 1
ATOM 2473 N N . THR A 1 322 ? 19.437 -43.841 -13.489 1.00 23.92 322 THR A N 1
ATOM 2474 C CA . THR A 1 322 ? 18.726 -45.126 -13.365 1.00 23.92 322 THR A CA 1
ATOM 2475 C C . THR A 1 322 ? 17.245 -44.883 -13.075 1.00 23.92 322 THR A C 1
ATOM 2477 O O . THR A 1 322 ? 16.860 -44.070 -12.243 1.00 23.92 322 THR A O 1
ATOM 2480 N N . THR A 1 323 ? 16.428 -45.580 -13.852 1.00 27.92 323 THR A N 1
ATOM 2481 C CA . THR A 1 323 ? 14.968 -45.660 -13.852 1.00 27.92 323 THR A CA 1
ATOM 2482 C C . THR A 1 323 ? 14.455 -46.605 -12.764 1.00 27.92 323 THR A C 1
ATOM 2484 O O . THR A 1 323 ? 15.036 -47.677 -12.600 1.00 27.92 323 THR A O 1
ATOM 2487 N N . ASN A 1 324 ? 13.298 -46.317 -12.158 1.00 26.11 324 ASN A N 1
ATOM 2488 C CA . ASN A 1 324 ? 12.270 -47.351 -11.977 1.00 26.11 324 ASN A CA 1
ATOM 2489 C C . ASN A 1 324 ? 10.846 -46.759 -11.801 1.00 26.11 324 ASN A C 1
ATOM 2491 O O . ASN A 1 324 ? 10.730 -45.677 -11.226 1.00 26.11 324 ASN A O 1
ATOM 2495 N N . PRO A 1 325 ? 9.796 -47.433 -12.325 1.00 29.64 325 PRO A N 1
ATOM 2496 C CA . PRO A 1 325 ? 8.401 -46.982 -12.395 1.00 29.64 325 PRO A CA 1
ATOM 2497 C C . PRO A 1 325 ? 7.525 -47.580 -11.264 1.00 29.64 325 PRO A C 1
ATOM 2499 O O . PRO A 1 325 ? 8.032 -48.359 -10.464 1.00 29.64 325 PRO A O 1
ATOM 2502 N N . PHE A 1 326 ? 6.215 -47.271 -11.280 1.00 24.91 326 PHE A N 1
ATOM 2503 C CA . PHE A 1 326 ? 5.152 -47.514 -10.270 1.00 24.91 326 PHE A CA 1
ATOM 2504 C C . PHE A 1 326 ? 5.132 -46.420 -9.179 1.00 24.91 326 PHE A C 1
ATOM 2506 O O . PHE A 1 326 ? 6.112 -46.239 -8.478 1.00 24.91 326 PHE A O 1
ATOM 2513 N N . GLU A 1 327 ? 4.106 -45.579 -9.018 1.00 24.86 327 GLU A N 1
ATOM 2514 C CA . GLU A 1 327 ? 2.664 -45.831 -9.090 1.00 24.86 327 GLU A CA 1
ATOM 2515 C C . GLU A 1 327 ? 1.898 -44.712 -9.817 1.00 24.86 327 GLU A C 1
ATOM 2517 O O . GLU A 1 327 ? 1.915 -43.541 -9.442 1.00 24.86 327 GLU A O 1
ATOM 2522 N N . SER A 1 328 ? 1.147 -45.111 -10.839 1.00 26.23 328 SER A N 1
ATOM 2523 C CA . SER A 1 328 ? -0.090 -44.455 -11.245 1.00 26.23 328 SER A CA 1
ATOM 2524 C C . SER A 1 328 ? -1.195 -44.845 -10.263 1.00 26.23 328 SER A C 1
ATOM 2526 O O . SER A 1 328 ? -1.382 -46.044 -10.079 1.00 26.23 328 SER A O 1
ATOM 2528 N N . THR A 1 329 ? -1.937 -43.892 -9.693 1.00 25.97 329 THR A N 1
ATOM 2529 C CA . THR A 1 329 ? -3.420 -43.842 -9.672 1.00 25.97 329 THR A CA 1
ATOM 2530 C C . THR A 1 329 ? -3.856 -42.548 -8.970 1.00 25.97 329 THR A C 1
ATOM 2532 O O . THR A 1 329 ? -3.819 -42.488 -7.750 1.00 25.97 329 THR A O 1
ATOM 2535 N N . PHE A 1 330 ? -4.223 -41.523 -9.745 1.00 23.16 330 PHE A N 1
ATOM 2536 C CA . PHE A 1 330 ? -5.361 -40.597 -9.553 1.00 23.16 330 PHE A CA 1
ATOM 2537 C C . PHE A 1 330 ? -5.135 -39.347 -10.420 1.00 23.16 330 PHE A C 1
ATOM 2539 O O . PHE A 1 330 ? -4.711 -38.289 -9.962 1.00 23.16 330 PHE A O 1
ATOM 2546 N N . CYS A 1 331 ? -5.421 -39.483 -11.715 1.00 24.84 331 CYS A N 1
ATOM 2547 C CA . CYS A 1 331 ? -6.086 -38.391 -12.409 1.00 24.84 331 CYS A CA 1
ATOM 2548 C C . CYS A 1 331 ? -7.539 -38.444 -11.942 1.00 24.84 331 CYS A C 1
ATOM 2550 O O . CYS A 1 331 ? -8.165 -39.487 -12.100 1.00 24.84 331 CYS A O 1
ATOM 2552 N N . ASP A 1 332 ? -7.984 -37.390 -11.261 1.00 28.38 332 ASP A N 1
ATOM 2553 C CA . ASP A 1 332 ? -9.305 -36.761 -11.408 1.00 28.38 332 ASP A CA 1
ATOM 2554 C C . ASP A 1 332 ? -9.619 -35.951 -10.148 1.00 28.38 332 ASP A C 1
ATOM 2556 O O . ASP A 1 332 ? -10.224 -36.438 -9.200 1.00 28.38 332 ASP A O 1
ATOM 2560 N N . LEU A 1 333 ? -9.117 -34.713 -10.145 1.00 27.50 333 LEU A N 1
ATOM 2561 C CA . LEU A 1 333 ? -9.762 -33.491 -9.643 1.00 27.50 333 LEU A CA 1
ATOM 2562 C C . LEU A 1 333 ? -8.836 -32.312 -9.987 1.00 27.50 333 LEU A C 1
ATOM 2564 O O . LEU A 1 333 ? -8.343 -31.573 -9.141 1.00 27.50 333 LEU A O 1
ATOM 2568 N N . ILE A 1 334 ? -8.566 -32.165 -11.286 1.00 37.03 334 ILE A N 1
ATOM 2569 C CA . ILE A 1 334 ? -8.231 -30.857 -11.841 1.00 37.03 334 ILE A CA 1
ATOM 2570 C C . ILE A 1 334 ? -9.560 -30.109 -11.891 1.00 37.03 334 ILE A C 1
ATOM 2572 O O . ILE A 1 334 ? -10.409 -30.457 -12.707 1.00 37.03 334 ILE A O 1
ATOM 2576 N N . ASN A 1 335 ? -9.756 -29.176 -10.958 1.00 37.97 335 ASN A N 1
ATOM 2577 C CA . ASN A 1 335 ? -10.441 -27.888 -11.129 1.00 37.97 335 ASN A CA 1
ATOM 2578 C C . ASN A 1 335 ? -10.806 -27.327 -9.751 1.00 37.97 335 ASN A C 1
ATOM 2580 O O . ASN A 1 335 ? -11.856 -27.660 -9.228 1.00 37.97 335 ASN A O 1
ATOM 2584 N N . ASP A 1 336 ? -9.923 -26.494 -9.197 1.00 29.77 336 ASP A N 1
ATOM 2585 C CA . ASP A 1 336 ? -10.267 -25.388 -8.279 1.00 29.77 336 ASP A CA 1
ATOM 2586 C C . ASP A 1 336 ? -9.067 -24.429 -8.120 1.00 29.77 336 ASP A C 1
ATOM 2588 O O . ASP A 1 336 ? -9.241 -23.220 -7.968 1.00 29.77 336 ASP A O 1
ATOM 2592 N N . ASP A 1 337 ? -7.839 -24.916 -8.340 1.00 32.53 337 ASP A N 1
ATOM 2593 C CA . ASP A 1 337 ? -6.623 -24.083 -8.408 1.00 32.53 337 ASP A CA 1
ATOM 2594 C C . ASP A 1 337 ? -6.537 -23.193 -9.667 1.00 32.53 337 ASP A C 1
ATOM 2596 O O . ASP A 1 337 ? -5.651 -22.349 -9.771 1.00 32.53 337 ASP A O 1
ATOM 2600 N N . MET A 1 338 ? -7.486 -23.318 -10.605 1.00 29.53 338 MET A N 1
ATOM 2601 C CA . MET A 1 338 ? -7.641 -22.391 -11.737 1.00 29.53 338 MET A CA 1
ATOM 2602 C C . MET A 1 338 ? -8.674 -21.278 -11.478 1.00 29.53 338 MET A C 1
ATOM 2604 O O . MET A 1 338 ? -8.889 -20.437 -12.347 1.00 29.53 338 MET A O 1
ATOM 2608 N N . ILE A 1 339 ? -9.321 -21.254 -10.302 1.00 30.02 339 ILE A N 1
ATOM 2609 C CA . ILE A 1 339 ? -10.374 -20.276 -9.959 1.00 30.02 339 ILE A CA 1
ATOM 2610 C C . ILE A 1 339 ? -9.905 -19.237 -8.919 1.00 30.02 339 ILE A C 1
ATOM 2612 O O . ILE A 1 339 ? -10.473 -18.150 -8.836 1.00 30.02 339 ILE A O 1
ATOM 2616 N N . LEU A 1 340 ? -8.806 -19.473 -8.196 1.00 31.16 340 LEU A N 1
ATOM 2617 C CA . LEU A 1 340 ? -8.284 -18.534 -7.185 1.00 31.16 340 LEU A CA 1
ATOM 2618 C C . LEU A 1 340 ? -7.140 -17.626 -7.666 1.00 31.16 340 LEU A C 1
ATOM 2620 O O . LEU A 1 340 ? -6.505 -16.946 -6.865 1.00 31.16 340 LEU A O 1
ATOM 2624 N N . GLU A 1 341 ? -6.959 -17.517 -8.983 1.00 33.62 341 GLU A N 1
ATOM 2625 C CA . GLU A 1 341 ? -6.333 -16.353 -9.623 1.00 33.62 341 GLU A CA 1
ATOM 2626 C C . GLU A 1 341 ? -7.385 -15.293 -10.019 1.00 33.62 341 GLU A C 1
ATOM 2628 O O . GLU A 1 341 ? -7.163 -14.458 -10.892 1.00 33.62 341 GLU A O 1
ATOM 2633 N N . MET A 1 342 ? -8.541 -15.252 -9.341 1.00 30.30 342 MET A N 1
ATOM 2634 C CA . MET A 1 342 ? -9.350 -14.031 -9.280 1.00 30.30 342 MET A CA 1
ATOM 2635 C C . MET A 1 342 ? -8.693 -13.050 -8.307 1.00 30.30 342 MET A C 1
ATOM 2637 O O . MET A 1 342 ? -9.130 -12.837 -7.181 1.00 30.30 342 MET A O 1
ATOM 2641 N N . THR A 1 343 ? -7.601 -12.463 -8.794 1.00 38.69 343 THR A N 1
ATOM 2642 C CA . THR A 1 343 ? -7.098 -11.127 -8.472 1.00 38.69 343 THR A CA 1
ATOM 2643 C C . THR A 1 343 ? -8.112 -10.291 -7.678 1.00 38.69 343 THR A C 1
ATOM 2645 O O . THR A 1 343 ? -9.157 -9.936 -8.233 1.00 38.69 343 THR A O 1
ATOM 2648 N N . THR A 1 344 ? -7.807 -9.853 -6.448 1.00 50.41 344 THR A N 1
ATOM 2649 C CA . THR A 1 344 ? -8.370 -8.567 -6.007 1.00 50.41 344 THR A CA 1
ATOM 2650 C C . THR A 1 344 ? -7.768 -7.540 -6.946 1.00 50.41 344 THR A C 1
ATOM 2652 O O . THR A 1 344 ? -6.609 -7.140 -6.811 1.00 50.41 344 THR A O 1
ATOM 2655 N N . LYS A 1 345 ? -8.510 -7.240 -8.006 1.00 75.25 345 LYS A N 1
ATOM 2656 C CA . LYS A 1 345 ? -8.040 -6.381 -9.070 1.00 75.25 345 LYS A CA 1
ATOM 2657 C C . LYS A 1 345 ? -7.727 -5.011 -8.470 1.00 75.25 345 LYS A C 1
ATOM 2659 O O . LYS A 1 345 ? -8.527 -4.451 -7.727 1.00 75.25 345 LYS A O 1
ATOM 2664 N N . SER A 1 346 ? -6.531 -4.511 -8.737 1.00 84.31 346 SER A N 1
ATOM 2665 C CA . SER A 1 346 ? -5.903 -3.401 -8.013 1.00 84.31 346 SER A CA 1
ATOM 2666 C C . SER A 1 346 ? -6.638 -2.047 -8.152 1.00 84.31 346 SER A C 1
ATOM 2668 O O . SER A 1 346 ? -6.507 -1.150 -7.322 1.00 84.31 346 SER A O 1
ATOM 2670 N N . LEU A 1 347 ? -7.502 -1.932 -9.158 1.00 93.88 347 LEU A N 1
ATOM 2671 C CA . LEU A 1 347 ? -8.421 -0.833 -9.447 1.00 93.88 347 LEU A CA 1
ATOM 2672 C C . LEU A 1 347 ? -9.900 -1.245 -9.349 1.00 93.88 347 LEU A C 1
ATOM 2674 O O . LEU A 1 347 ? -10.758 -0.561 -9.909 1.00 93.88 347 LEU A O 1
ATOM 2678 N N . ALA A 1 348 ? -10.225 -2.342 -8.660 1.00 91.81 348 ALA A N 1
ATOM 2679 C CA . ALA A 1 348 ? -11.608 -2.768 -8.465 1.00 91.81 348 ALA A CA 1
ATOM 2680 C C . ALA A 1 348 ? -12.475 -1.618 -7.922 1.00 91.81 348 ALA A C 1
ATOM 2682 O O . ALA A 1 348 ? -12.113 -0.923 -6.971 1.00 91.81 348 ALA A O 1
ATOM 2683 N N . GLY A 1 349 ? -13.622 -1.391 -8.566 1.00 89.38 349 GLY A N 1
ATOM 2684 C CA . GLY A 1 349 ? -14.558 -0.324 -8.200 1.00 89.38 349 GLY A CA 1
ATOM 2685 C C . GLY A 1 349 ? -14.131 1.092 -8.611 1.00 89.38 349 GLY A C 1
ATOM 2686 O O . GLY A 1 349 ? -14.806 2.050 -8.231 1.00 89.38 349 GLY A O 1
ATOM 2687 N N . ARG A 1 350 ? -13.037 1.255 -9.368 1.00 96.12 350 ARG A N 1
ATOM 2688 C CA . ARG A 1 350 ? -12.640 2.535 -9.980 1.00 96.12 350 ARG A CA 1
ATOM 2689 C C . ARG A 1 350 ? -13.282 2.705 -11.353 1.00 96.12 350 ARG A C 1
ATOM 2691 O O . ARG A 1 350 ? -13.420 1.740 -12.099 1.00 96.12 350 ARG A O 1
ATOM 2698 N N . VAL A 1 351 ? -13.608 3.944 -11.706 1.00 98.44 351 VAL A N 1
ATOM 2699 C CA . VAL A 1 351 ? -14.118 4.323 -13.029 1.00 98.44 351 VAL A CA 1
ATOM 2700 C C . VAL A 1 351 ? -13.025 5.063 -13.794 1.00 98.44 351 VAL A C 1
ATOM 2702 O O . VAL A 1 351 ? -12.539 6.101 -13.339 1.00 98.44 351 VAL A O 1
ATOM 2705 N N . ALA A 1 352 ? -12.650 4.544 -14.960 1.00 98.75 352 ALA A N 1
ATOM 2706 C CA . ALA A 1 352 ? -11.642 5.129 -15.833 1.00 98.75 352 ALA A CA 1
ATOM 2707 C C . ALA A 1 352 ? -12.236 5.524 -17.190 1.00 98.75 352 ALA A C 1
ATOM 2709 O O . ALA A 1 352 ? -13.081 4.817 -17.730 1.00 98.75 352 ALA A O 1
ATOM 2710 N N . LEU A 1 353 ? -11.754 6.623 -17.765 1.00 98.81 353 LEU A N 1
ATOM 2711 C CA . LEU A 1 353 ? -12.021 7.032 -19.142 1.00 98.81 353 LEU A CA 1
ATOM 2712 C C . LEU A 1 353 ? -10.701 7.097 -19.912 1.00 98.81 353 LEU A C 1
ATOM 2714 O O . LEU A 1 353 ? -9.801 7.841 -19.526 1.00 98.81 353 LEU A O 1
ATOM 2718 N N . VAL A 1 354 ? -10.605 6.360 -21.020 1.00 98.75 354 VAL A N 1
ATOM 2719 C CA . VAL A 1 354 ? -9.467 6.408 -21.948 1.00 98.75 354 VAL A CA 1
ATOM 2720 C C . VAL A 1 354 ? -9.934 6.941 -23.297 1.00 98.75 354 VAL A C 1
ATOM 2722 O O . VAL A 1 354 ? -10.736 6.304 -23.986 1.00 98.75 354 VAL A O 1
ATOM 2725 N N . THR A 1 355 ? -9.418 8.112 -23.681 1.00 98.12 355 THR A N 1
ATOM 2726 C CA . THR A 1 355 ? -9.759 8.730 -24.966 1.00 98.12 355 THR A CA 1
ATOM 2727 C C . THR A 1 355 ? -8.918 8.157 -26.106 1.00 98.12 355 THR A C 1
ATOM 2729 O O . THR A 1 355 ? -7.708 7.983 -25.974 1.00 98.12 355 THR A O 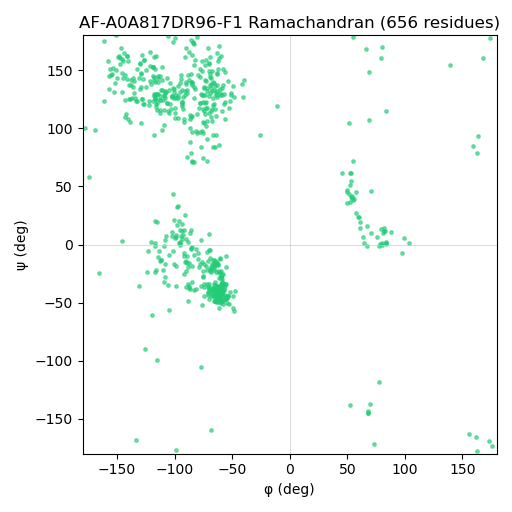1
ATOM 2732 N N . GLY A 1 356 ? -9.539 7.847 -27.248 1.00 94.44 356 GLY A N 1
ATOM 2733 C CA . GLY A 1 356 ? -8.828 7.322 -28.423 1.00 94.44 356 GLY A CA 1
ATOM 2734 C C . GLY A 1 356 ? -8.309 5.889 -28.250 1.00 94.44 356 GLY A C 1
ATOM 2735 O O . GLY A 1 356 ? -7.160 5.605 -28.579 1.00 94.44 356 GLY A O 1
ATOM 2736 N N . GLY A 1 357 ? -9.134 4.983 -27.723 1.00 92.69 357 GLY A N 1
ATOM 2737 C CA . GLY A 1 357 ? -8.727 3.621 -27.357 1.00 92.69 357 GLY A CA 1
ATOM 2738 C C . GLY A 1 357 ? -8.998 2.526 -28.393 1.00 92.69 357 GLY A C 1
ATOM 2739 O O . GLY A 1 357 ? -9.068 1.359 -28.026 1.00 92.69 357 GLY A O 1
ATOM 2740 N N . THR A 1 358 ? -9.182 2.851 -29.676 1.00 89.50 358 THR A N 1
ATOM 2741 C CA . THR A 1 358 ? -9.468 1.840 -30.718 1.00 89.50 358 THR A CA 1
ATOM 2742 C C . THR A 1 358 ? -8.241 1.021 -31.133 1.00 89.50 358 THR A C 1
ATOM 2744 O O . THR A 1 358 ? -8.400 -0.073 -31.661 1.00 89.50 358 THR A O 1
ATOM 2747 N N . ARG A 1 359 ? -7.021 1.539 -30.933 1.00 86.69 359 ARG A N 1
ATOM 2748 C CA . ARG A 1 359 ? -5.748 0.896 -31.321 1.00 86.69 359 ARG A CA 1
ATOM 2749 C C . ARG A 1 359 ? -4.551 1.488 -30.575 1.00 86.69 359 ARG A C 1
ATOM 2751 O O . ARG A 1 359 ? -4.702 2.478 -29.858 1.00 86.69 359 ARG A O 1
ATOM 2758 N N . GLY A 1 360 ? -3.371 0.899 -30.787 1.00 88.00 360 GLY A N 1
ATOM 2759 C CA . GLY A 1 360 ? -2.087 1.398 -30.289 1.00 88.00 360 GLY A CA 1
ATOM 2760 C C . GLY A 1 360 ? -2.077 1.674 -28.784 1.00 88.00 360 GLY A C 1
ATOM 2761 O O . GLY A 1 360 ? -2.656 0.922 -27.998 1.00 88.00 360 GLY A O 1
ATOM 2762 N N . LEU A 1 361 ? -1.454 2.791 -28.397 1.00 90.06 361 LEU A N 1
ATOM 2763 C CA . LEU A 1 361 ? -1.256 3.180 -27.000 1.00 90.06 361 LEU A CA 1
ATOM 2764 C C . LEU A 1 361 ? -2.563 3.246 -26.191 1.00 90.06 361 LEU A C 1
ATOM 2766 O O . LEU A 1 361 ? -2.653 2.666 -25.111 1.00 90.06 361 LEU A O 1
ATOM 2770 N N . GLY A 1 362 ? -3.604 3.882 -26.735 1.00 94.00 362 GLY A N 1
ATOM 2771 C CA . GLY A 1 362 ? -4.898 3.998 -26.056 1.00 94.00 362 GLY A CA 1
ATOM 2772 C C . GLY A 1 362 ? -5.562 2.647 -25.785 1.00 94.00 362 GLY A C 1
ATOM 2773 O O . GLY A 1 362 ? -6.146 2.454 -24.719 1.00 94.00 362 GLY A O 1
ATOM 2774 N N . LYS A 1 363 ? -5.444 1.691 -26.720 1.00 94.31 363 LYS A N 1
ATOM 2775 C CA . LYS A 1 363 ? -5.942 0.319 -26.533 1.00 94.31 363 LYS A CA 1
ATOM 2776 C C . LYS A 1 363 ? -5.169 -0.398 -25.425 1.00 94.31 363 LYS A C 1
ATOM 2778 O O . LYS A 1 363 ? -5.804 -0.936 -24.523 1.00 94.31 363 LYS A O 1
ATOM 2783 N N . GLY A 1 364 ? -3.834 -0.358 -25.450 1.00 94.25 364 GLY A N 1
ATOM 2784 C CA . GLY A 1 364 ? -3.000 -0.993 -24.420 1.00 94.25 364 GLY A CA 1
ATOM 2785 C C . GLY A 1 364 ? -3.266 -0.441 -23.016 1.00 94.25 364 GLY A C 1
ATOM 2786 O O . GLY A 1 364 ? -3.453 -1.213 -22.075 1.00 94.25 364 GLY A O 1
ATOM 2787 N N . ILE A 1 365 ? -3.410 0.884 -22.885 1.00 97.81 365 ILE A N 1
ATOM 2788 C CA . ILE A 1 365 ? -3.779 1.526 -21.615 1.00 97.81 365 ILE A CA 1
ATOM 2789 C C . ILE A 1 365 ? -5.146 1.039 -21.125 1.00 97.81 365 ILE A C 1
ATOM 2791 O O . ILE A 1 365 ? -5.283 0.642 -19.968 1.00 97.81 365 ILE A O 1
ATOM 2795 N N . ALA A 1 366 ? -6.161 1.052 -21.992 1.00 98.00 366 ALA A N 1
ATOM 2796 C CA . ALA A 1 366 ? -7.510 0.634 -21.624 1.00 98.00 366 ALA A CA 1
ATOM 2797 C C . ALA A 1 366 ? -7.569 -0.842 -21.195 1.00 98.00 366 ALA A C 1
ATOM 2799 O O . ALA A 1 366 ? -8.216 -1.171 -20.198 1.00 98.00 366 ALA A O 1
ATOM 2800 N N . VAL A 1 367 ? -6.855 -1.716 -21.911 1.00 96.88 367 VAL A N 1
ATOM 2801 C CA . VAL A 1 367 ? -6.744 -3.148 -21.604 1.00 96.88 367 VAL A CA 1
ATOM 2802 C C . VAL A 1 367 ? -6.142 -3.378 -20.222 1.00 96.88 367 VAL A C 1
ATOM 2804 O O . VAL A 1 367 ? -6.688 -4.164 -19.450 1.00 96.88 367 VAL A O 1
ATOM 2807 N N . GLU A 1 368 ? -5.066 -2.680 -19.874 1.00 97.00 368 GLU A N 1
ATOM 2808 C CA . GLU A 1 368 ? -4.396 -2.861 -18.581 1.00 97.00 368 GLU A CA 1
ATOM 2809 C C . GLU A 1 368 ? -5.172 -2.246 -17.416 1.00 97.00 368 GLU A C 1
ATOM 2811 O O . GLU A 1 368 ? -5.252 -2.861 -16.356 1.00 97.00 368 GLU A O 1
ATOM 2816 N N . LEU A 1 369 ? -5.839 -1.101 -17.605 1.00 97.69 369 LEU A N 1
ATOM 2817 C CA . LEU A 1 369 ? -6.747 -0.556 -16.587 1.00 97.69 369 LEU A CA 1
ATOM 2818 C C . LEU A 1 369 ? -7.926 -1.505 -16.313 1.00 97.69 369 LEU A C 1
ATOM 2820 O O . LEU A 1 369 ? -8.313 -1.697 -15.158 1.00 97.69 369 LEU A O 1
ATOM 2824 N N . GLY A 1 370 ? -8.467 -2.137 -17.358 1.00 96.50 370 GLY A N 1
ATOM 2825 C CA . GLY A 1 370 ? -9.526 -3.138 -17.233 1.00 96.50 370 GLY A CA 1
ATOM 2826 C C . GLY A 1 370 ? -9.039 -4.452 -16.612 1.00 96.50 370 GLY A C 1
ATOM 2827 O O . GLY A 1 370 ? -9.712 -5.017 -15.745 1.00 96.50 370 GLY A O 1
ATOM 2828 N N . ALA A 1 371 ? -7.844 -4.921 -16.982 1.00 93.06 371 ALA A N 1
ATOM 2829 C CA . ALA A 1 371 ? -7.199 -6.078 -16.357 1.00 93.06 371 ALA A CA 1
ATOM 2830 C C . ALA A 1 371 ? -6.976 -5.828 -14.857 1.00 93.06 371 ALA A C 1
ATOM 2832 O O . ALA A 1 371 ? -7.325 -6.672 -14.031 1.00 93.06 371 ALA A O 1
ATOM 2833 N N . ALA A 1 372 ? -6.531 -4.617 -14.513 1.00 92.69 372 ALA A N 1
ATOM 2834 C CA . ALA A 1 372 ? -6.408 -4.121 -13.152 1.00 92.69 372 ALA A CA 1
ATOM 2835 C C . ALA A 1 372 ? -7.755 -3.873 -12.453 1.00 92.69 372 ALA A C 1
ATOM 2837 O O . ALA A 1 372 ? -7.747 -3.602 -11.263 1.00 92.69 372 ALA A O 1
ATOM 2838 N N . GLY A 1 373 ? -8.911 -4.019 -13.111 1.00 93.69 373 GLY A N 1
ATOM 2839 C CA . GLY A 1 373 ? -10.239 -4.066 -12.472 1.00 93.69 373 GLY A CA 1
ATOM 2840 C C . GLY A 1 373 ? -11.051 -2.789 -12.473 1.00 93.69 373 GLY A C 1
ATOM 2841 O O . GLY A 1 373 ? -12.124 -2.778 -11.870 1.00 93.69 373 GLY A O 1
ATOM 2842 N N . ALA A 1 374 ? -10.583 -1.744 -13.147 1.00 97.00 374 ALA A N 1
ATOM 2843 C CA . ALA A 1 374 ? -11.411 -0.573 -13.369 1.00 97.00 374 ALA A CA 1
ATOM 2844 C C . ALA A 1 374 ? -12.577 -0.911 -14.316 1.00 97.00 374 ALA A C 1
ATOM 2846 O O . ALA A 1 374 ? -12.442 -1.725 -15.235 1.00 97.00 374 ALA A O 1
ATOM 2847 N N . LEU A 1 375 ? -13.704 -0.225 -14.133 1.00 98.00 375 LEU A N 1
ATOM 2848 C CA . LEU A 1 375 ? -14.688 -0.046 -15.192 1.00 98.00 375 LEU A CA 1
ATOM 2849 C C . LEU A 1 375 ? -14.132 0.982 -16.177 1.00 98.00 375 LEU A C 1
ATOM 2851 O O . LEU A 1 375 ? -13.951 2.146 -15.817 1.00 98.00 375 LEU A O 1
ATOM 2855 N N . VAL A 1 376 ? -13.861 0.561 -17.411 1.00 98.50 376 VAL A N 1
ATOM 2856 C CA . VAL A 1 376 ? -13.212 1.414 -18.412 1.00 98.50 376 VAL A CA 1
ATOM 2857 C C . VAL A 1 376 ? -14.212 1.885 -19.465 1.00 98.50 376 VAL A C 1
ATOM 2859 O O . VAL A 1 376 ? -14.721 1.101 -20.263 1.00 98.50 376 VAL A O 1
ATOM 2862 N N . TYR A 1 377 ? -14.456 3.190 -19.515 1.00 98.62 377 TYR A N 1
ATOM 2863 C CA . TYR A 1 377 ? -15.035 3.851 -20.677 1.00 98.62 377 TYR A CA 1
ATOM 2864 C C . TYR A 1 377 ? -13.945 4.027 -21.732 1.00 98.62 377 TYR A C 1
ATOM 2866 O O . TYR A 1 377 ? -12.920 4.664 -21.479 1.00 98.62 377 TYR A O 1
ATOM 2874 N N . VAL A 1 378 ? -14.163 3.466 -22.918 1.00 98.00 378 VAL A N 1
ATOM 2875 C CA . VAL A 1 378 ? -13.222 3.568 -24.040 1.00 98.00 378 VAL A CA 1
ATOM 2876 C C . VAL A 1 378 ? -13.902 4.307 -25.174 1.00 98.00 378 VAL A C 1
ATOM 2878 O O . VAL A 1 378 ? -14.980 3.900 -25.611 1.00 98.00 378 VAL A O 1
ATOM 2881 N N . THR A 1 379 ? -13.279 5.378 -25.662 1.00 98.00 379 THR A N 1
ATOM 2882 C CA . THR A 1 379 ? -13.864 6.207 -26.721 1.00 98.00 379 THR A CA 1
ATOM 2883 C C . THR A 1 379 ? -13.046 6.215 -28.003 1.00 98.00 379 THR A C 1
ATOM 2885 O O . THR A 1 379 ? -11.824 6.046 -28.007 1.00 98.00 379 THR A O 1
ATOM 2888 N N . GLY A 1 380 ? -13.737 6.405 -29.124 1.00 94.00 380 GLY A N 1
ATOM 2889 C CA . GLY A 1 380 ? -13.145 6.485 -30.454 1.00 94.00 380 GLY A CA 1
ATOM 2890 C C . GLY A 1 380 ? -14.208 6.567 -31.546 1.00 94.00 380 GLY A C 1
ATOM 2891 O O . GLY A 1 380 ? -15.403 6.519 -31.267 1.00 94.00 380 GLY A O 1
ATOM 2892 N N . ARG A 1 381 ? -13.778 6.689 -32.806 1.00 91.25 381 ARG A N 1
ATOM 2893 C CA . ARG A 1 381 ? -14.695 6.848 -33.952 1.00 91.25 381 ARG A CA 1
ATOM 2894 C C . ARG A 1 381 ? -15.146 5.514 -34.552 1.00 91.25 381 ARG A C 1
ATOM 2896 O O . ARG A 1 381 ? -16.281 5.402 -35.004 1.00 91.25 381 ARG A O 1
ATOM 2903 N N . THR A 1 382 ? -14.273 4.509 -34.533 1.00 89.38 382 THR A N 1
ATOM 2904 C CA . THR A 1 382 ? -14.505 3.207 -35.171 1.00 89.38 382 THR A CA 1
ATOM 2905 C C . THR A 1 382 ? -15.130 2.225 -34.186 1.00 89.38 382 THR A C 1
ATOM 2907 O O . THR A 1 382 ? -14.455 1.749 -33.275 1.00 89.38 382 THR A O 1
ATOM 2910 N N . VAL A 1 383 ? -16.414 1.906 -34.368 1.00 87.69 383 VAL A N 1
ATOM 2911 C CA . VAL A 1 383 ? -17.120 0.923 -33.523 1.00 87.69 383 VAL A CA 1
ATOM 2912 C C . VAL A 1 383 ? -16.728 -0.507 -33.898 1.00 87.69 383 VAL A C 1
ATOM 2914 O O . VAL A 1 383 ? -16.268 -1.246 -33.034 1.00 87.69 383 VAL A O 1
ATOM 2917 N N . LYS A 1 384 ? -16.828 -0.847 -35.190 1.00 86.19 384 LYS A N 1
ATOM 2918 C CA . LYS A 1 384 ? -16.408 -2.120 -35.795 1.00 86.19 384 LYS A CA 1
ATOM 2919 C C . LYS A 1 384 ? -15.385 -1.867 -36.891 1.00 86.19 384 LYS A C 1
ATOM 2921 O O . LYS A 1 384 ? -15.553 -0.919 -37.658 1.00 86.19 384 LYS A O 1
ATOM 2926 N N . SER A 1 385 ? -14.368 -2.718 -36.980 1.00 77.81 385 SER A N 1
ATOM 2927 C CA . SER A 1 385 ? -13.447 -2.717 -38.116 1.00 77.81 385 SER A CA 1
ATOM 2928 C C . SER A 1 385 ? -13.983 -3.599 -39.247 1.00 77.81 385 SER A C 1
ATOM 2930 O O . SER A 1 385 ? -14.543 -4.665 -38.996 1.00 77.81 385 SER A O 1
ATOM 2932 N N . SER A 1 386 ? -13.808 -3.161 -40.495 1.00 64.50 386 SER A N 1
ATOM 2933 C CA . SER A 1 386 ? -14.131 -3.935 -41.701 1.00 64.50 386 SER A CA 1
ATOM 2934 C C . SER A 1 386 ? -12.958 -4.777 -42.215 1.00 64.50 386 SER A C 1
ATOM 2936 O O . SER A 1 386 ? -13.171 -5.661 -43.040 1.00 64.50 386 SER A O 1
ATOM 2938 N N . ASP A 1 387 ? -11.733 -4.518 -41.747 1.00 64.81 387 ASP A N 1
ATOM 2939 C CA . ASP A 1 387 ? -10.498 -5.141 -42.248 1.00 64.81 387 ASP A CA 1
ATOM 2940 C C . ASP A 1 387 ? -9.671 -5.864 -41.168 1.00 64.81 387 ASP A C 1
ATOM 2942 O O . ASP A 1 387 ? -8.656 -6.484 -41.487 1.00 64.81 387 ASP A O 1
ATOM 2946 N N . GLY A 1 388 ? -10.080 -5.765 -39.895 1.00 57.84 388 GLY A N 1
ATOM 2947 C CA . GLY A 1 388 ? -9.381 -6.333 -38.735 1.00 57.84 388 GLY A CA 1
ATOM 2948 C C . GLY A 1 388 ? -7.992 -5.743 -38.442 1.00 57.84 388 GLY A C 1
ATOM 2949 O O . GLY A 1 388 ? -7.340 -6.181 -37.501 1.00 57.84 388 GLY A O 1
ATOM 2950 N N . LYS A 1 389 ? -7.524 -4.759 -39.223 1.00 58.69 389 LYS A N 1
ATOM 2951 C CA . LYS A 1 389 ? -6.193 -4.131 -39.105 1.00 58.69 389 LYS A CA 1
ATOM 2952 C C . LYS A 1 389 ? -6.258 -2.712 -38.550 1.00 58.69 389 LYS A C 1
ATOM 2954 O O . LYS A 1 389 ? -5.320 -2.249 -37.914 1.00 58.69 389 LYS A O 1
ATOM 2959 N N . SER A 1 390 ? -7.374 -2.024 -38.770 1.00 65.81 390 SER A N 1
ATOM 2960 C CA . SER A 1 390 ? -7.554 -0.615 -38.405 1.00 65.81 390 SER A CA 1
ATOM 2961 C C . SER A 1 390 ? -7.880 -0.367 -36.920 1.00 65.81 390 SER A C 1
ATOM 2963 O O . SER A 1 390 ? -7.907 0.791 -36.488 1.00 65.81 390 SER A O 1
ATOM 2965 N N . GLY A 1 391 ? -8.113 -1.432 -36.141 1.00 82.19 391 GLY A N 1
ATOM 2966 C CA . GLY A 1 391 ? -8.536 -1.385 -34.739 1.00 82.19 391 GLY A CA 1
ATOM 2967 C C . GLY A 1 391 ? -9.960 -0.854 -34.538 1.00 82.19 391 GLY A C 1
ATOM 2968 O O . GLY A 1 391 ? -10.442 0.010 -35.277 1.00 82.19 391 GLY A O 1
ATOM 2969 N N . SER A 1 392 ? -10.662 -1.338 -33.515 1.00 92.06 392 SER A N 1
ATOM 2970 C CA . SER A 1 392 ? -12.034 -0.909 -33.222 1.00 92.06 392 SER A CA 1
ATOM 2971 C C . SER A 1 392 ? -12.365 -0.908 -31.730 1.00 92.06 392 SER A C 1
ATOM 2973 O O . SER A 1 392 ? -11.683 -1.531 -30.917 1.00 92.06 392 SER A O 1
ATOM 2975 N N . LEU A 1 393 ? -13.418 -0.178 -31.350 1.00 93.06 393 LEU A N 1
ATOM 2976 C CA . LEU A 1 393 ? -13.897 -0.154 -29.966 1.00 93.06 393 LEU A CA 1
ATOM 2977 C C . LEU A 1 393 ? -14.356 -1.534 -29.495 1.00 93.06 393 LEU A C 1
ATOM 2979 O O . LEU A 1 393 ? -14.163 -1.870 -28.329 1.00 93.06 393 LEU A O 1
ATOM 2983 N N . GLU A 1 394 ? -14.950 -2.329 -30.385 1.00 92.31 394 GLU A N 1
ATOM 2984 C CA . GLU A 1 394 ? -15.376 -3.686 -30.057 1.00 92.31 394 GLU A CA 1
ATOM 2985 C C . GLU A 1 394 ? -14.196 -4.612 -29.776 1.00 92.31 394 GLU A C 1
ATOM 2987 O O . GLU A 1 394 ? -14.219 -5.298 -28.757 1.00 92.31 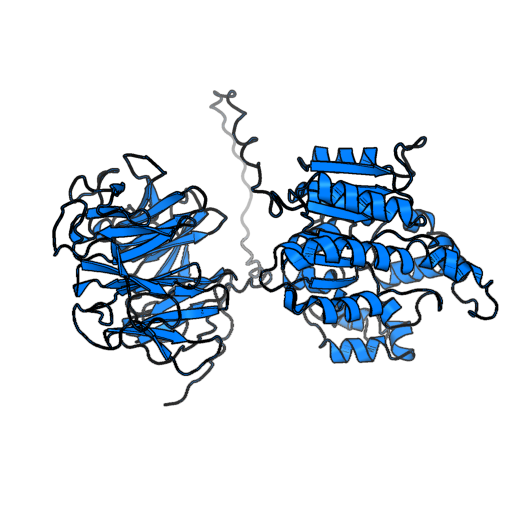394 GLU A O 1
ATOM 2992 N N . GLU A 1 395 ? -13.138 -4.557 -30.589 1.00 92.00 395 GLU A N 1
ATOM 2993 C CA . GLU A 1 395 ? -11.908 -5.320 -30.346 1.00 92.00 395 GLU A CA 1
ATOM 2994 C C . GLU A 1 395 ? -11.237 -4.926 -29.026 1.00 92.00 395 GLU A C 1
ATOM 2996 O O . GLU A 1 395 ? -10.748 -5.785 -28.294 1.00 92.00 395 GLU A O 1
ATOM 3001 N N . THR A 1 396 ? -11.198 -3.631 -28.691 1.00 94.25 396 THR A N 1
ATOM 3002 C CA . THR A 1 396 ? -10.654 -3.183 -27.400 1.00 94.25 396 THR A CA 1
ATOM 3003 C C . THR A 1 396 ? -11.527 -3.650 -26.239 1.00 94.25 396 THR A C 1
ATOM 3005 O O . THR A 1 396 ? -11.007 -4.147 -25.239 1.00 94.25 396 THR A O 1
ATOM 3008 N N . ALA A 1 397 ? -12.851 -3.538 -26.363 1.00 94.19 397 ALA A N 1
ATOM 3009 C CA . ALA A 1 397 ? -13.775 -4.003 -25.336 1.00 94.19 397 ALA A CA 1
ATOM 3010 C C . ALA A 1 397 ? -13.686 -5.522 -25.138 1.00 94.19 397 ALA A C 1
ATOM 3012 O O . ALA A 1 397 ? -13.750 -6.000 -24.007 1.00 94.19 397 ALA A O 1
ATOM 3013 N N . GLU A 1 398 ? -13.517 -6.284 -26.217 1.00 93.69 398 GLU A N 1
ATOM 3014 C CA . GLU A 1 398 ? -13.279 -7.723 -26.166 1.00 93.69 398 GLU A CA 1
ATOM 3015 C C . GLU A 1 398 ? -11.938 -8.051 -25.505 1.00 93.69 398 GLU A C 1
ATOM 3017 O O . GLU A 1 398 ? -11.911 -8.865 -24.588 1.00 93.69 398 GLU A O 1
ATOM 3022 N N . ALA A 1 399 ? -10.853 -7.351 -25.849 1.00 92.94 399 ALA A N 1
ATOM 3023 C CA . ALA A 1 399 ? -9.557 -7.527 -25.193 1.00 92.94 399 ALA A CA 1
ATOM 3024 C C . ALA A 1 399 ? -9.613 -7.249 -23.676 1.00 92.94 399 ALA A C 1
ATOM 3026 O O . ALA A 1 399 ? -9.029 -7.997 -22.892 1.00 92.94 399 ALA A O 1
ATOM 3027 N N . ILE A 1 400 ? -10.357 -6.221 -23.244 1.00 94.62 400 ILE A N 1
ATOM 3028 C CA . ILE A 1 400 ? -10.597 -5.938 -21.819 1.00 94.62 400 ILE A CA 1
ATOM 3029 C C . ILE A 1 400 ? -11.392 -7.073 -21.160 1.00 94.62 400 ILE A C 1
ATOM 3031 O O . ILE A 1 400 ? -11.000 -7.565 -20.099 1.00 94.62 400 ILE A O 1
ATOM 3035 N N . ARG A 1 401 ? -12.493 -7.510 -21.786 1.00 93.25 401 ARG A N 1
ATOM 3036 C CA . ARG A 1 401 ? -13.349 -8.589 -21.265 1.00 93.25 401 ARG A CA 1
ATOM 3037 C C . ARG A 1 401 ? -12.604 -9.918 -21.163 1.00 93.25 401 ARG A C 1
ATOM 3039 O O . ARG A 1 401 ? -12.757 -10.609 -20.162 1.00 93.25 401 ARG A O 1
ATOM 3046 N N . ASN A 1 402 ? -11.736 -10.227 -22.124 1.00 91.50 402 ASN A N 1
ATOM 3047 C CA . ASN A 1 402 ? -10.897 -11.429 -22.116 1.00 91.50 402 ASN A CA 1
ATOM 3048 C C . ASN A 1 402 ? -9.890 -11.437 -20.956 1.00 91.50 402 ASN A C 1
ATOM 3050 O O . ASN A 1 402 ? -9.487 -12.504 -20.507 1.00 91.50 402 ASN A O 1
ATOM 3054 N N . ARG A 1 403 ? -9.527 -10.265 -20.415 1.00 87.88 403 ARG A N 1
ATOM 3055 C CA . ARG A 1 403 ? -8.733 -10.128 -19.177 1.00 87.88 403 ARG A CA 1
ATOM 3056 C C . ARG A 1 403 ? -9.608 -9.956 -17.921 1.00 87.88 403 ARG A C 1
ATOM 3058 O O . ARG A 1 403 ? -9.161 -9.463 -16.882 1.00 87.88 403 ARG A O 1
ATOM 3065 N N . GLY A 1 404 ? -10.891 -10.311 -18.016 1.00 83.44 404 GLY A N 1
ATOM 3066 C CA . GLY A 1 404 ? -11.889 -10.220 -16.949 1.00 83.44 404 GLY A CA 1
ATOM 3067 C C . GLY A 1 404 ? -12.244 -8.790 -16.531 1.00 83.44 404 GLY A C 1
ATOM 3068 O O . GLY A 1 404 ? -12.705 -8.581 -15.409 1.00 83.44 404 GLY A O 1
ATOM 3069 N N . GLY A 1 405 ? -11.903 -7.779 -17.332 1.00 88.75 405 GLY A N 1
ATOM 3070 C CA . GLY A 1 405 ? -12.193 -6.373 -17.049 1.00 88.75 405 GLY A CA 1
ATOM 3071 C C . GLY A 1 405 ? -13.589 -5.959 -17.509 1.00 88.75 405 GLY A C 1
ATOM 3072 O O . GLY A 1 405 ? -14.214 -6.626 -18.334 1.00 88.75 405 GLY A O 1
ATOM 3073 N N . GLN A 1 406 ? -14.074 -4.827 -17.001 1.00 92.00 406 GLN A N 1
ATOM 3074 C CA . GLN A 1 406 ? -15.345 -4.245 -17.432 1.00 92.00 406 GLN A CA 1
ATOM 3075 C C . GLN A 1 406 ? -15.087 -3.082 -18.392 1.00 92.00 406 GLN A C 1
ATOM 3077 O O . GLN A 1 406 ? -14.237 -2.232 -18.134 1.00 92.00 406 GLN A O 1
ATOM 3082 N N . CYS A 1 407 ? -15.829 -3.033 -19.499 1.00 95.75 407 CYS A N 1
ATOM 3083 C CA . CYS A 1 407 ? -15.655 -2.014 -20.531 1.00 95.75 407 CYS A CA 1
ATOM 3084 C C . CYS A 1 407 ? -16.998 -1.489 -21.037 1.00 95.75 407 CYS A C 1
ATOM 3086 O O . CYS A 1 407 ? -17.897 -2.274 -21.345 1.00 95.75 407 CYS A O 1
ATOM 3088 N N . ILE A 1 408 ? -17.086 -0.171 -21.220 1.00 96.75 408 ILE A N 1
ATOM 3089 C CA . ILE A 1 408 ? -18.184 0.513 -21.906 1.00 96.75 408 ILE A CA 1
ATOM 3090 C C . ILE A 1 408 ? -17.595 1.228 -23.137 1.00 96.75 408 ILE A C 1
ATOM 3092 O O . ILE A 1 408 ? -17.062 2.334 -23.013 1.00 96.75 408 ILE A O 1
ATOM 3096 N N . PRO A 1 409 ? -17.628 0.598 -24.328 1.00 96.69 409 PRO A N 1
ATOM 3097 C CA . PRO A 1 409 ? -17.179 1.239 -25.560 1.00 96.69 409 PRO A CA 1
ATOM 3098 C C . PRO A 1 409 ? -18.194 2.291 -26.021 1.00 96.69 409 PRO A C 1
ATOM 3100 O O . PRO A 1 409 ? -19.378 1.988 -26.170 1.00 96.69 409 PRO A O 1
ATOM 3103 N N . LEU A 1 410 ? -17.739 3.516 -26.287 1.00 96.50 410 LEU A N 1
ATOM 3104 C CA . LEU A 1 410 ? -18.588 4.620 -26.739 1.00 96.50 410 LEU A CA 1
ATOM 3105 C C . LEU A 1 410 ? -18.019 5.277 -27.994 1.00 96.50 410 LEU A C 1
ATOM 3107 O O . LEU A 1 410 ? -16.888 5.764 -28.005 1.00 96.50 410 LEU A O 1
ATOM 3111 N N . ARG A 1 411 ? -18.835 5.350 -29.049 1.00 97.19 411 ARG A N 1
ATOM 3112 C CA . ARG A 1 411 ? -18.500 6.160 -30.221 1.00 97.19 411 ARG A CA 1
ATOM 3113 C C . ARG A 1 411 ? -18.558 7.630 -29.827 1.00 97.19 411 ARG A C 1
ATOM 3115 O O . ARG A 1 411 ? -19.636 8.125 -29.513 1.00 97.19 411 ARG A O 1
ATOM 3122 N N . VAL A 1 412 ? -17.412 8.298 -29.860 1.00 96.94 412 VAL A N 1
ATOM 3123 C CA . VAL A 1 412 ? -17.281 9.730 -29.571 1.00 96.94 412 VAL A CA 1
ATOM 3124 C C . VAL A 1 412 ? -16.301 10.315 -30.568 1.00 96.94 412 VAL A C 1
ATOM 3126 O O . VAL A 1 412 ? -15.170 9.834 -30.697 1.00 96.94 412 VAL A O 1
ATOM 3129 N N . ASP A 1 413 ? -16.738 11.350 -31.273 1.00 95.81 413 ASP A N 1
ATOM 3130 C CA . ASP A 1 413 ? -15.832 12.205 -32.019 1.00 95.81 413 ASP A CA 1
ATOM 3131 C C . ASP A 1 413 ? -15.262 13.292 -31.105 1.00 95.81 413 ASP A C 1
ATOM 3133 O O . ASP A 1 413 ? -15.963 14.209 -30.681 1.00 95.81 413 ASP A O 1
ATOM 3137 N N . HIS A 1 414 ? -13.971 13.183 -30.807 1.00 95.75 414 HIS A N 1
ATOM 3138 C CA . HIS A 1 414 ? -13.271 14.123 -29.940 1.00 95.75 414 HIS A CA 1
ATOM 3139 C C . HIS A 1 414 ? -13.029 15.498 -30.587 1.00 95.75 414 HIS A C 1
ATOM 3141 O O . HIS A 1 414 ? -12.607 16.412 -29.888 1.00 95.75 414 HIS A O 1
ATOM 3147 N N . GLU A 1 415 ? -13.335 15.699 -31.875 1.00 94.56 415 GLU A N 1
ATOM 3148 C CA . GLU A 1 415 ? -13.405 17.050 -32.463 1.00 94.56 415 GLU A CA 1
ATOM 3149 C C . GLU A 1 415 ? -14.692 17.787 -32.032 1.00 94.56 415 GLU A C 1
ATOM 3151 O O . GLU A 1 415 ? -14.717 19.018 -31.904 1.00 94.56 415 GLU A O 1
ATOM 3156 N N . ASN A 1 416 ? -15.760 17.034 -31.743 1.00 96.44 416 ASN A N 1
ATOM 3157 C CA . ASN A 1 416 ? -17.082 17.564 -31.441 1.00 96.44 416 ASN A CA 1
ATOM 3158 C C . ASN A 1 416 ? -17.276 17.786 -29.932 1.00 96.44 416 ASN A C 1
ATOM 3160 O O . ASN A 1 416 ? -17.528 16.858 -29.163 1.00 96.44 416 ASN A O 1
ATOM 3164 N N . ALA A 1 417 ? -17.242 19.053 -29.514 1.00 94.81 417 ALA A N 1
ATOM 3165 C CA . ALA A 1 417 ? -17.406 19.443 -28.113 1.00 94.81 417 ALA A CA 1
ATOM 3166 C C . ALA A 1 417 ? -18.723 18.954 -27.479 1.00 94.81 417 ALA A C 1
ATOM 3168 O O . ALA A 1 417 ? -18.724 18.594 -26.303 1.00 94.81 417 ALA A O 1
ATOM 3169 N N . ASN A 1 418 ? -19.816 18.891 -28.248 1.00 97.25 418 ASN A N 1
ATOM 3170 C CA . ASN A 1 418 ? -21.111 18.436 -27.739 1.00 97.25 418 ASN A CA 1
ATOM 3171 C C . ASN A 1 418 ? -21.102 16.927 -27.454 1.00 97.25 418 ASN A C 1
ATOM 3173 O O . ASN A 1 418 ? -21.695 16.481 -26.475 1.00 97.25 418 ASN A O 1
ATOM 3177 N N . GLU A 1 419 ? -20.413 16.133 -28.281 1.00 98.12 419 GLU A N 1
ATOM 3178 C CA . GLU A 1 419 ? -20.253 14.695 -28.029 1.00 98.12 419 GLU A CA 1
ATOM 3179 C C . GLU A 1 419 ? -19.357 14.437 -26.811 1.00 98.12 419 GLU A C 1
ATOM 3181 O O . GLU A 1 419 ? -19.654 13.551 -26.008 1.00 98.12 419 GLU A O 1
ATOM 3186 N N . VAL A 1 420 ? -18.300 15.239 -26.632 1.00 98.25 420 VAL A N 1
ATOM 3187 C CA . VAL A 1 420 ? -17.444 15.181 -25.437 1.00 98.25 420 VAL A CA 1
ATOM 3188 C C . VAL A 1 420 ? -18.241 15.544 -24.183 1.00 98.25 420 VAL A C 1
ATOM 3190 O O . VAL A 1 420 ? -18.175 14.827 -23.191 1.00 98.25 420 VAL A O 1
ATOM 3193 N N . GLU A 1 421 ? -19.045 16.605 -24.206 1.00 98.25 421 GLU A N 1
ATOM 3194 C CA . GLU A 1 421 ? -19.903 16.950 -23.069 1.00 98.25 421 GLU A CA 1
ATOM 3195 C C . GLU A 1 421 ? -20.912 15.835 -22.750 1.00 98.25 421 GLU A C 1
ATOM 3197 O O . GLU A 1 421 ? -21.031 15.413 -21.595 1.00 98.25 421 GLU A O 1
ATOM 3202 N N . ALA A 1 422 ? -21.591 15.309 -23.773 1.00 98.31 422 ALA A N 1
ATOM 3203 C CA . ALA A 1 422 ? -22.554 14.222 -23.625 1.00 98.31 422 ALA A CA 1
ATOM 3204 C C . ALA A 1 422 ? -21.916 12.951 -23.037 1.00 98.31 422 ALA A C 1
ATOM 3206 O O . ALA A 1 422 ? -22.541 12.267 -22.224 1.00 98.31 422 ALA A O 1
ATOM 3207 N N . LEU A 1 423 ? -20.660 12.652 -23.388 1.00 98.56 423 LEU A N 1
ATOM 3208 C CA . LEU A 1 423 ? -19.882 11.562 -22.795 1.00 98.56 423 LEU A CA 1
ATOM 3209 C C . LEU A 1 423 ? -19.758 11.722 -21.272 1.00 98.56 423 LEU A C 1
ATOM 3211 O O . LEU A 1 423 ? -20.062 10.786 -20.534 1.00 98.56 423 LEU A O 1
ATOM 3215 N N . PHE A 1 424 ? -19.345 12.892 -20.782 1.00 98.69 424 PHE A N 1
ATOM 3216 C CA . PHE A 1 424 ? -19.177 13.105 -19.340 1.00 98.69 424 PHE A CA 1
ATOM 3217 C C . PHE A 1 424 ? -20.511 13.185 -18.594 1.00 98.69 424 PHE A C 1
ATOM 3219 O O . PHE A 1 424 ? -20.606 12.685 -17.473 1.00 98.69 424 PHE A O 1
ATOM 3226 N N . GLN A 1 425 ? -21.557 13.742 -19.211 1.00 98.25 425 GLN A N 1
ATOM 3227 C CA . GLN A 1 425 ? -22.917 13.687 -18.664 1.00 98.25 425 GLN A CA 1
ATOM 3228 C C . GLN A 1 425 ? -23.393 12.239 -18.510 1.00 98.25 425 GLN A C 1
ATOM 3230 O O . GLN A 1 425 ? -23.981 11.876 -17.491 1.00 98.25 425 GLN A O 1
ATOM 3235 N N . ARG A 1 426 ? -23.099 11.392 -19.500 1.00 98.25 426 ARG A N 1
ATOM 3236 C CA . ARG A 1 426 ? -23.415 9.967 -19.454 1.00 98.25 426 ARG A CA 1
ATOM 3237 C C . ARG A 1 426 ? -22.644 9.244 -18.351 1.00 98.25 426 ARG A C 1
ATOM 3239 O O . ARG A 1 426 ? -23.281 8.553 -17.565 1.00 98.25 426 ARG A O 1
ATOM 3246 N N . ILE A 1 427 ? -21.325 9.441 -18.246 1.00 98.19 427 ILE A N 1
ATOM 3247 C CA . ILE A 1 427 ? -20.507 8.864 -17.160 1.00 98.19 427 ILE A CA 1
ATOM 3248 C C . ILE A 1 427 ? -21.054 9.299 -15.798 1.00 98.19 427 ILE A C 1
ATOM 3250 O O . ILE A 1 427 ? -21.284 8.464 -14.930 1.00 98.19 427 ILE A O 1
ATOM 3254 N N . SER A 1 428 ? -21.327 10.595 -15.629 1.00 97.50 428 SER A N 1
ATOM 3255 C CA . SER A 1 428 ? -21.904 11.141 -14.399 1.00 97.50 428 SER A CA 1
ATOM 3256 C C . SER A 1 428 ? -23.225 10.458 -14.036 1.00 97.50 428 SER A C 1
ATOM 3258 O O . SER A 1 428 ? -23.411 10.049 -12.895 1.00 97.50 428 SER A O 1
ATOM 3260 N N . LYS A 1 429 ? -24.121 10.265 -15.008 1.00 97.69 429 LYS A N 1
ATOM 3261 C CA . LYS A 1 429 ? -25.410 9.601 -14.791 1.00 97.69 429 LYS A CA 1
ATOM 3262 C C . LYS A 1 429 ? -25.271 8.110 -14.475 1.00 97.69 429 LYS A C 1
ATOM 3264 O O . LYS A 1 429 ? -25.978 7.609 -13.609 1.00 97.69 429 LYS A O 1
ATOM 3269 N N . GLU A 1 430 ? -24.419 7.393 -15.202 1.00 96.94 430 GLU A N 1
ATOM 3270 C CA . GLU A 1 430 ? -24.263 5.939 -15.064 1.00 96.94 430 GLU A CA 1
ATOM 3271 C C . GLU A 1 430 ? -23.474 5.547 -13.807 1.00 96.94 430 GLU A C 1
ATOM 3273 O O . GLU A 1 430 ? -23.687 4.459 -13.281 1.00 96.94 43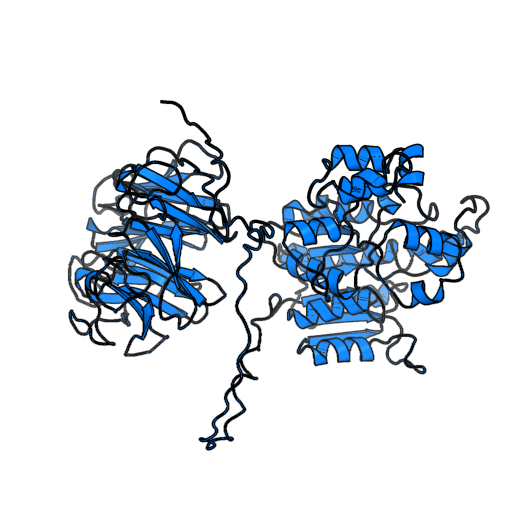0 GLU A O 1
ATOM 3278 N N . GLN A 1 431 ? -22.587 6.423 -13.323 1.00 97.38 431 GLN A N 1
ATOM 3279 C CA . GLN A 1 431 ? -21.649 6.136 -12.231 1.00 97.38 431 GLN A CA 1
ATOM 3280 C C . GLN A 1 431 ? -21.864 7.012 -10.991 1.00 97.38 431 GLN A C 1
ATOM 3282 O O . GLN A 1 431 ? -20.945 7.177 -10.191 1.00 97.38 431 GLN A O 1
ATOM 3287 N N . ASP A 1 432 ? -23.047 7.609 -10.835 1.00 93.19 432 ASP A N 1
ATOM 3288 C CA . ASP A 1 432 ? -23.399 8.454 -9.683 1.00 93.19 432 ASP A CA 1
ATOM 3289 C C . ASP A 1 432 ? -22.360 9.568 -9.416 1.00 93.19 432 ASP A C 1
ATOM 3291 O O . ASP A 1 432 ? -21.763 9.712 -8.347 1.00 93.19 432 ASP A O 1
ATOM 3295 N N . GLY A 1 433 ? -22.044 10.319 -10.473 1.00 93.06 433 GLY A N 1
ATOM 3296 C CA . GLY A 1 433 ? -21.077 11.415 -10.448 1.00 93.06 433 GLY A CA 1
ATOM 3297 C C . GLY A 1 433 ? -19.615 10.984 -10.297 1.00 93.06 433 GLY A C 1
ATOM 3298 O O . GLY A 1 433 ? -18.755 11.837 -10.074 1.00 93.06 433 GLY A O 1
ATOM 3299 N N . ARG A 1 434 ? -19.299 9.687 -10.396 1.00 95.88 434 ARG A N 1
ATOM 3300 C CA . ARG A 1 434 ? -17.942 9.163 -10.204 1.00 95.88 434 ARG A CA 1
ATOM 3301 C C . ARG A 1 434 ? -17.133 9.087 -11.499 1.00 95.88 434 ARG A C 1
ATOM 3303 O O . ARG A 1 434 ? -17.527 8.438 -12.461 1.00 95.88 434 ARG A O 1
ATOM 3310 N N . LEU A 1 435 ? -15.932 9.657 -11.457 1.00 98.50 435 LEU A N 1
ATOM 3311 C CA . LEU A 1 435 ? -14.831 9.365 -12.373 1.00 98.50 435 LEU A CA 1
ATOM 3312 C C . LEU A 1 435 ? -13.525 9.418 -11.570 1.00 98.50 435 LEU A C 1
ATOM 3314 O O . LEU A 1 435 ? -13.259 10.425 -10.918 1.00 98.50 435 LEU A O 1
ATOM 3318 N N . ASP A 1 436 ? -12.731 8.347 -11.583 1.00 98.56 436 ASP A N 1
ATOM 3319 C CA . ASP A 1 436 ? -11.481 8.258 -10.815 1.00 98.56 436 ASP A CA 1
ATOM 3320 C C . ASP A 1 436 ? -10.248 8.564 -11.678 1.00 98.56 436 ASP A C 1
ATOM 3322 O O . ASP A 1 436 ? -9.292 9.167 -11.190 1.00 98.56 436 ASP A O 1
ATOM 3326 N N . ILE A 1 437 ? -10.259 8.154 -12.952 1.00 98.88 437 ILE A N 1
ATOM 3327 C CA . ILE A 1 437 ? -9.105 8.256 -13.856 1.00 98.88 437 ILE A CA 1
ATOM 3328 C C . ILE A 1 437 ? -9.560 8.801 -15.215 1.00 98.88 437 ILE A C 1
ATOM 3330 O O . ILE A 1 437 ? -10.442 8.229 -15.849 1.00 98.88 437 ILE A O 1
ATOM 3334 N N . LEU A 1 438 ? -8.929 9.872 -15.690 1.00 98.88 438 LEU A N 1
ATOM 3335 C CA . LEU A 1 438 ? -9.006 10.335 -17.075 1.00 98.88 438 LEU A CA 1
ATOM 3336 C C . LEU A 1 438 ? -7.636 10.155 -17.729 1.00 98.88 438 LEU A C 1
ATOM 3338 O O . LEU A 1 438 ? -6.649 10.710 -17.255 1.00 98.88 438 LEU A O 1
ATOM 3342 N N . VAL A 1 439 ? -7.591 9.441 -18.851 1.00 98.75 439 VAL A N 1
ATOM 3343 C CA . VAL A 1 439 ? -6.428 9.378 -19.736 1.00 98.75 439 VAL A CA 1
ATOM 3344 C C . VAL A 1 439 ? -6.739 10.139 -21.023 1.00 98.75 439 VAL A C 1
ATOM 3346 O O . VAL A 1 439 ? -7.451 9.659 -21.912 1.00 98.75 439 VAL A O 1
ATOM 3349 N N . ASN A 1 440 ? -6.186 11.344 -21.118 1.00 98.19 440 ASN A N 1
ATOM 3350 C CA . ASN A 1 440 ? -6.129 12.134 -22.339 1.00 98.19 440 ASN A CA 1
ATOM 3351 C C . ASN A 1 440 ? -5.047 11.550 -23.259 1.00 98.19 440 ASN A C 1
ATOM 3353 O O . ASN A 1 440 ? -3.861 11.819 -23.087 1.00 98.19 440 ASN A O 1
ATOM 3357 N N . ASN A 1 441 ? -5.480 10.707 -24.198 1.00 95.81 441 ASN A N 1
ATOM 3358 C CA . ASN A 1 441 ? -4.635 10.011 -25.170 1.00 95.81 441 ASN A CA 1
ATOM 3359 C C . ASN A 1 441 ? -5.061 10.285 -26.628 1.00 95.81 441 ASN A C 1
ATOM 3361 O O . ASN A 1 441 ? -4.245 10.141 -27.534 1.00 95.81 441 ASN A O 1
ATOM 3365 N N . ALA A 1 442 ? -6.320 10.667 -26.883 1.00 92.25 442 ALA A N 1
ATOM 3366 C CA . ALA A 1 442 ? -6.806 10.900 -28.243 1.00 92.25 442 ALA A CA 1
ATOM 3367 C C . ALA A 1 442 ? -5.969 11.960 -28.978 1.00 92.25 442 ALA A C 1
ATOM 3369 O O . ALA A 1 442 ? -5.914 13.114 -28.570 1.00 92.25 442 ALA A O 1
ATOM 3370 N N . TYR A 1 443 ? -5.369 11.577 -30.101 1.00 89.12 443 TYR A N 1
ATOM 3371 C CA . TYR A 1 443 ? -4.547 12.462 -30.918 1.00 89.12 443 TYR A CA 1
ATOM 3372 C C . TYR A 1 443 ? -4.760 12.156 -32.406 1.00 89.12 443 TYR A C 1
ATOM 3374 O O . TYR A 1 443 ? -4.997 11.006 -32.787 1.00 89.12 443 TYR A O 1
ATOM 3382 N N . LYS A 1 444 ? -4.701 13.186 -33.252 1.00 87.12 444 LYS A N 1
ATOM 3383 C CA . LYS A 1 444 ? -4.856 13.099 -34.713 1.00 87.12 444 LYS A CA 1
ATOM 3384 C C . LYS A 1 444 ? -3.671 13.798 -35.379 1.00 87.12 444 LYS A C 1
ATOM 3386 O O . LYS A 1 444 ? -2.945 14.541 -34.734 1.00 87.12 444 LYS A O 1
ATOM 3391 N N . GLY A 1 445 ? -3.462 13.514 -36.661 1.00 80.00 445 GLY A N 1
ATOM 3392 C CA . GLY A 1 445 ? -2.518 14.259 -37.489 1.00 80.00 445 GLY A CA 1
ATOM 3393 C C . GLY A 1 445 ? -1.064 13.825 -37.334 1.00 80.00 445 GLY A C 1
ATOM 3394 O O . GLY A 1 445 ? -0.191 14.521 -37.829 1.00 80.00 445 GLY A O 1
ATOM 3395 N N . VAL A 1 446 ? -0.789 12.663 -36.721 1.00 79.06 446 VAL A N 1
ATOM 3396 C CA . VAL A 1 446 ? 0.575 12.105 -36.625 1.00 79.06 446 VAL A CA 1
ATOM 3397 C C . VAL A 1 446 ? 1.225 11.994 -38.006 1.00 79.06 446 VAL A C 1
ATOM 3399 O O . VAL A 1 446 ? 2.358 12.406 -38.166 1.00 79.06 446 VAL A O 1
ATOM 3402 N N . GLU A 1 447 ? 0.513 11.511 -39.025 1.00 78.25 447 GLU A N 1
ATOM 3403 C CA . GLU A 1 447 ? 1.055 11.417 -40.389 1.00 78.25 447 GLU A CA 1
ATOM 3404 C C . GLU A 1 447 ? 1.425 12.791 -40.969 1.00 78.25 447 GLU A C 1
ATOM 3406 O O . GLU A 1 447 ? 2.546 12.980 -41.436 1.00 78.25 447 GLU A O 1
ATOM 3411 N N . ARG A 1 448 ? 0.522 13.776 -40.862 1.00 82.25 448 ARG A N 1
ATOM 3412 C CA . ARG A 1 448 ? 0.768 15.152 -41.318 1.00 82.25 448 ARG A CA 1
ATOM 3413 C C . ARG A 1 448 ? 1.930 15.801 -40.565 1.00 82.25 448 ARG A C 1
ATOM 3415 O O . ARG A 1 448 ? 2.777 16.429 -41.183 1.00 82.25 448 ARG A O 1
ATOM 3422 N N . LEU A 1 449 ? 2.015 15.583 -39.253 1.00 82.69 449 LEU A N 1
ATOM 3423 C CA . LEU A 1 449 ? 3.113 16.051 -38.405 1.00 82.69 449 LEU A CA 1
ATOM 3424 C C . LEU A 1 449 ? 4.480 15.528 -38.873 1.00 82.69 449 LEU A C 1
ATOM 3426 O O . LEU A 1 449 ? 5.485 16.212 -38.713 1.00 82.69 449 LEU A O 1
ATOM 3430 N N . LEU A 1 450 ? 4.518 14.318 -39.435 1.00 75.62 450 LEU A N 1
ATOM 3431 C CA . LEU A 1 450 ? 5.747 13.701 -39.930 1.00 75.62 450 LEU A CA 1
ATOM 3432 C C . LEU A 1 450 ? 6.114 14.155 -41.330 1.00 75.62 450 LEU A C 1
ATOM 3434 O O . LEU A 1 450 ? 7.294 14.337 -41.608 1.00 75.62 450 LEU A O 1
ATOM 3438 N N . ILE A 1 451 ? 5.119 14.316 -42.202 1.00 80.81 451 ILE A N 1
ATOM 3439 C CA . ILE A 1 451 ? 5.319 14.852 -43.553 1.00 80.81 451 ILE A CA 1
ATOM 3440 C C . ILE A 1 451 ? 5.882 16.274 -43.468 1.00 80.81 451 ILE A C 1
ATOM 3442 O O . ILE A 1 451 ? 6.833 16.596 -44.169 1.00 80.81 451 ILE A O 1
ATOM 3446 N N . GLU A 1 452 ? 5.344 17.080 -42.554 1.00 82.38 452 GLU A N 1
ATOM 3447 C CA . GLU A 1 452 ? 5.761 18.465 -42.307 1.00 82.38 452 GLU A CA 1
ATOM 3448 C C . GLU A 1 452 ? 6.929 18.565 -41.309 1.00 82.38 452 GLU A C 1
ATOM 3450 O O . GLU A 1 452 ? 7.286 19.640 -40.827 1.00 82.38 452 GLU A O 1
ATOM 3455 N N . SER A 1 453 ? 7.553 17.439 -40.950 1.00 78.81 453 SER A N 1
ATOM 3456 C CA . SER A 1 453 ? 8.731 17.476 -40.092 1.00 78.81 453 SER A CA 1
ATOM 3457 C C . SER A 1 453 ? 9.918 18.028 -40.881 1.00 78.81 453 SER A C 1
ATOM 3459 O O . SER A 1 453 ? 10.367 17.440 -41.863 1.00 78.81 453 SER A O 1
ATOM 3461 N N . GLY A 1 454 ? 10.438 19.171 -40.435 1.00 77.56 454 GLY A N 1
ATOM 3462 C CA . GLY A 1 454 ? 11.554 19.861 -41.085 1.00 77.56 454 GLY A CA 1
ATOM 3463 C C . GLY A 1 454 ? 11.141 21.006 -42.011 1.00 77.56 454 GLY A C 1
ATOM 3464 O O . GLY A 1 454 ? 12.020 21.762 -42.423 1.00 77.56 454 GLY A O 1
ATOM 3465 N N . THR A 1 455 ? 9.843 21.190 -42.279 1.00 85.94 455 THR A N 1
ATOM 3466 C CA . THR A 1 455 ? 9.328 22.452 -42.825 1.00 85.94 455 THR A CA 1
ATOM 3467 C C . THR A 1 455 ? 9.226 23.488 -41.707 1.00 85.94 455 THR A C 1
ATOM 3469 O O . THR A 1 455 ? 9.122 23.162 -40.516 1.00 85.94 455 THR A O 1
ATOM 3472 N N . THR A 1 456 ? 9.356 24.764 -42.063 1.00 90.12 456 THR A N 1
ATOM 3473 C CA . THR A 1 456 ? 9.234 25.844 -41.083 1.00 90.12 456 THR A CA 1
ATOM 3474 C C . THR A 1 456 ? 7.769 26.226 -40.910 1.00 90.12 456 THR A C 1
ATOM 3476 O O . THR A 1 456 ? 6.994 26.203 -41.861 1.00 90.12 456 THR A O 1
ATOM 3479 N N . PHE A 1 457 ? 7.366 26.626 -39.701 1.00 90.75 457 PHE A N 1
ATOM 3480 C CA . PHE A 1 457 ? 5.943 26.853 -39.413 1.00 90.75 457 PHE A CA 1
ATOM 3481 C C . PHE A 1 457 ? 5.296 27.973 -40.253 1.00 90.75 457 PHE A C 1
ATOM 3483 O O . PHE A 1 457 ? 4.075 28.051 -40.300 1.00 90.75 457 PHE A O 1
ATOM 3490 N N . TRP A 1 458 ? 6.093 28.860 -40.865 1.00 92.06 458 TRP A N 1
ATOM 3491 C CA . TRP A 1 458 ? 5.617 29.922 -41.761 1.00 92.06 458 TRP A CA 1
ATOM 3492 C C . TRP A 1 458 ? 5.524 29.487 -43.233 1.00 92.06 458 TRP A C 1
ATOM 3494 O O . TRP A 1 458 ? 4.993 30.238 -44.045 1.00 92.06 458 TRP A O 1
ATOM 3504 N N . GLU A 1 459 ? 6.052 28.311 -43.577 1.00 91.88 459 GLU A N 1
ATOM 3505 C CA . GLU A 1 459 ? 5.930 27.669 -44.896 1.00 91.88 459 GLU A CA 1
ATOM 3506 C C . GLU A 1 459 ? 4.827 26.602 -44.917 1.00 91.88 459 GLU A C 1
ATOM 3508 O O . GLU A 1 459 ? 4.353 26.231 -45.988 1.00 91.88 459 GLU A O 1
ATOM 3513 N N . THR A 1 460 ? 4.409 26.126 -43.744 1.00 92.06 460 THR A N 1
ATOM 3514 C CA . THR A 1 460 ? 3.330 25.151 -43.577 1.00 92.06 460 THR A CA 1
ATOM 3515 C C . THR A 1 460 ? 1.968 25.839 -43.538 1.00 92.06 460 THR A C 1
ATOM 3517 O O . THR A 1 460 ? 1.792 26.860 -42.870 1.00 92.06 460 THR A O 1
ATOM 3520 N N . GLU A 1 461 ? 0.973 25.250 -44.203 1.00 92.94 461 GLU A N 1
ATOM 3521 C CA . GLU A 1 461 ? -0.399 25.759 -44.158 1.00 92.94 461 GLU A CA 1
ATOM 3522 C C . GLU A 1 461 ? -0.940 25.799 -42.708 1.00 92.94 461 GLU A C 1
ATOM 3524 O O . GLU A 1 461 ? -0.768 24.826 -41.959 1.00 92.94 461 GLU A O 1
ATOM 3529 N N . PRO A 1 462 ? -1.595 26.901 -42.274 1.00 93.19 462 PRO A N 1
ATOM 3530 C CA . PRO A 1 462 ? -1.996 27.093 -40.875 1.00 93.19 462 PRO A CA 1
ATOM 3531 C C . PRO A 1 462 ? -2.949 26.031 -40.307 1.00 93.19 462 PRO A C 1
ATOM 3533 O O . PRO A 1 462 ? -3.001 25.835 -39.091 1.00 93.19 462 PRO A O 1
ATOM 3536 N N . ASP A 1 463 ? -3.690 25.329 -41.164 1.00 92.81 463 ASP A N 1
ATOM 3537 C CA . ASP A 1 463 ? -4.646 24.279 -40.797 1.00 92.81 463 ASP A CA 1
ATOM 3538 C C . ASP A 1 463 ? -3.978 23.037 -40.174 1.00 92.81 463 ASP A C 1
ATOM 3540 O O . ASP A 1 463 ? -4.652 22.249 -39.507 1.00 92.81 463 ASP A O 1
ATOM 3544 N N . ILE A 1 464 ? -2.646 22.897 -40.270 1.00 90.69 464 ILE A N 1
ATOM 3545 C CA . ILE A 1 464 ? -1.902 21.906 -39.478 1.00 90.69 464 ILE A CA 1
ATOM 3546 C C . ILE A 1 464 ? -2.151 22.079 -37.973 1.00 90.69 464 ILE A C 1
ATOM 3548 O O . ILE A 1 464 ? -2.186 21.097 -37.230 1.00 90.69 464 ILE A O 1
ATOM 3552 N N . PHE A 1 465 ? -2.340 23.319 -37.502 1.00 92.25 465 PHE A N 1
ATOM 3553 C CA . PHE A 1 465 ? -2.636 23.566 -36.096 1.00 92.25 465 PHE A CA 1
ATOM 3554 C C . PHE A 1 465 ? -3.949 22.897 -35.698 1.00 92.25 465 PHE A C 1
ATOM 3556 O O . PHE A 1 465 ? -3.994 22.212 -34.675 1.00 92.25 465 PHE A O 1
ATOM 3563 N N . ASP A 1 466 ? -4.981 23.050 -36.524 1.00 92.50 466 ASP A N 1
ATOM 3564 C CA . ASP A 1 466 ? -6.314 22.502 -36.293 1.00 92.50 466 ASP A CA 1
ATOM 3565 C C . ASP A 1 466 ? -6.323 20.974 -36.385 1.00 92.50 466 ASP A C 1
ATOM 3567 O O . ASP A 1 466 ? -6.928 20.309 -35.539 1.00 92.50 466 ASP A O 1
ATOM 3571 N N . ASP A 1 467 ? -5.592 20.403 -37.343 1.00 89.00 467 ASP A N 1
ATOM 3572 C CA . ASP A 1 467 ? -5.467 18.952 -37.513 1.00 89.00 467 ASP A CA 1
ATOM 3573 C C . ASP A 1 467 ? -4.910 18.237 -36.280 1.00 89.00 467 ASP A C 1
ATOM 3575 O O . ASP A 1 467 ? -5.334 17.121 -35.954 1.00 89.00 467 ASP A O 1
ATOM 3579 N N . LEU A 1 468 ? -3.966 18.880 -35.590 1.00 89.56 468 LEU A N 1
ATOM 3580 C CA . LEU A 1 468 ? -3.318 18.340 -34.398 1.00 89.56 468 LEU A CA 1
ATOM 3581 C C . LEU A 1 468 ? -4.098 18.706 -33.131 1.00 89.56 468 LEU A C 1
ATOM 3583 O O . LEU A 1 468 ? -4.381 17.854 -32.283 1.00 89.56 468 LEU A O 1
ATOM 3587 N N . ASN A 1 469 ? -4.455 19.983 -32.982 1.00 93.44 469 ASN A N 1
ATOM 3588 C CA . ASN A 1 469 ? -4.914 20.523 -31.709 1.00 93.44 469 ASN A CA 1
ATOM 3589 C C . ASN A 1 469 ? -6.417 20.386 -31.490 1.00 93.44 469 ASN A C 1
ATOM 3591 O O . ASN A 1 469 ? -6.819 20.391 -30.330 1.00 93.44 469 ASN A O 1
ATOM 3595 N N . ASN A 1 470 ? -7.248 20.179 -32.520 1.00 94.62 470 ASN A N 1
ATOM 3596 C CA . ASN A 1 470 ? -8.679 19.948 -32.292 1.00 94.62 470 ASN A CA 1
ATOM 3597 C C . ASN A 1 470 ? -8.944 18.649 -31.516 1.00 94.62 470 ASN A C 1
ATOM 3599 O O . ASN A 1 470 ? -9.714 18.671 -30.556 1.00 94.62 470 ASN A O 1
ATOM 3603 N N . VAL A 1 471 ? -8.261 17.552 -31.870 1.00 92.06 471 VAL A N 1
ATOM 3604 C CA . VAL A 1 471 ? -8.353 16.260 -31.156 1.00 92.06 471 VAL A CA 1
ATOM 3605 C C . VAL A 1 471 ? -7.366 16.167 -29.991 1.00 92.06 471 VAL A C 1
ATOM 3607 O O . VAL A 1 471 ? -7.701 15.579 -28.961 1.00 92.06 471 VAL A O 1
ATOM 3610 N N . GLY A 1 472 ? -6.169 16.739 -30.145 1.00 90.94 472 GLY A N 1
ATOM 3611 C CA . GLY A 1 472 ? -5.154 16.800 -29.097 1.00 90.94 472 GLY A CA 1
ATOM 3612 C C . GLY A 1 472 ? -5.479 17.872 -28.058 1.00 90.94 472 GLY A C 1
ATOM 3613 O O . GLY A 1 472 ? -6.364 17.701 -27.222 1.00 90.94 472 GLY A O 1
ATOM 3614 N N . LEU A 1 473 ? -4.763 18.999 -28.106 1.00 93.50 473 LEU A N 1
ATOM 3615 C CA . LEU A 1 473 ? -4.746 20.013 -27.046 1.00 93.50 473 LEU A CA 1
ATOM 3616 C C . LEU A 1 473 ? -6.132 20.550 -26.646 1.00 93.50 473 LEU A C 1
ATOM 3618 O O . LEU A 1 473 ? -6.464 20.571 -25.459 1.00 93.50 473 LEU A O 1
ATOM 3622 N N . ARG A 1 474 ? -6.953 20.970 -27.617 1.00 96.06 474 ARG A N 1
ATOM 3623 C CA . ARG A 1 474 ? -8.288 21.531 -27.373 1.00 96.06 474 ARG A CA 1
ATOM 3624 C C . ARG A 1 474 ? -9.174 20.503 -26.684 1.00 96.06 474 ARG A C 1
ATOM 3626 O O . ARG A 1 474 ? -9.700 20.771 -25.611 1.00 96.06 474 ARG A O 1
ATOM 3633 N N . ASN A 1 475 ? -9.323 19.315 -27.255 1.00 96.75 475 ASN A N 1
ATOM 3634 C CA . ASN A 1 475 ? -10.152 18.274 -26.655 1.00 96.75 475 ASN A CA 1
ATOM 3635 C C . ASN A 1 475 ? -9.616 17.785 -25.298 1.00 96.75 475 ASN A C 1
ATOM 3637 O O . ASN A 1 475 ? -10.412 17.541 -24.393 1.00 96.75 475 ASN A O 1
ATOM 3641 N N . HIS A 1 476 ? -8.296 17.705 -25.108 1.00 97.62 476 HIS A N 1
ATOM 3642 C CA . HIS A 1 476 ? -7.702 17.388 -23.807 1.00 97.62 476 HIS A CA 1
ATOM 3643 C C . HIS A 1 476 ? -8.123 18.388 -22.725 1.00 97.62 476 HIS A C 1
ATOM 3645 O O . HIS A 1 476 ? -8.443 17.975 -21.608 1.00 97.62 476 HIS A O 1
ATOM 3651 N N . TYR A 1 477 ? -8.197 19.681 -23.061 1.00 98.12 477 TYR A N 1
ATOM 3652 C CA . TYR A 1 477 ? -8.730 20.704 -22.162 1.00 98.12 477 TYR A CA 1
ATOM 3653 C C . TYR A 1 477 ? -10.214 20.477 -21.847 1.00 98.12 477 TYR A C 1
ATOM 3655 O O . TYR A 1 477 ? -10.590 20.471 -20.678 1.00 98.12 477 TYR A O 1
ATOM 3663 N N . TYR A 1 478 ? -11.053 20.217 -22.856 1.00 98.50 478 TYR A N 1
ATOM 3664 C CA . TYR A 1 478 ? -12.483 19.944 -22.640 1.00 98.50 478 TYR A CA 1
ATOM 3665 C C . TYR A 1 478 ? -12.678 18.725 -21.727 1.00 98.50 478 TYR A C 1
ATOM 3667 O O . TYR A 1 478 ? -13.398 18.805 -20.731 1.00 98.50 478 TYR A O 1
ATOM 3675 N N . CYS A 1 479 ? -11.982 17.621 -22.008 1.00 98.69 479 CYS A N 1
ATOM 3676 C CA . CYS A 1 479 ? -12.022 16.423 -21.175 1.00 98.69 479 CYS A CA 1
ATOM 3677 C C . CYS A 1 479 ? -11.554 16.708 -19.741 1.00 98.69 479 CYS A C 1
ATOM 3679 O O . CYS A 1 479 ? -12.204 16.269 -18.795 1.00 98.69 479 CYS A O 1
ATOM 3681 N N . ALA A 1 480 ? -10.476 17.478 -19.561 1.00 98.50 480 ALA A N 1
ATOM 3682 C CA . ALA A 1 480 ? -9.982 17.851 -18.238 1.00 98.50 480 ALA A CA 1
ATOM 3683 C C . ALA A 1 480 ? -10.993 18.708 -17.458 1.00 98.50 480 ALA A C 1
ATOM 3685 O O . ALA A 1 480 ? -11.223 18.442 -16.280 1.00 98.50 480 ALA A O 1
ATOM 3686 N N . VAL A 1 481 ? -11.653 19.676 -18.107 1.00 98.75 481 VAL A N 1
ATOM 3687 C CA . VAL A 1 481 ? -12.707 20.501 -17.489 1.00 98.75 481 VAL A CA 1
ATOM 3688 C C . VAL A 1 481 ? -13.863 19.631 -17.000 1.00 98.75 481 VAL A C 1
ATOM 3690 O O . VAL A 1 481 ? -14.285 19.751 -15.848 1.00 98.75 481 VAL A O 1
ATOM 3693 N N . TYR A 1 482 ? -14.383 18.743 -17.849 1.00 98.81 482 TYR A N 1
ATOM 3694 C CA . TYR A 1 482 ? -15.521 17.906 -17.475 1.00 98.81 482 TYR A CA 1
ATOM 3695 C C . TYR A 1 482 ? -15.149 16.825 -16.451 1.00 98.81 482 TYR A C 1
ATOM 3697 O O . TYR A 1 482 ? -15.920 16.590 -15.522 1.00 98.81 482 TYR A O 1
ATOM 3705 N N . ALA A 1 483 ? -13.954 16.233 -16.538 1.00 98.75 483 ALA A N 1
ATOM 3706 C CA . ALA A 1 483 ? -13.450 15.322 -15.513 1.00 98.75 483 ALA A CA 1
ATOM 3707 C C . ALA A 1 483 ? -13.268 16.029 -14.165 1.00 98.75 483 ALA A C 1
ATOM 3709 O O . ALA A 1 483 ? -13.719 15.518 -13.142 1.00 98.75 483 ALA A O 1
ATOM 3710 N N . ALA A 1 484 ? -12.680 17.229 -14.154 1.00 98.69 484 ALA A N 1
ATOM 3711 C CA . ALA A 1 484 ? -12.491 18.017 -12.940 1.00 98.69 484 ALA A CA 1
ATOM 3712 C C . ALA A 1 484 ? -13.823 18.332 -12.247 1.00 98.69 484 ALA A C 1
ATOM 3714 O O . ALA A 1 484 ? -13.902 18.250 -11.023 1.00 98.69 484 ALA A O 1
ATOM 3715 N N . ARG A 1 485 ? -14.897 18.609 -13.001 1.00 98.56 485 ARG A N 1
ATOM 3716 C CA . ARG A 1 485 ? -16.247 18.807 -12.437 1.00 98.56 485 ARG A CA 1
ATOM 3717 C C . ARG A 1 485 ? -16.770 17.581 -11.674 1.00 98.56 485 ARG A C 1
ATOM 3719 O O . ARG A 1 485 ? -17.548 17.760 -10.744 1.00 98.56 485 ARG A O 1
ATOM 3726 N N . LEU A 1 486 ? -16.328 16.371 -12.025 1.00 98.38 486 LEU A N 1
ATOM 3727 C CA . LEU A 1 486 ? -16.671 15.124 -11.323 1.00 98.38 486 LEU A CA 1
ATOM 3728 C C . LEU A 1 486 ? -15.683 14.792 -10.188 1.00 98.38 486 LEU A C 1
ATOM 3730 O O . LEU A 1 486 ? -16.082 14.312 -9.129 1.00 98.38 486 LEU A O 1
ATOM 3734 N N . MET A 1 487 ? -14.393 15.078 -10.382 1.00 98.62 487 MET A N 1
ATOM 3735 C CA . MET A 1 487 ? -13.317 14.735 -9.441 1.00 98.62 487 MET A CA 1
ATOM 3736 C C . MET A 1 487 ? -13.191 15.724 -8.269 1.00 98.62 487 MET A C 1
ATOM 3738 O O . MET A 1 487 ? -12.954 15.316 -7.130 1.00 98.62 487 MET A O 1
ATOM 3742 N N . VAL A 1 488 ? -13.369 17.029 -8.511 1.00 98.38 488 VAL A N 1
ATOM 3743 C CA . VAL A 1 488 ? -13.189 18.089 -7.499 1.00 98.38 488 VAL A CA 1
ATOM 3744 C C . VAL A 1 488 ? -14.152 17.952 -6.312 1.00 98.38 488 VAL A C 1
ATOM 3746 O O . VAL A 1 488 ? -13.669 18.003 -5.177 1.00 98.38 488 VAL A O 1
ATOM 3749 N N . PRO A 1 489 ? -15.473 17.731 -6.500 1.00 97.50 489 PRO A N 1
ATOM 3750 C CA . PRO A 1 489 ? -16.389 17.520 -5.375 1.00 97.50 489 PRO A CA 1
ATOM 3751 C C . PRO A 1 489 ? -16.007 16.314 -4.509 1.00 97.50 489 PRO A C 1
ATOM 3753 O O . PRO A 1 489 ? -16.194 16.338 -3.294 1.00 97.50 489 PRO A O 1
ATOM 3756 N N . ARG A 1 490 ? -15.421 15.281 -5.126 1.00 95.56 490 ARG A N 1
ATOM 3757 C CA . ARG A 1 490 ? -14.977 14.045 -4.465 1.00 95.56 490 ARG A CA 1
ATOM 3758 C C . ARG A 1 490 ? -13.593 14.161 -3.823 1.00 95.56 490 ARG A C 1
ATOM 3760 O O . ARG A 1 490 ? -13.184 13.253 -3.107 1.00 95.56 490 ARG A O 1
ATOM 3767 N N . LYS A 1 491 ? -12.875 15.257 -4.082 1.00 96.56 491 LYS A N 1
ATOM 3768 C CA . LYS A 1 491 ? -11.488 15.499 -3.660 1.00 96.56 491 LYS A CA 1
ATOM 3769 C C . LYS A 1 491 ? -10.527 14.350 -3.990 1.00 96.56 491 LYS A C 1
ATOM 3771 O O . LYS A 1 491 ? -9.650 14.000 -3.196 1.00 96.56 491 LYS A O 1
ATOM 3776 N N . GLN A 1 492 ? -10.751 13.714 -5.134 1.00 94.44 492 GLN A N 1
ATOM 3777 C CA . GLN A 1 492 ? -9.988 12.560 -5.578 1.00 94.44 492 GLN A CA 1
ATOM 3778 C C . GLN A 1 492 ? -10.098 12.433 -7.093 1.00 94.44 492 GLN A C 1
ATOM 3780 O O . GLN A 1 492 ? -11.193 12.500 -7.648 1.00 94.44 492 GLN A O 1
ATOM 3785 N N . GLY A 1 493 ? -8.967 12.206 -7.753 1.00 97.62 493 GLY A N 1
ATOM 3786 C CA . GLY A 1 493 ? -8.931 11.892 -9.174 1.00 97.62 493 GLY A CA 1
ATOM 3787 C C . GLY A 1 493 ? -7.525 11.974 -9.752 1.00 97.62 493 GLY A C 1
ATOM 3788 O O . GLY A 1 493 ? -6.642 12.614 -9.174 1.00 97.62 493 GLY A O 1
ATOM 3789 N N . LEU A 1 494 ? -7.336 11.324 -10.895 1.00 98.75 494 LEU A N 1
ATOM 3790 C CA . LEU A 1 494 ? -6.107 11.344 -11.677 1.00 98.75 494 LEU A CA 1
ATOM 3791 C C . LEU A 1 494 ? -6.420 11.738 -13.121 1.00 98.75 494 LEU A C 1
ATOM 3793 O O . LEU A 1 494 ? -7.164 11.040 -13.805 1.00 98.75 494 LEU A O 1
ATOM 3797 N N . ILE A 1 495 ? -5.818 12.827 -13.591 1.00 98.81 495 ILE A N 1
ATOM 3798 C CA . ILE A 1 495 ? -5.839 13.251 -14.991 1.00 98.81 495 ILE A CA 1
ATOM 3799 C C . ILE A 1 495 ? -4.439 13.043 -15.575 1.00 98.81 495 ILE A C 1
ATOM 3801 O O . ILE A 1 495 ? -3.472 13.671 -15.145 1.00 98.81 495 ILE A O 1
ATOM 3805 N N . ILE A 1 496 ? -4.332 12.153 -16.557 1.00 98.69 496 ILE A N 1
ATOM 3806 C CA . ILE A 1 496 ? -3.113 11.897 -17.323 1.00 98.69 496 ILE A CA 1
ATOM 3807 C C . ILE A 1 496 ? -3.235 12.576 -18.679 1.00 98.69 496 ILE A C 1
ATOM 3809 O O . ILE A 1 496 ? -4.195 12.322 -19.402 1.00 98.69 496 ILE A O 1
ATOM 3813 N N . PHE A 1 497 ? -2.236 13.371 -19.043 1.00 98.06 497 PHE A N 1
ATOM 3814 C CA . PHE A 1 497 ? -2.007 13.827 -20.410 1.00 98.06 497 PHE A CA 1
ATOM 3815 C C . PHE A 1 497 ? -0.855 13.008 -20.988 1.00 98.06 497 PHE A C 1
ATOM 3817 O O . PHE A 1 497 ? 0.255 13.058 -20.457 1.00 98.06 497 PHE A O 1
ATOM 3824 N N . ILE A 1 498 ? -1.114 12.226 -22.037 1.00 95.38 498 ILE A N 1
ATOM 3825 C CA . ILE A 1 498 ? -0.045 11.540 -22.764 1.00 95.38 498 ILE A CA 1
ATOM 3826 C C . ILE A 1 498 ? 0.721 12.588 -23.574 1.00 95.38 498 ILE A C 1
ATOM 3828 O O . ILE A 1 498 ? 0.159 13.226 -24.461 1.00 95.38 498 ILE A O 1
ATOM 3832 N N . SER A 1 499 ? 2.001 12.762 -23.260 1.00 92.44 499 SER A N 1
ATOM 3833 C CA . SER A 1 499 ? 2.903 13.685 -23.951 1.00 92.44 499 SER A CA 1
ATOM 3834 C C . SER A 1 499 ? 4.239 13.003 -24.264 1.00 92.44 499 SER A C 1
ATOM 3836 O O . SER A 1 499 ? 4.367 11.781 -24.187 1.00 92.44 499 SER A O 1
ATOM 3838 N N . SER A 1 500 ? 5.240 13.777 -24.669 1.00 87.69 500 SER A N 1
ATOM 3839 C CA . SER A 1 500 ? 6.574 13.287 -25.002 1.00 87.69 500 SER A CA 1
ATOM 3840 C C . SER A 1 500 ? 7.643 14.342 -24.731 1.00 87.69 500 SER A C 1
ATOM 3842 O O . SER A 1 500 ? 7.352 15.483 -24.370 1.00 87.69 500 SER A O 1
ATOM 3844 N N . VAL A 1 501 ? 8.900 13.983 -25.004 1.00 81.12 501 VAL A N 1
ATOM 3845 C CA . VAL A 1 501 ? 10.046 14.900 -24.922 1.00 81.12 501 VAL A CA 1
ATOM 3846 C C . VAL A 1 501 ? 9.892 16.177 -25.756 1.00 81.12 501 VAL A C 1
ATOM 3848 O O . VAL A 1 501 ? 10.529 17.182 -25.440 1.00 81.12 501 VAL A O 1
ATOM 3851 N N . GLY A 1 502 ? 8.995 16.195 -26.750 1.00 76.44 502 GLY A N 1
ATOM 3852 C CA . GLY A 1 502 ? 8.665 17.406 -27.506 1.00 76.44 502 GLY A CA 1
ATOM 3853 C C . GLY A 1 502 ? 8.082 18.550 -26.661 1.00 76.44 502 GLY A C 1
ATOM 3854 O O . GLY A 1 502 ? 8.043 19.680 -27.127 1.00 76.44 502 GLY A O 1
ATOM 3855 N N . GLY A 1 503 ? 7.699 18.305 -25.402 1.00 81.44 503 GLY A N 1
ATOM 3856 C CA . GLY A 1 503 ? 7.382 19.366 -24.440 1.00 81.44 503 GLY A CA 1
ATOM 3857 C C . GLY A 1 503 ? 8.592 20.177 -23.952 1.00 81.44 503 GLY A C 1
ATOM 3858 O O . GLY A 1 503 ? 8.415 21.236 -23.352 1.00 81.44 503 GLY A O 1
ATOM 3859 N N . LEU A 1 504 ? 9.819 19.693 -24.182 1.00 77.88 504 LEU A N 1
ATOM 3860 C CA . LEU A 1 504 ? 11.067 20.357 -23.777 1.00 77.88 504 LEU A CA 1
ATOM 3861 C C . LEU A 1 504 ? 11.966 20.757 -24.942 1.00 77.88 504 LEU A C 1
ATOM 3863 O O . LEU A 1 504 ? 12.796 21.652 -24.778 1.00 77.88 504 LEU A O 1
ATOM 3867 N N . ILE A 1 505 ? 11.837 20.089 -26.086 1.00 78.31 505 ILE A N 1
ATOM 3868 C CA . ILE A 1 505 ? 12.665 20.334 -27.268 1.00 78.31 505 ILE A CA 1
ATOM 3869 C C . ILE A 1 505 ? 11.798 20.502 -28.506 1.00 78.31 505 ILE A C 1
ATOM 3871 O O . ILE A 1 505 ? 10.700 19.958 -28.596 1.00 78.31 505 ILE A O 1
ATOM 3875 N N . TYR A 1 506 ? 12.330 21.208 -29.500 1.00 78.25 506 TYR A N 1
ATOM 3876 C CA . TYR A 1 506 ? 11.747 21.199 -30.833 1.00 78.25 506 TYR A CA 1
ATOM 3877 C C . TYR A 1 506 ? 11.921 19.804 -31.443 1.00 78.25 506 TYR A C 1
ATOM 3879 O O . TYR A 1 506 ? 13.039 19.428 -31.790 1.00 78.25 506 TYR A O 1
ATOM 3887 N N . LEU A 1 507 ? 10.833 19.033 -31.521 1.00 74.31 507 LEU A N 1
ATOM 3888 C CA . LEU A 1 507 ? 10.875 17.646 -31.995 1.00 74.31 507 LEU A CA 1
ATOM 3889 C C . LEU A 1 507 ? 10.328 17.489 -33.418 1.00 74.31 507 LEU A C 1
ATOM 3891 O O . LEU A 1 507 ? 11.036 16.995 -34.287 1.00 74.31 507 LEU A O 1
ATOM 3895 N N . PHE A 1 508 ? 9.088 17.920 -33.663 1.00 78.56 508 PHE A N 1
ATOM 3896 C CA . PHE A 1 508 ? 8.418 17.708 -34.952 1.00 78.56 508 PHE A CA 1
ATOM 3897 C C . PHE A 1 508 ? 8.032 19.016 -35.646 1.00 78.56 508 PHE A C 1
ATOM 3899 O O . PHE A 1 508 ? 8.502 19.287 -36.747 1.00 78.56 508 PHE A O 1
ATOM 3906 N N . HIS A 1 509 ? 7.185 19.818 -34.998 1.00 86.56 509 HIS A N 1
ATOM 3907 C CA . HIS A 1 509 ? 6.631 21.058 -35.539 1.00 86.56 509 HIS A CA 1
ATOM 3908 C C . HIS A 1 509 ? 6.177 21.975 -34.390 1.00 86.56 509 HIS A C 1
ATOM 3910 O O . HIS A 1 509 ? 5.864 21.489 -33.303 1.00 86.56 509 HIS A O 1
ATOM 3916 N N . VAL A 1 510 ? 6.074 23.291 -34.622 1.00 89.00 510 VAL A N 1
ATOM 3917 C CA . VAL A 1 510 ? 5.655 24.287 -33.602 1.00 89.00 510 VAL A CA 1
ATOM 3918 C C . VAL A 1 510 ? 4.258 24.008 -33.031 1.00 89.00 510 VAL A C 1
ATOM 3920 O O . VAL A 1 510 ? 3.978 24.313 -31.878 1.00 89.00 510 VAL A O 1
ATOM 3923 N N . ALA A 1 511 ? 3.382 23.397 -33.825 1.00 89.06 511 ALA A N 1
ATOM 3924 C CA . ALA A 1 511 ? 2.006 23.084 -33.437 1.00 89.06 511 ALA A CA 1
ATOM 3925 C C . ALA A 1 511 ? 1.866 21.862 -32.494 1.00 89.06 511 ALA A C 1
ATOM 3927 O O . ALA A 1 511 ? 0.741 21.463 -32.191 1.00 89.06 511 ALA A O 1
ATOM 3928 N N . TYR A 1 512 ? 2.974 21.252 -32.051 1.00 86.00 512 TYR A N 1
ATOM 3929 C CA . TYR A 1 512 ? 3.006 20.041 -31.223 1.00 86.00 512 TYR A CA 1
ATOM 3930 C C . TYR A 1 512 ? 3.255 20.341 -29.732 1.00 86.00 512 TYR A C 1
ATOM 3932 O O . TYR A 1 512 ? 4.220 21.022 -29.394 1.00 86.00 512 TYR A O 1
ATOM 3940 N N . GLY A 1 513 ? 2.443 19.764 -28.834 1.00 81.69 513 GLY A N 1
ATOM 3941 C CA . GLY A 1 513 ? 2.709 19.720 -27.385 1.00 81.69 513 GLY A CA 1
ATOM 3942 C C . GLY A 1 513 ? 1.482 19.959 -26.495 1.00 81.69 513 GLY A C 1
ATOM 3943 O O . GLY A 1 513 ? 0.519 20.607 -26.900 1.00 81.69 513 GLY A O 1
ATOM 3944 N N . CYS A 1 514 ? 1.506 19.437 -25.259 1.00 86.25 514 CYS A N 1
ATOM 3945 C CA . CYS A 1 514 ? 0.426 19.647 -24.278 1.00 86.25 514 CYS A CA 1
ATOM 3946 C C . CYS A 1 514 ? 0.873 19.738 -22.801 1.00 86.25 514 CYS A C 1
ATOM 3948 O O . CYS A 1 514 ? 0.041 19.913 -21.913 1.00 86.25 514 CYS A O 1
ATOM 3950 N N . ASP A 1 515 ? 2.175 19.692 -22.504 1.00 91.56 515 ASP A N 1
ATOM 3951 C CA . ASP A 1 515 ? 2.714 19.631 -21.134 1.00 91.56 515 ASP A CA 1
ATOM 3952 C C . ASP A 1 515 ? 2.326 20.813 -20.248 1.00 91.56 515 ASP A C 1
ATOM 3954 O O . ASP A 1 515 ? 2.046 20.650 -19.058 1.00 91.56 515 ASP A O 1
ATOM 3958 N N . ARG A 1 516 ? 2.272 22.016 -20.833 1.00 93.12 516 ARG A N 1
ATOM 3959 C CA . ARG A 1 516 ? 1.890 23.226 -20.101 1.00 93.12 516 ARG A CA 1
ATOM 3960 C C . ARG A 1 516 ? 0.465 23.131 -19.563 1.00 93.12 516 ARG A C 1
ATOM 3962 O O . ARG A 1 516 ? 0.213 23.563 -18.441 1.00 93.12 516 ARG A O 1
ATOM 3969 N N . LEU A 1 517 ? -0.437 22.524 -20.334 1.00 94.88 517 LEU A N 1
ATOM 3970 C CA . LEU A 1 517 ? -1.813 22.297 -19.912 1.00 94.88 517 LEU A CA 1
ATOM 3971 C C . LEU A 1 517 ? -1.860 21.380 -18.682 1.00 94.88 517 LEU A C 1
ATOM 3973 O O . LEU A 1 517 ? -2.548 21.706 -17.717 1.00 94.88 517 LEU A O 1
ATOM 3977 N N . ALA A 1 518 ? -1.096 20.284 -18.674 1.00 95.81 518 ALA A N 1
ATOM 3978 C CA . ALA A 1 518 ? -1.028 19.376 -17.529 1.00 95.81 518 ALA A CA 1
ATOM 3979 C C . ALA A 1 518 ? -0.478 20.066 -16.267 1.00 95.81 518 ALA A C 1
ATOM 3981 O O . ALA A 1 518 ? -1.033 19.897 -15.175 1.00 95.81 518 ALA A O 1
ATOM 3982 N N . ALA A 1 519 ? 0.584 20.865 -16.421 1.00 95.62 519 ALA A N 1
ATOM 3983 C CA . ALA A 1 519 ? 1.225 21.587 -15.326 1.00 95.62 519 ALA A CA 1
ATOM 3984 C C . ALA A 1 519 ? 0.299 22.636 -14.691 1.00 95.62 519 ALA A C 1
ATOM 3986 O O . ALA A 1 519 ? 0.126 22.644 -13.472 1.00 95.62 519 ALA A O 1
ATOM 3987 N N . ASP A 1 520 ? -0.343 23.481 -15.501 1.00 97.25 520 ASP A N 1
ATOM 3988 C CA . ASP A 1 520 ? -1.185 24.566 -14.984 1.00 97.25 520 ASP A CA 1
ATOM 3989 C C . ASP A 1 520 ? -2.525 24.031 -14.446 1.00 97.25 520 ASP A C 1
ATOM 3991 O O . ASP A 1 520 ? -2.988 24.478 -13.395 1.00 97.25 520 ASP A O 1
ATOM 3995 N N . THR A 1 521 ? -3.081 22.975 -15.058 1.00 97.81 521 THR A N 1
ATOM 3996 C CA . THR A 1 521 ? -4.245 22.249 -14.510 1.00 97.81 521 THR A CA 1
ATOM 3997 C C . THR A 1 521 ? -3.961 21.727 -13.095 1.00 97.81 521 THR A C 1
ATOM 3999 O O . THR A 1 521 ? -4.816 21.798 -12.211 1.00 97.81 521 THR A O 1
ATOM 4002 N N . ALA A 1 522 ? -2.741 21.246 -12.831 1.00 98.00 522 ALA A N 1
ATOM 4003 C CA . ALA A 1 522 ? -2.358 20.750 -11.511 1.00 98.00 522 ALA A CA 1
ATOM 4004 C C . ALA A 1 522 ? -2.364 21.838 -10.431 1.00 98.00 522 ALA A C 1
ATOM 4006 O O . ALA A 1 522 ? -2.703 21.551 -9.282 1.00 98.00 522 ALA A O 1
ATOM 4007 N N . ILE A 1 523 ? -2.004 23.078 -10.780 1.00 97.19 523 ILE A N 1
ATOM 4008 C CA . ILE A 1 523 ? -1.973 24.206 -9.837 1.00 97.19 523 ILE A CA 1
ATOM 4009 C C . ILE A 1 523 ? -3.371 24.440 -9.263 1.00 97.19 523 ILE A C 1
ATOM 4011 O O . ILE A 1 523 ? -3.537 24.535 -8.044 1.00 97.19 523 ILE A O 1
ATOM 4015 N N . GLU A 1 524 ? -4.381 24.484 -10.130 1.00 98.06 524 GLU A N 1
ATOM 4016 C CA . GLU A 1 524 ? -5.767 24.727 -9.727 1.00 98.06 524 GLU A CA 1
ATOM 4017 C C . GLU A 1 524 ? -6.364 23.543 -8.958 1.00 98.06 524 GLU A C 1
ATOM 4019 O O . GLU A 1 524 ? -7.072 23.730 -7.962 1.00 98.06 524 GLU A O 1
ATOM 4024 N N . LEU A 1 525 ? -6.034 22.319 -9.378 1.00 98.31 525 LEU A N 1
ATOM 4025 C CA . LEU A 1 525 ? -6.555 21.083 -8.797 1.00 98.31 525 LEU A CA 1
ATOM 4026 C C . LEU A 1 525 ? -5.881 20.674 -7.481 1.00 98.31 525 LEU A C 1
ATOM 4028 O O . LEU A 1 525 ? -6.478 19.937 -6.692 1.00 98.31 525 LEU A O 1
ATOM 4032 N N . LYS A 1 526 ? -4.679 21.187 -7.182 1.00 95.88 526 LYS A N 1
ATOM 4033 C CA . LYS A 1 526 ? -3.895 20.806 -5.995 1.00 95.88 526 LYS A CA 1
ATOM 4034 C C . LYS A 1 526 ? -4.669 20.954 -4.688 1.00 95.88 526 LYS A C 1
ATOM 4036 O O . LYS A 1 526 ? -4.656 20.047 -3.860 1.00 95.88 526 LYS A O 1
ATOM 4041 N N . LYS A 1 527 ? -5.387 22.069 -4.515 1.00 96.12 527 LYS A N 1
ATOM 4042 C CA . LYS A 1 527 ? -6.198 22.342 -3.309 1.00 96.12 527 LYS A CA 1
ATOM 4043 C C . LYS A 1 527 ? -7.399 21.398 -3.152 1.00 96.12 527 LYS A C 1
ATOM 4045 O O . LYS A 1 527 ? -8.015 21.355 -2.091 1.00 96.12 527 LYS A O 1
ATOM 4050 N N . HIS A 1 528 ? -7.726 20.654 -4.205 1.00 97.56 528 HIS A N 1
ATOM 4051 C CA . HIS A 1 528 ? -8.816 19.692 -4.259 1.00 97.56 528 HIS A CA 1
ATOM 4052 C C . HIS A 1 528 ? -8.328 18.241 -4.258 1.00 97.56 528 HIS A C 1
ATOM 4054 O O . HIS A 1 528 ? -9.156 17.357 -4.412 1.00 97.56 528 HIS A O 1
ATOM 4060 N N . ASN A 1 529 ? -7.030 17.971 -4.068 1.00 96.62 529 ASN A N 1
ATOM 4061 C CA . ASN A 1 529 ? -6.487 16.605 -4.053 1.00 96.62 529 ASN A CA 1
ATOM 4062 C C . ASN A 1 529 ? -6.824 15.799 -5.331 1.00 96.62 529 ASN A C 1
ATOM 4064 O O . ASN A 1 529 ? -7.123 14.606 -5.292 1.00 96.62 529 ASN A O 1
ATOM 4068 N N . VAL A 1 530 ? -6.792 16.480 -6.479 1.00 98.50 530 VAL A N 1
ATOM 4069 C CA . VAL A 1 530 ? -6.880 15.861 -7.806 1.00 98.50 530 VAL A CA 1
ATOM 4070 C C . VAL A 1 530 ? -5.530 16.052 -8.493 1.00 98.50 530 VAL A C 1
ATOM 4072 O O . VAL A 1 530 ? -4.998 17.164 -8.541 1.00 98.50 530 VAL A O 1
ATOM 4075 N N . ALA A 1 531 ? -4.950 14.960 -8.986 1.00 98.44 531 ALA A N 1
ATOM 4076 C CA . ALA A 1 531 ? -3.643 14.974 -9.624 1.00 98.44 531 ALA A CA 1
ATOM 4077 C C . ALA A 1 531 ? -3.765 15.212 -11.131 1.00 98.44 531 ALA A C 1
ATOM 4079 O O . ALA A 1 531 ? -4.638 14.645 -11.784 1.00 98.44 531 ALA A O 1
ATOM 4080 N N . SER A 1 532 ? -2.859 16.018 -11.681 1.00 98.62 532 SER A N 1
ATOM 4081 C CA . SER A 1 532 ? -2.714 16.234 -13.123 1.00 98.62 532 SER A CA 1
ATOM 4082 C C . SER A 1 532 ? -1.259 15.997 -13.511 1.00 98.62 532 SER A C 1
ATOM 4084 O O . SER A 1 532 ? -0.370 16.635 -12.949 1.00 98.62 532 SER A O 1
ATOM 4086 N N . ILE A 1 533 ? -1.001 15.051 -14.413 1.00 98.12 533 ILE A N 1
ATOM 4087 C CA . ILE A 1 533 ? 0.352 14.581 -14.745 1.00 98.12 533 ILE A CA 1
ATOM 4088 C C . ILE A 1 533 ? 0.552 14.609 -16.258 1.00 98.12 533 ILE A C 1
ATOM 4090 O O . ILE A 1 533 ? -0.304 14.128 -17.004 1.00 98.12 533 ILE A O 1
ATOM 4094 N N . SER A 1 534 ? 1.707 15.118 -16.698 1.00 96.81 534 SER A N 1
ATOM 4095 C CA . SER A 1 534 ? 2.196 14.875 -18.057 1.00 96.81 534 SER A CA 1
ATOM 4096 C C . SER A 1 534 ? 2.995 13.573 -18.062 1.00 96.81 534 SER A C 1
ATOM 4098 O O . SER A 1 534 ? 4.071 13.499 -17.464 1.00 96.81 534 SER A O 1
ATOM 4100 N N . LEU A 1 535 ? 2.443 12.518 -18.661 1.00 96.19 535 LEU A N 1
ATOM 4101 C CA . LEU A 1 535 ? 3.082 11.205 -18.723 1.00 96.19 535 LEU A CA 1
ATOM 4102 C C . LEU A 1 535 ? 3.800 11.059 -20.061 1.00 96.19 535 LEU A C 1
ATOM 4104 O O . LEU A 1 535 ? 3.187 11.236 -21.111 1.00 96.19 535 LEU A O 1
ATOM 4108 N N . TRP A 1 536 ? 5.087 10.723 -20.015 1.00 92.38 536 TRP A N 1
ATOM 4109 C CA . TRP A 1 536 ? 5.940 10.543 -21.186 1.00 92.38 536 TRP A CA 1
ATOM 4110 C C . TRP A 1 536 ? 6.310 9.073 -21.353 1.00 92.38 536 TRP A C 1
ATOM 4112 O O . TRP A 1 536 ? 7.239 8.599 -20.685 1.00 92.38 536 TRP A O 1
ATOM 4122 N N . PRO A 1 537 ? 5.603 8.347 -22.228 1.00 89.12 537 PRO A N 1
ATOM 4123 C CA . PRO A 1 537 ? 6.074 7.075 -22.739 1.00 89.12 537 PRO A CA 1
ATOM 4124 C C . PRO A 1 537 ? 7.424 7.218 -23.444 1.00 89.12 537 PRO A C 1
ATOM 4126 O O . PRO A 1 537 ? 7.738 8.264 -24.022 1.00 89.12 537 PRO A O 1
ATOM 4129 N N . GLY A 1 538 ? 8.209 6.145 -23.425 1.00 77.19 538 GLY A N 1
ATOM 4130 C CA . GLY A 1 538 ? 9.296 5.952 -24.375 1.00 77.19 538 GLY A CA 1
ATOM 4131 C C . GLY A 1 538 ? 8.762 5.706 -25.788 1.00 77.19 538 GLY A C 1
ATOM 4132 O O . GLY A 1 538 ? 7.625 6.038 -26.129 1.00 77.19 538 GLY A O 1
ATOM 4133 N N . LEU A 1 539 ? 9.589 5.112 -26.644 1.00 73.62 539 LEU A N 1
ATOM 4134 C CA . LEU A 1 539 ? 9.159 4.768 -27.994 1.00 73.62 539 LEU A CA 1
ATOM 4135 C C . LEU A 1 539 ? 8.186 3.585 -27.936 1.00 73.62 539 LEU A C 1
ATOM 4137 O O . LEU A 1 539 ? 8.611 2.460 -27.685 1.00 73.62 539 LEU A O 1
ATOM 4141 N N . VAL A 1 540 ? 6.894 3.842 -28.143 1.00 69.69 540 VAL A N 1
ATOM 4142 C CA . VAL A 1 540 ? 5.853 2.807 -28.087 1.00 69.69 540 VAL A CA 1
ATOM 4143 C C . VAL A 1 540 ? 5.670 2.165 -29.455 1.00 69.69 540 VAL A C 1
ATOM 4145 O O . VAL A 1 540 ? 5.477 2.858 -30.459 1.00 69.69 540 VAL A O 1
ATOM 4148 N N . GLU A 1 541 ? 5.676 0.838 -29.494 1.00 65.06 541 GLU A N 1
ATOM 4149 C CA . GLU A 1 541 ? 5.353 0.093 -30.707 1.00 65.06 541 GLU A CA 1
ATOM 4150 C C . GLU A 1 541 ? 3.856 0.240 -31.019 1.00 65.06 541 GLU A C 1
ATOM 4152 O O . GLU A 1 541 ? 2.989 -0.181 -30.253 1.00 65.06 541 GLU A O 1
ATOM 4157 N N . THR A 1 542 ? 3.527 0.910 -32.126 1.00 62.16 542 THR A N 1
ATOM 4158 C CA . THR A 1 542 ? 2.138 1.057 -32.579 1.00 62.16 542 THR A CA 1
ATOM 4159 C C . THR A 1 542 ? 2.025 0.747 -34.062 1.00 62.16 542 THR A C 1
ATOM 4161 O O . THR A 1 542 ? 2.951 1.013 -34.828 1.00 62.16 542 THR A O 1
ATOM 4164 N N . ASP A 1 543 ? 0.854 0.269 -34.484 1.00 56.84 543 ASP A N 1
ATOM 4165 C CA . ASP A 1 543 ? 0.565 -0.075 -35.884 1.00 56.84 543 ASP A CA 1
ATOM 4166 C C . ASP A 1 543 ? 0.824 1.104 -36.844 1.00 56.84 543 ASP A C 1
ATOM 4168 O O . ASP A 1 543 ? 1.297 0.928 -37.965 1.00 56.84 543 ASP A O 1
ATOM 4172 N N . THR A 1 544 ? 0.573 2.336 -36.380 1.00 52.78 544 THR A N 1
ATOM 4173 C CA . THR A 1 544 ? 0.832 3.580 -37.134 1.00 52.78 544 THR A CA 1
ATOM 4174 C C . THR A 1 544 ? 2.323 3.794 -37.387 1.00 52.78 544 THR A C 1
ATOM 4176 O O . THR A 1 544 ? 2.709 4.366 -38.401 1.00 52.78 544 THR A O 1
ATOM 4179 N N . VAL A 1 545 ? 3.160 3.340 -36.456 1.00 53.00 545 VAL A N 1
ATOM 4180 C CA . VAL A 1 545 ? 4.605 3.525 -36.502 1.00 53.00 545 VAL A CA 1
ATOM 4181 C C . VAL A 1 545 ? 5.278 2.406 -37.303 1.00 53.00 545 VAL A C 1
ATOM 4183 O O . VAL A 1 545 ? 6.141 2.706 -38.126 1.00 53.00 545 VAL A O 1
ATOM 4186 N N . GLN A 1 546 ? 4.803 1.160 -37.193 1.00 48.88 546 GLN A N 1
ATOM 4187 C CA . GLN A 1 546 ? 5.220 0.057 -38.074 1.00 48.88 546 GLN A CA 1
ATOM 4188 C C . GLN A 1 546 ? 4.847 0.322 -39.547 1.00 48.88 546 GLN A C 1
ATOM 4190 O O . GLN A 1 546 ? 5.622 0.035 -40.456 1.00 48.88 546 GLN A O 1
ATOM 4195 N N . ALA A 1 547 ? 3.703 0.964 -39.815 1.00 47.19 547 ALA A N 1
ATOM 4196 C CA . ALA A 1 547 ? 3.344 1.400 -41.169 1.00 47.19 547 ALA A CA 1
ATOM 4197 C C . ALA A 1 547 ? 4.254 2.526 -41.717 1.00 47.19 547 ALA A C 1
ATOM 4199 O O . ALA A 1 547 ? 4.318 2.734 -42.932 1.00 47.19 547 ALA A O 1
ATOM 4200 N N . SER A 1 548 ? 4.975 3.232 -40.835 1.00 51.03 548 SER A N 1
ATOM 4201 C CA . SER A 1 548 ? 5.823 4.391 -41.149 1.00 51.03 548 SER A CA 1
ATOM 4202 C C . SER A 1 548 ? 7.321 4.080 -41.290 1.00 51.03 548 SER A C 1
ATOM 4204 O O . SER A 1 548 ? 8.107 5.002 -41.500 1.00 51.03 548 SER A O 1
ATOM 4206 N N . GLU A 1 549 ? 7.726 2.800 -41.284 1.00 46.56 549 GLU A N 1
ATOM 4207 C CA . GLU A 1 549 ? 9.117 2.344 -41.506 1.00 46.56 549 GLU A CA 1
ATOM 4208 C C . GLU A 1 549 ? 9.750 2.839 -42.825 1.00 46.56 549 GLU A C 1
ATOM 4210 O O . GLU A 1 549 ? 10.956 2.730 -43.029 1.00 46.56 549 GLU A O 1
ATOM 4215 N N . ARG A 1 550 ? 8.958 3.439 -43.721 1.00 42.41 550 ARG A N 1
ATOM 4216 C CA . ARG A 1 550 ? 9.435 4.088 -44.952 1.00 42.41 550 ARG A CA 1
ATOM 4217 C C . ARG A 1 550 ? 9.966 5.509 -44.745 1.00 42.41 550 ARG A C 1
ATOM 4219 O O . ARG A 1 550 ? 10.426 6.111 -45.711 1.00 42.41 550 ARG A O 1
ATOM 4226 N N . ASN A 1 551 ? 9.891 6.062 -43.534 1.00 51.47 551 ASN A N 1
ATOM 4227 C CA . ASN A 1 551 ? 10.311 7.430 -43.246 1.00 51.47 551 ASN A CA 1
ATOM 4228 C C . ASN A 1 551 ? 11.658 7.444 -42.498 1.00 51.47 551 ASN A C 1
ATOM 4230 O O . ASN A 1 551 ? 11.762 6.996 -41.353 1.00 51.47 551 ASN A O 1
ATOM 4234 N N . ALA A 1 552 ? 12.709 7.956 -43.150 1.00 50.41 552 ALA A N 1
ATOM 4235 C CA . ALA A 1 552 ? 14.096 7.871 -42.675 1.00 50.41 552 ALA A CA 1
ATOM 4236 C C . ALA A 1 552 ? 14.326 8.526 -41.296 1.00 50.41 552 ALA A C 1
ATOM 4238 O O . ALA A 1 552 ? 15.186 8.079 -40.536 1.00 50.41 552 ALA A O 1
ATOM 4239 N N . GLY A 1 553 ? 13.534 9.549 -40.946 1.00 50.06 553 GLY A N 1
ATOM 4240 C CA . GLY A 1 553 ? 13.586 10.207 -39.635 1.00 50.06 553 GLY A CA 1
ATOM 4241 C C . GLY A 1 553 ? 13.133 9.303 -38.483 1.00 50.06 553 GLY A C 1
ATOM 4242 O O . GLY A 1 553 ? 13.770 9.282 -37.431 1.00 50.06 553 GLY A O 1
ATOM 4243 N N . PHE A 1 554 ? 12.097 8.485 -38.702 1.00 51.06 554 PHE A N 1
ATOM 4244 C CA . PHE A 1 554 ? 11.648 7.506 -37.712 1.00 51.06 554 PHE A CA 1
ATOM 4245 C C . PHE A 1 554 ? 12.631 6.356 -37.576 1.00 51.06 554 PHE A C 1
ATOM 4247 O O . PHE A 1 554 ? 12.976 6.000 -36.457 1.00 51.06 554 PHE A O 1
ATOM 4254 N N . HIS A 1 555 ? 13.143 5.824 -38.688 1.00 50.84 555 HIS A N 1
ATOM 4255 C CA . HIS A 1 555 ? 14.142 4.755 -38.652 1.00 50.84 555 HIS A CA 1
ATOM 4256 C C . HIS A 1 555 ? 15.352 5.144 -37.787 1.00 50.84 555 HIS A C 1
ATOM 4258 O O . HIS A 1 555 ? 15.753 4.396 -36.897 1.00 50.84 555 HIS A O 1
ATOM 4264 N N . LYS A 1 556 ? 15.841 6.382 -37.947 1.00 52.22 556 LYS A N 1
ATOM 4265 C CA . LYS A 1 556 ? 16.921 6.928 -37.124 1.00 52.22 556 LYS A CA 1
ATOM 4266 C C . LYS A 1 556 ? 16.527 7.066 -35.650 1.00 52.22 556 LYS A C 1
ATOM 4268 O O . LYS A 1 556 ? 17.345 6.749 -34.795 1.00 52.22 556 LYS A O 1
ATOM 4273 N N . MET A 1 557 ? 15.297 7.474 -35.325 1.00 53.75 557 MET A N 1
ATOM 4274 C CA . MET A 1 557 ? 14.797 7.532 -33.940 1.00 53.75 557 MET A CA 1
ATOM 4275 C C . MET A 1 557 ? 14.664 6.125 -33.313 1.00 53.75 557 MET A C 1
ATOM 4277 O O . MET A 1 557 ? 15.033 5.938 -32.157 1.00 53.75 557 MET A O 1
ATOM 4281 N N . PHE A 1 558 ? 14.240 5.110 -34.077 1.00 52.62 558 PHE A N 1
ATOM 4282 C CA . PHE A 1 558 ? 14.168 3.704 -33.644 1.00 52.62 558 PHE A CA 1
ATOM 4283 C C . PHE A 1 558 ? 15.553 3.109 -33.356 1.00 52.62 558 PHE A C 1
ATOM 4285 O O . PHE A 1 558 ? 15.789 2.577 -32.267 1.00 52.62 558 PHE A O 1
ATOM 4292 N N . GLU A 1 559 ? 16.510 3.295 -34.269 1.00 52.09 559 GLU A N 1
ATOM 4293 C CA . GLU A 1 559 ? 17.924 2.964 -34.039 1.00 52.09 559 GLU A CA 1
ATOM 4294 C C . GLU A 1 559 ? 18.492 3.748 -32.836 1.00 52.09 559 GLU A C 1
ATOM 4296 O O . GLU A 1 559 ? 19.303 3.246 -32.044 1.00 52.09 559 GLU A O 1
ATOM 4301 N N . THR A 1 560 ? 18.008 4.981 -32.642 1.00 54.31 560 THR A N 1
ATOM 4302 C CA . THR A 1 560 ? 18.448 5.909 -31.596 1.00 54.31 560 THR A CA 1
ATOM 4303 C C . THR A 1 560 ? 17.701 5.761 -30.271 1.00 54.31 560 THR A C 1
ATOM 4305 O O . THR A 1 560 ? 18.074 6.412 -29.312 1.00 54.31 560 THR A O 1
ATOM 4308 N N . TYR A 1 561 ? 16.758 4.844 -30.072 1.00 53.09 561 TYR A N 1
ATOM 4309 C CA . TYR A 1 561 ? 16.166 4.611 -28.736 1.00 53.09 561 TYR A CA 1
ATOM 4310 C C . TYR A 1 561 ? 16.447 3.207 -28.194 1.00 53.09 561 TYR A C 1
ATOM 4312 O O . TYR A 1 561 ? 16.562 3.024 -26.981 1.00 53.09 561 TYR A O 1
ATOM 4320 N N . GLY A 1 562 ? 16.760 2.243 -29.060 1.00 61.81 562 GLY A N 1
ATOM 4321 C CA . GLY A 1 562 ? 16.995 0.861 -28.652 1.00 61.81 562 GLY A CA 1
ATOM 4322 C C . GLY A 1 562 ? 15.675 0.144 -28.389 1.00 61.81 562 GLY A C 1
ATOM 4323 O O . GLY A 1 562 ? 14.884 -0.013 -29.306 1.00 61.81 562 GLY A O 1
ATOM 4324 N N . LYS A 1 563 ? 15.450 -0.325 -27.156 1.00 66.06 563 LYS A N 1
ATOM 4325 C CA . LYS A 1 563 ? 14.262 -1.122 -26.822 1.00 66.06 563 LYS A CA 1
ATOM 4326 C C . LYS A 1 563 ? 12.999 -0.253 -26.726 1.00 66.06 563 LYS A C 1
ATOM 4328 O O . LYS A 1 563 ? 13.014 0.737 -25.993 1.00 66.06 563 LYS A O 1
ATOM 4333 N N . THR A 1 564 ? 11.946 -0.657 -27.436 1.00 73.00 564 THR A N 1
ATOM 4334 C CA . THR A 1 564 ? 10.602 -0.062 -27.419 1.00 73.00 564 THR A CA 1
ATOM 4335 C C . THR A 1 564 ? 9.819 -0.450 -26.163 1.00 73.00 564 THR A C 1
ATOM 4337 O O . THR A 1 564 ? 10.126 -1.444 -25.507 1.00 73.00 564 THR A O 1
ATOM 4340 N N . GLU A 1 565 ? 8.819 0.360 -25.827 1.00 86.38 565 GLU A N 1
ATOM 4341 C CA . GLU A 1 565 ? 7.817 0.092 -24.792 1.00 86.38 565 GLU A CA 1
ATOM 4342 C C . GLU A 1 565 ? 6.572 -0.537 -25.424 1.00 86.38 565 GLU A C 1
ATOM 4344 O O . GLU A 1 565 ? 6.149 -0.126 -26.511 1.00 86.38 565 GLU A O 1
ATOM 4349 N N . SER A 1 566 ? 5.941 -1.493 -24.738 1.00 89.06 566 SER A N 1
ATOM 4350 C CA . SER A 1 566 ? 4.594 -1.921 -25.131 1.00 89.06 566 SER A CA 1
ATOM 4351 C C . SER A 1 566 ? 3.543 -0.868 -24.756 1.00 89.06 566 SER A C 1
ATOM 4353 O O . SER A 1 566 ? 3.700 -0.088 -23.811 1.00 89.06 566 SER A O 1
ATOM 4355 N N . ALA A 1 567 ? 2.422 -0.853 -25.478 1.00 88.94 567 ALA A N 1
ATOM 4356 C CA . ALA A 1 567 ? 1.286 0.005 -25.144 1.00 88.94 567 ALA A CA 1
ATOM 4357 C C . ALA A 1 567 ? 0.701 -0.337 -23.758 1.00 88.94 567 ALA A C 1
ATOM 4359 O O . ALA A 1 567 ? 0.282 0.541 -23.000 1.00 88.94 567 ALA A O 1
ATOM 4360 N N . GLU A 1 568 ? 0.696 -1.621 -23.413 1.00 92.62 568 GLU A N 1
ATOM 4361 C CA . GLU A 1 568 ? 0.275 -2.160 -22.128 1.00 92.62 568 GLU A CA 1
ATOM 4362 C C . GLU A 1 568 ? 1.179 -1.702 -20.979 1.00 92.62 568 GLU A C 1
ATOM 4364 O O . GLU A 1 568 ? 0.692 -1.370 -19.899 1.00 92.62 568 GLU A O 1
ATOM 4369 N N . TYR A 1 569 ? 2.490 -1.599 -21.188 1.00 94.19 569 TYR A N 1
ATOM 4370 C CA . TYR A 1 569 ? 3.389 -1.101 -20.150 1.00 94.19 569 TYR A CA 1
ATOM 4371 C C . TYR A 1 569 ? 2.983 0.288 -19.653 1.00 94.19 569 TYR A C 1
ATOM 4373 O O . TYR A 1 569 ? 2.888 0.512 -18.445 1.00 94.19 569 TYR A O 1
ATOM 4381 N N . VAL A 1 570 ? 2.628 1.197 -20.562 1.00 95.38 570 VAL A N 1
ATOM 4382 C CA . VAL A 1 570 ? 2.118 2.523 -20.187 1.00 95.38 570 VAL A CA 1
ATOM 4383 C C . VAL A 1 570 ? 0.830 2.406 -19.363 1.00 95.38 570 VAL A C 1
ATOM 4385 O O . VAL A 1 570 ? 0.662 3.105 -18.363 1.00 95.38 570 VAL A O 1
ATOM 4388 N N . GLY A 1 571 ? -0.053 1.472 -19.722 1.00 96.38 571 GLY A N 1
ATOM 4389 C CA . GLY A 1 571 ? -1.246 1.140 -18.946 1.00 96.38 571 GLY A CA 1
ATOM 4390 C C . GLY A 1 571 ? -0.942 0.661 -17.526 1.00 96.38 571 GLY A C 1
ATOM 4391 O O . GLY A 1 571 ? -1.564 1.141 -16.577 1.00 96.38 571 GLY A O 1
ATOM 4392 N N . ARG A 1 572 ? 0.063 -0.207 -17.352 1.00 95.50 572 ARG A N 1
ATOM 4393 C CA . ARG A 1 572 ? 0.532 -0.672 -16.032 1.00 95.50 572 ARG A CA 1
ATOM 4394 C C . ARG A 1 572 ? 1.055 0.476 -15.175 1.00 95.50 572 ARG A C 1
ATOM 4396 O O . ARG A 1 572 ? 0.748 0.542 -13.984 1.00 95.50 572 ARG A O 1
AT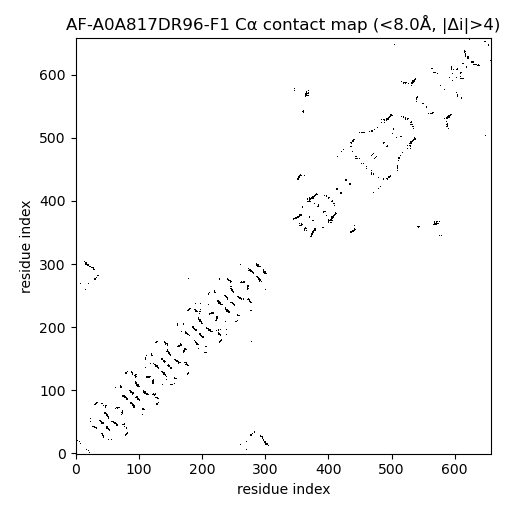OM 4403 N N . ILE A 1 573 ? 1.797 1.407 -15.778 1.00 97.06 573 ILE A N 1
ATOM 4404 C CA . ILE A 1 573 ? 2.291 2.611 -15.098 1.00 97.06 573 ILE A CA 1
ATOM 4405 C C . ILE A 1 573 ? 1.124 3.473 -14.605 1.00 97.06 573 ILE A C 1
ATOM 4407 O O . ILE A 1 573 ? 1.117 3.878 -13.442 1.00 97.06 573 ILE A O 1
ATOM 4411 N N . ILE A 1 574 ? 0.111 3.713 -15.443 1.00 98.25 574 ILE A N 1
ATOM 4412 C CA . ILE A 1 574 ? -1.078 4.490 -15.055 1.00 98.25 574 ILE A CA 1
ATOM 4413 C C . ILE A 1 574 ? -1.875 3.765 -13.963 1.00 98.25 574 ILE A C 1
ATOM 4415 O O . ILE A 1 574 ? -2.304 4.399 -12.998 1.00 98.25 574 ILE A O 1
ATOM 4419 N N . ALA A 1 575 ? -2.038 2.443 -14.068 1.00 96.88 575 ALA A N 1
ATOM 4420 C CA . ALA A 1 575 ? -2.733 1.649 -13.060 1.00 96.88 575 ALA A CA 1
ATOM 4421 C C . ALA A 1 575 ? -2.043 1.728 -11.691 1.00 96.88 575 ALA A C 1
ATOM 4423 O O . ALA A 1 575 ? -2.717 1.852 -10.666 1.00 96.88 575 ALA A O 1
ATOM 4424 N N . HIS A 1 576 ? -0.708 1.709 -11.671 1.00 96.12 576 HIS A N 1
ATOM 4425 C CA . HIS A 1 576 ? 0.070 1.884 -10.450 1.00 96.12 576 HIS A CA 1
ATOM 4426 C C . HIS A 1 576 ? 0.012 3.328 -9.925 1.00 96.12 576 HIS A C 1
ATOM 4428 O O . HIS A 1 576 ? -0.174 3.541 -8.728 1.00 96.12 576 HIS A O 1
ATOM 4434 N N . LEU A 1 577 ? 0.103 4.337 -10.802 1.00 96.31 577 LEU A N 1
ATOM 4435 C CA . LEU A 1 577 ? -0.074 5.749 -10.435 1.00 96.31 577 LEU A CA 1
ATOM 4436 C C . LEU A 1 577 ? -1.416 5.983 -9.734 1.00 96.31 577 LEU A C 1
ATOM 4438 O O . LEU A 1 577 ? -1.450 6.611 -8.681 1.00 96.31 577 LEU A O 1
ATOM 4442 N N . ALA A 1 578 ? -2.506 5.427 -10.263 1.00 95.62 578 ALA A N 1
ATOM 4443 C CA . ALA A 1 578 ? -3.847 5.578 -9.698 1.00 95.62 578 ALA A CA 1
ATOM 4444 C C . ALA A 1 578 ? -4.010 4.993 -8.278 1.00 95.62 578 ALA A C 1
ATOM 4446 O O . ALA A 1 578 ? -4.969 5.329 -7.582 1.00 95.62 578 ALA A O 1
ATOM 4447 N N . GLN A 1 579 ? -3.081 4.140 -7.840 1.00 89.50 579 GLN A N 1
ATOM 4448 C CA . GLN A 1 579 ? -3.050 3.539 -6.501 1.00 89.50 579 GLN A CA 1
ATOM 4449 C C . GLN A 1 579 ? -1.993 4.158 -5.589 1.00 89.50 579 GLN A C 1
ATOM 4451 O O . GLN A 1 579 ? -1.946 3.857 -4.398 1.00 89.50 579 GLN A O 1
ATOM 4456 N N . ASN A 1 580 ? -1.125 5.006 -6.136 1.00 85.62 580 ASN A N 1
ATOM 4457 C CA . ASN A 1 580 ? 0.005 5.547 -5.409 1.00 85.62 580 ASN A CA 1
ATOM 4458 C C . ASN A 1 580 ? -0.490 6.478 -4.289 1.00 85.62 580 ASN A C 1
ATOM 4460 O O . ASN A 1 580 ? -1.082 7.524 -4.549 1.00 85.62 580 ASN A O 1
ATOM 4464 N N . SER A 1 581 ? -0.219 6.121 -3.032 1.00 80.06 581 SER A N 1
ATOM 4465 C CA . SER A 1 581 ? -0.594 6.924 -1.856 1.00 80.06 581 SER A CA 1
ATOM 4466 C C . SER A 1 581 ? 0.045 8.319 -1.863 1.00 80.06 581 SER A C 1
ATOM 4468 O O . SER A 1 581 ? -0.501 9.257 -1.290 1.00 80.06 581 SER A O 1
ATOM 4470 N N . SER A 1 582 ? 1.169 8.470 -2.568 1.00 86.88 582 SER A N 1
ATOM 4471 C CA . SER A 1 582 ? 1.896 9.723 -2.775 1.00 86.88 582 SER A CA 1
ATOM 4472 C C . SER A 1 582 ? 1.616 10.355 -4.145 1.00 86.88 582 SER A C 1
ATOM 4474 O O . SER A 1 582 ? 2.405 11.176 -4.605 1.00 86.88 582 SER A O 1
ATOM 4476 N N . LEU A 1 583 ? 0.506 10.017 -4.817 1.00 92.62 583 LEU A N 1
ATOM 4477 C CA . LEU A 1 583 ? 0.176 10.482 -6.175 1.00 92.62 583 LEU A CA 1
ATOM 4478 C C . LEU A 1 583 ? 0.351 11.999 -6.372 1.00 92.62 583 LEU A C 1
ATOM 4480 O O . LEU A 1 583 ? 0.877 12.438 -7.395 1.00 92.62 583 LEU A O 1
ATOM 4484 N N . MET A 1 584 ? -0.030 12.807 -5.380 1.00 96.44 584 MET A N 1
ATOM 4485 C CA . MET A 1 584 ? 0.060 14.268 -5.463 1.00 96.44 584 MET A CA 1
ATOM 4486 C C . MET A 1 584 ? 1.494 14.808 -5.590 1.00 96.44 584 MET A C 1
ATOM 4488 O O . MET A 1 584 ? 1.650 15.938 -6.048 1.00 96.44 584 MET A O 1
ATOM 4492 N N . GLN A 1 585 ? 2.534 14.027 -5.268 1.00 93.25 585 GLN A N 1
ATOM 4493 C CA . GLN A 1 585 ? 3.932 14.426 -5.493 1.00 93.25 585 GLN A CA 1
ATOM 4494 C C . GLN A 1 585 ? 4.294 14.502 -6.981 1.00 93.25 585 GLN A C 1
ATOM 4496 O O . GLN A 1 585 ? 5.221 15.213 -7.358 1.00 93.25 585 GLN A O 1
ATOM 4501 N N . TYR A 1 586 ? 3.553 13.776 -7.821 1.00 93.50 586 TYR A N 1
ATOM 4502 C CA . TYR A 1 586 ? 3.722 13.785 -9.269 1.00 93.50 586 TYR A CA 1
ATOM 4503 C C . TYR A 1 586 ? 2.852 14.848 -9.947 1.00 93.50 586 TYR A C 1
ATOM 4505 O O . TYR A 1 586 ? 3.071 15.161 -11.118 1.00 93.50 586 TYR A O 1
ATOM 4513 N N . SER A 1 587 ? 1.875 15.419 -9.233 1.00 97.00 587 SER A N 1
ATOM 4514 C CA . SER A 1 587 ? 0.951 16.401 -9.797 1.00 97.00 587 SER A CA 1
ATOM 4515 C C . SER A 1 587 ? 1.702 17.665 -10.223 1.00 97.00 587 SER A C 1
ATOM 4517 O O . SER A 1 587 ? 2.473 18.236 -9.451 1.00 97.00 587 SER A O 1
ATOM 4519 N N . GLY A 1 588 ? 1.479 18.099 -11.461 1.00 93.75 588 GLY A N 1
ATOM 4520 C CA . GLY A 1 588 ? 2.146 19.245 -12.074 1.00 93.75 588 GLY A CA 1
ATOM 4521 C C . GLY A 1 588 ? 3.540 18.946 -12.617 1.00 93.75 588 GLY A C 1
ATOM 4522 O O . GLY A 1 588 ? 4.259 19.879 -12.968 1.00 93.75 588 GLY A O 1
ATOM 4523 N N . THR A 1 589 ? 3.939 17.673 -12.675 1.00 91.25 589 THR A N 1
ATOM 4524 C CA . THR A 1 589 ? 5.264 17.268 -13.154 1.00 91.25 589 THR A CA 1
ATOM 4525 C C . THR A 1 589 ? 5.184 16.431 -14.426 1.00 91.25 589 THR A C 1
ATOM 4527 O O . THR A 1 589 ? 4.137 15.881 -14.783 1.00 91.25 589 THR A O 1
ATOM 4530 N N . VAL A 1 590 ? 6.327 16.348 -15.103 1.00 90.88 590 VAL A N 1
ATOM 4531 C CA . VAL A 1 590 ? 6.582 15.354 -16.139 1.00 90.88 590 VAL A CA 1
ATOM 4532 C C . VAL A 1 590 ? 7.020 14.060 -15.466 1.00 90.88 590 VAL A C 1
ATOM 4534 O O . VAL A 1 590 ? 7.983 14.047 -14.698 1.00 90.88 590 VAL A O 1
ATOM 4537 N N . VAL A 1 591 ? 6.339 12.967 -15.792 1.00 92.31 591 VAL A N 1
ATOM 4538 C CA . VAL A 1 591 ? 6.685 11.618 -15.345 1.00 92.31 591 VAL A CA 1
ATOM 4539 C C . VAL A 1 591 ? 7.042 10.793 -16.569 1.00 92.31 591 VAL A C 1
ATOM 4541 O O . VAL A 1 591 ? 6.198 10.581 -17.432 1.00 92.31 591 VAL A O 1
ATOM 4544 N N . THR A 1 592 ? 8.277 10.296 -16.654 1.00 91.50 592 THR A N 1
ATOM 4545 C CA . THR A 1 592 ? 8.639 9.340 -17.710 1.00 91.50 592 THR A CA 1
ATOM 4546 C C . THR A 1 592 ? 8.277 7.924 -17.272 1.00 91.50 592 THR A C 1
ATOM 4548 O O . THR A 1 592 ? 8.519 7.538 -16.122 1.00 91.50 592 THR A O 1
ATOM 4551 N N . THR A 1 593 ? 7.701 7.130 -18.172 1.00 92.19 593 THR A N 1
ATOM 4552 C CA . THR A 1 593 ? 7.340 5.727 -17.903 1.00 92.19 593 THR A CA 1
ATOM 4553 C C . THR A 1 593 ? 8.576 4.903 -17.549 1.00 92.19 593 THR A C 1
ATOM 4555 O O . THR A 1 593 ? 8.537 4.117 -16.605 1.00 92.19 593 THR A O 1
ATOM 4558 N N . ALA A 1 594 ? 9.708 5.130 -18.220 1.00 87.44 594 ALA A N 1
ATOM 4559 C CA . ALA A 1 594 ? 10.975 4.466 -17.919 1.00 87.44 594 ALA A CA 1
ATOM 4560 C C . ALA A 1 594 ? 11.499 4.783 -16.507 1.00 87.44 594 ALA A C 1
ATOM 4562 O O . ALA A 1 594 ? 11.986 3.890 -15.805 1.00 87.44 594 ALA A O 1
ATOM 4563 N N . ASP A 1 595 ? 11.413 6.037 -16.048 1.00 86.25 595 ASP A N 1
ATOM 4564 C CA . ASP A 1 595 ? 11.807 6.369 -14.678 1.00 86.25 595 ASP A CA 1
ATOM 4565 C C . ASP A 1 595 ? 10.857 5.813 -13.647 1.00 86.25 595 ASP A C 1
ATOM 4567 O O . ASP A 1 595 ? 11.321 5.238 -12.661 1.00 86.25 595 ASP A O 1
ATOM 4571 N N . TYR A 1 596 ? 9.561 5.989 -13.871 1.00 90.56 596 TYR A N 1
ATOM 4572 C CA . TYR A 1 596 ? 8.547 5.542 -12.939 1.00 90.56 596 TYR A CA 1
ATOM 4573 C C . TYR A 1 596 ? 8.587 4.020 -12.788 1.00 90.56 596 TYR A C 1
ATOM 4575 O O . TYR A 1 596 ? 8.711 3.528 -11.669 1.00 90.56 596 TYR A O 1
ATOM 4583 N N . GLY A 1 597 ? 8.595 3.272 -13.895 1.00 86.75 597 GLY A N 1
ATOM 4584 C CA . GLY A 1 597 ? 8.626 1.813 -13.850 1.00 86.75 597 GLY A CA 1
ATOM 4585 C C . GLY A 1 597 ? 9.904 1.265 -13.234 1.00 86.75 597 GLY A C 1
ATOM 4586 O O . GLY A 1 597 ? 9.823 0.387 -12.385 1.00 86.75 597 GLY A O 1
ATOM 4587 N N . THR A 1 598 ? 11.074 1.850 -13.525 1.00 82.88 598 THR A N 1
ATOM 4588 C CA . THR A 1 598 ? 12.317 1.453 -12.831 1.00 82.88 598 THR A CA 1
ATOM 4589 C C . THR A 1 598 ? 12.248 1.753 -11.329 1.00 82.88 598 THR A C 1
ATOM 4591 O O . THR A 1 598 ? 12.709 0.957 -10.520 1.00 82.88 598 THR A O 1
ATOM 4594 N N . THR A 1 599 ? 11.686 2.904 -10.941 1.00 82.00 599 THR A N 1
ATOM 4595 C CA . THR A 1 599 ? 11.594 3.327 -9.529 1.00 82.00 599 THR A CA 1
ATOM 4596 C C . THR A 1 599 ? 10.665 2.413 -8.729 1.00 82.00 599 THR A C 1
ATOM 4598 O O . THR A 1 599 ? 10.964 2.096 -7.583 1.00 82.00 599 THR A O 1
ATOM 4601 N N . TYR A 1 600 ? 9.569 1.961 -9.341 1.00 79.00 600 TYR A N 1
ATOM 4602 C CA . TYR A 1 600 ? 8.555 1.118 -8.704 1.00 79.00 600 TYR A CA 1
ATOM 4603 C C . TYR A 1 600 ? 8.647 -0.364 -9.081 1.00 79.00 600 TYR A C 1
ATOM 4605 O O . TYR A 1 600 ? 7.756 -1.137 -8.746 1.00 79.00 600 TYR A O 1
ATOM 4613 N N . SER A 1 601 ? 9.730 -0.779 -9.744 1.00 81.69 601 SER A N 1
ATOM 4614 C CA . SER A 1 601 ? 9.946 -2.160 -10.202 1.00 81.69 601 SER A CA 1
ATOM 4615 C C . SER A 1 601 ? 8.767 -2.735 -11.003 1.00 81.69 601 SER A C 1
ATOM 4617 O O . SER A 1 601 ? 8.350 -3.874 -10.795 1.00 81.69 601 SER A O 1
ATOM 4619 N N . ILE A 1 602 ? 8.210 -1.927 -11.904 1.00 86.12 602 ILE A N 1
ATOM 4620 C CA . ILE A 1 602 ? 7.131 -2.317 -12.813 1.00 86.12 602 ILE A CA 1
ATOM 4621 C C . ILE A 1 602 ? 7.786 -2.696 -14.143 1.00 86.12 602 ILE A C 1
ATOM 4623 O O . ILE A 1 602 ? 8.289 -1.798 -14.819 1.00 86.12 602 ILE A O 1
ATOM 4627 N N . PRO A 1 603 ? 7.818 -3.984 -14.521 1.00 85.50 603 PRO A N 1
ATOM 4628 C CA . PRO A 1 603 ? 8.339 -4.393 -15.813 1.00 85.50 603 PRO A CA 1
ATOM 4629 C C . PRO A 1 603 ? 7.289 -4.233 -16.921 1.00 85.50 603 PRO A C 1
ATOM 4631 O O . PRO A 1 603 ? 6.071 -4.245 -16.688 1.00 85.50 603 PRO A O 1
ATOM 4634 N N . ASP A 1 604 ? 7.787 -4.158 -18.148 1.00 89.31 604 ASP A N 1
ATOM 4635 C CA . ASP A 1 604 ? 7.013 -4.328 -19.373 1.00 89.31 604 ASP A CA 1
ATOM 4636 C C . ASP A 1 604 ? 6.390 -5.747 -19.432 1.00 89.31 604 ASP A C 1
ATOM 4638 O O . ASP A 1 604 ? 6.646 -6.615 -18.587 1.00 89.31 604 ASP A O 1
ATOM 4642 N N . ILE A 1 605 ? 5.508 -5.999 -20.397 1.00 84.88 605 ILE A N 1
ATOM 4643 C CA . ILE A 1 605 ? 4.791 -7.267 -20.576 1.00 84.88 605 ILE A CA 1
ATOM 4644 C C . ILE A 1 605 ? 5.727 -8.460 -20.775 1.00 84.88 605 ILE A C 1
ATOM 4646 O O . ILE A 1 605 ? 5.366 -9.575 -20.412 1.00 84.88 605 ILE A O 1
ATOM 4650 N N . ASP A 1 606 ? 6.933 -8.222 -21.285 1.00 83.19 606 ASP A N 1
ATOM 4651 C CA . ASP A 1 606 ? 7.967 -9.233 -21.509 1.00 83.19 606 ASP A CA 1
ATOM 4652 C C . ASP A 1 606 ? 8.910 -9.434 -20.304 1.00 83.19 606 ASP A C 1
ATOM 4654 O O . ASP A 1 606 ? 9.887 -10.178 -20.390 1.00 83.19 606 ASP A O 1
ATOM 4658 N N . GLY A 1 607 ? 8.635 -8.770 -19.176 1.00 78.19 607 GLY A N 1
ATOM 4659 C CA . GLY A 1 607 ? 9.426 -8.866 -17.948 1.00 78.19 607 GLY A CA 1
ATOM 4660 C C . GLY A 1 607 ? 10.662 -7.963 -17.913 1.00 78.19 607 GLY A C 1
ATOM 4661 O O . GLY A 1 607 ? 11.403 -7.986 -16.929 1.00 78.19 607 GLY A O 1
ATOM 4662 N N . THR A 1 608 ?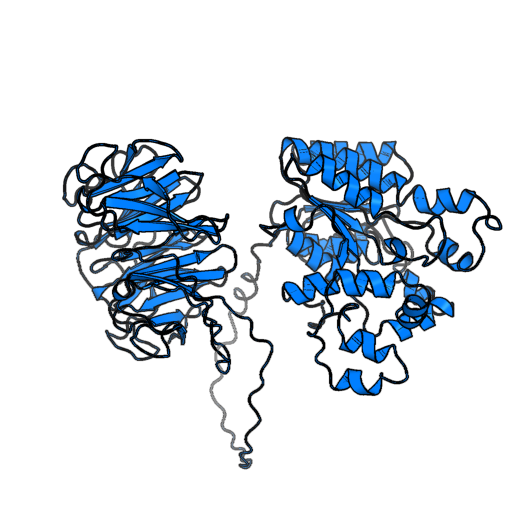 10.902 -7.160 -18.950 1.00 83.12 608 THR A N 1
ATOM 4663 C CA . THR A 1 608 ? 12.063 -6.263 -19.021 1.00 83.12 608 THR A CA 1
ATOM 4664 C C . THR A 1 608 ? 11.721 -4.814 -18.663 1.00 83.12 608 THR A C 1
ATOM 4666 O O . THR A 1 608 ? 10.572 -4.482 -18.389 1.00 83.12 608 THR A O 1
ATOM 4669 N N . TYR A 1 609 ? 12.731 -3.939 -18.651 1.00 83.19 609 TYR A N 1
ATOM 4670 C CA . TYR A 1 609 ? 12.558 -2.501 -18.448 1.00 83.19 609 TYR A CA 1
ATOM 4671 C C . TYR A 1 609 ? 12.957 -1.738 -19.712 1.00 83.19 609 TYR A C 1
ATOM 4673 O O . TYR A 1 609 ? 13.980 -2.079 -20.323 1.00 83.19 609 TYR A O 1
ATOM 4681 N N . PRO A 1 610 ? 12.208 -0.691 -20.093 1.00 80.75 610 PRO A N 1
ATOM 4682 C CA . PRO A 1 610 ? 12.576 0.134 -21.230 1.00 80.75 610 PRO A CA 1
ATOM 4683 C C . PRO A 1 610 ? 13.829 0.960 -20.955 1.00 80.75 610 PRO A C 1
ATOM 4685 O O . PRO A 1 610 ? 14.241 1.192 -19.812 1.00 80.75 610 PRO A O 1
ATOM 4688 N N . SER A 1 611 ? 14.448 1.421 -22.041 1.00 78.44 611 SER A N 1
ATOM 4689 C CA . SER A 1 611 ? 15.664 2.226 -21.961 1.00 78.44 611 SER A CA 1
ATOM 4690 C C . SER A 1 611 ? 15.381 3.546 -21.248 1.00 78.44 611 SER A C 1
ATOM 4692 O O . SER A 1 611 ? 14.491 4.293 -21.637 1.00 78.44 611 SER A O 1
ATOM 4694 N N . ASN A 1 612 ? 16.164 3.856 -20.213 1.00 83.56 612 ASN A N 1
ATOM 4695 C CA . ASN A 1 612 ? 15.974 5.069 -19.428 1.00 83.56 612 ASN A CA 1
ATOM 4696 C C . ASN A 1 612 ? 16.841 6.227 -19.968 1.00 83.56 612 ASN A C 1
ATOM 4698 O O . ASN A 1 612 ? 18.073 6.142 -19.853 1.00 83.56 612 ASN A O 1
ATOM 4702 N N . PRO A 1 613 ? 16.244 7.332 -20.467 1.00 78.62 613 PRO A N 1
ATOM 4703 C CA . PRO A 1 613 ? 16.987 8.463 -21.035 1.00 78.62 613 PRO A CA 1
ATOM 4704 C C . PRO A 1 613 ? 17.881 9.215 -20.038 1.00 78.62 613 PRO A C 1
ATOM 4706 O O . PRO A 1 613 ? 18.766 9.963 -20.447 1.00 78.62 613 PRO A O 1
ATOM 4709 N N . ARG A 1 614 ? 17.671 9.031 -18.727 1.00 84.50 614 ARG A N 1
ATOM 4710 C CA . ARG A 1 614 ? 18.525 9.593 -17.670 1.00 84.50 614 ARG A CA 1
ATOM 4711 C C . ARG A 1 614 ? 19.643 8.656 -17.240 1.00 84.50 614 ARG A C 1
ATOM 4713 O O . ARG A 1 614 ? 20.478 9.068 -16.434 1.00 84.50 614 ARG A O 1
ATOM 4720 N N . SER A 1 615 ? 19.671 7.411 -17.716 1.00 86.50 615 SER A N 1
ATOM 4721 C CA . SER A 1 615 ? 20.756 6.498 -17.363 1.00 86.50 615 SER A CA 1
ATOM 4722 C C . SER A 1 615 ? 22.061 6.944 -18.018 1.00 86.50 615 SER A C 1
ATOM 4724 O O . SER A 1 615 ? 22.107 7.306 -19.193 1.00 86.50 615 SER A O 1
ATOM 4726 N N . VAL A 1 616 ? 23.149 6.899 -17.255 1.00 84.75 616 VAL A N 1
ATOM 4727 C CA . VAL A 1 616 ? 24.489 7.220 -17.754 1.00 84.75 616 VAL A CA 1
ATOM 4728 C C . VAL A 1 616 ? 24.881 6.235 -18.856 1.00 84.75 616 VAL A C 1
ATOM 4730 O O . VAL A 1 616 ? 25.465 6.648 -19.848 1.00 84.75 616 VAL A O 1
ATOM 4733 N N . SER A 1 617 ? 24.493 4.960 -18.743 1.00 82.00 617 SER A N 1
ATOM 4734 C CA . SER A 1 617 ? 24.703 3.966 -19.805 1.00 82.00 617 SER A CA 1
ATOM 4735 C C . SER A 1 617 ? 24.024 4.377 -21.121 1.00 82.00 617 SER A C 1
ATOM 4737 O O . SER A 1 617 ? 24.683 4.395 -22.164 1.00 82.00 617 SER A O 1
ATOM 4739 N N . PHE A 1 618 ? 22.754 4.807 -21.076 1.00 82.00 618 PHE A N 1
ATOM 4740 C CA . PHE A 1 618 ? 22.042 5.309 -22.257 1.00 82.00 618 PHE A CA 1
ATOM 4741 C C . PHE A 1 618 ? 22.733 6.536 -22.853 1.00 82.00 618 PHE A C 1
ATOM 4743 O O . PHE A 1 618 ? 22.972 6.569 -24.055 1.00 82.00 618 PHE A O 1
ATOM 4750 N N . LEU A 1 619 ? 23.111 7.511 -22.023 1.00 81.38 619 LEU A N 1
ATOM 4751 C CA . LEU A 1 619 ? 23.778 8.736 -22.476 1.00 81.38 619 LEU A CA 1
ATOM 4752 C C . LEU A 1 619 ? 25.163 8.463 -23.080 1.00 81.38 619 LEU A C 1
ATOM 4754 O O . LEU A 1 619 ? 25.516 9.049 -24.098 1.00 81.38 619 LEU A O 1
ATOM 4758 N N . MET A 1 620 ? 25.943 7.546 -22.503 1.00 81.12 620 MET A N 1
ATOM 4759 C CA . MET A 1 620 ? 27.274 7.205 -23.019 1.00 81.12 620 MET A CA 1
ATOM 4760 C C . MET A 1 620 ? 27.195 6.459 -24.345 1.00 81.12 620 MET A C 1
ATOM 4762 O O . MET A 1 620 ? 28.010 6.717 -25.226 1.00 81.12 620 MET A O 1
ATOM 4766 N N . ARG A 1 621 ? 26.167 5.618 -24.546 1.00 79.19 621 ARG A N 1
ATOM 4767 C CA . ARG A 1 621 ? 25.914 4.955 -25.837 1.00 79.19 621 ARG A CA 1
ATOM 4768 C C . ARG A 1 621 ? 25.729 5.961 -26.981 1.00 79.19 621 ARG A C 1
ATOM 4770 O O . ARG A 1 621 ? 25.986 5.622 -28.131 1.00 79.19 621 ARG A O 1
ATOM 4777 N N . ARG A 1 622 ? 25.301 7.188 -26.668 1.00 73.62 622 ARG A N 1
ATOM 4778 C CA . ARG A 1 622 ? 25.006 8.262 -27.630 1.00 73.62 622 ARG A CA 1
ATOM 4779 C C . ARG A 1 622 ? 26.197 9.128 -28.004 1.00 73.62 622 ARG A C 1
ATOM 4781 O O . ARG A 1 622 ? 26.132 9.842 -28.996 1.00 73.62 622 ARG A O 1
ATOM 4788 N N . ILE A 1 623 ? 27.281 9.073 -27.239 1.00 77.25 623 ILE A N 1
ATOM 4789 C CA . ILE A 1 623 ? 28.493 9.836 -27.527 1.00 77.25 623 ILE A CA 1
ATOM 4790 C C . ILE A 1 623 ? 29.467 8.875 -28.215 1.00 77.25 623 ILE A C 1
ATOM 4792 O O . ILE A 1 623 ? 30.000 8.001 -27.534 1.00 77.25 623 ILE A O 1
ATOM 4796 N N . PRO A 1 624 ? 29.745 8.999 -29.531 1.00 74.62 624 PRO A N 1
ATOM 4797 C CA . PRO A 1 624 ? 30.540 8.009 -30.266 1.00 74.62 624 PRO A CA 1
ATOM 4798 C C . PRO A 1 624 ? 31.887 7.691 -29.602 1.00 74.62 624 PRO A C 1
ATOM 4800 O O . PRO A 1 624 ? 32.245 6.523 -29.462 1.00 74.62 624 PRO A O 1
ATOM 4803 N N . ALA A 1 625 ? 32.570 8.718 -29.081 1.00 78.19 625 ALA A N 1
ATOM 4804 C CA . ALA A 1 625 ? 33.843 8.597 -28.366 1.00 78.19 625 ALA A CA 1
ATOM 4805 C C . ALA A 1 625 ? 33.758 7.842 -27.020 1.00 78.19 625 ALA A C 1
ATOM 4807 O O . ALA A 1 625 ? 34.769 7.337 -26.535 1.00 78.19 625 ALA A O 1
ATOM 4808 N N . LEU A 1 626 ? 32.572 7.766 -26.408 1.00 78.69 626 LEU A N 1
ATOM 4809 C CA . LEU A 1 626 ? 32.326 7.163 -25.090 1.00 78.69 626 LEU A CA 1
ATOM 4810 C C . LEU A 1 626 ? 31.380 5.952 -25.156 1.00 78.69 626 LEU A C 1
ATOM 4812 O O . LEU A 1 626 ? 31.093 5.340 -24.130 1.00 78.69 626 LEU A O 1
ATOM 4816 N N . SER A 1 627 ? 30.928 5.568 -26.352 1.00 80.25 627 SER A N 1
ATOM 4817 C CA . SER A 1 627 ? 29.975 4.473 -26.575 1.00 80.25 627 SER A CA 1
ATOM 4818 C C . SER A 1 627 ? 30.446 3.144 -25.983 1.00 80.25 627 SER A C 1
ATOM 4820 O O . SER A 1 627 ? 29.646 2.411 -25.398 1.00 80.25 627 SER A O 1
ATOM 4822 N N . TRP A 1 628 ? 31.753 2.878 -26.030 1.00 82.19 628 TRP A N 1
ATOM 4823 C CA . TRP A 1 628 ? 32.375 1.693 -25.440 1.00 82.19 628 TRP A CA 1
ATOM 4824 C C . TRP A 1 628 ? 32.194 1.608 -23.915 1.00 82.19 628 TRP A C 1
ATOM 4826 O O . TRP A 1 628 ? 32.111 0.502 -23.390 1.00 82.19 628 TRP A O 1
ATOM 4836 N N . LEU A 1 629 ? 32.065 2.738 -23.203 1.00 81.50 629 LEU A N 1
ATOM 4837 C CA . LEU A 1 629 ? 31.824 2.768 -21.753 1.00 81.50 629 LEU A CA 1
ATOM 4838 C C . LEU A 1 629 ? 30.403 2.330 -21.385 1.00 81.50 629 LEU A C 1
ATOM 4840 O O . LEU A 1 629 ? 30.178 1.897 -20.257 1.00 81.50 629 LEU A O 1
ATOM 4844 N N . SER A 1 630 ? 29.441 2.413 -22.310 1.00 80.31 630 SER A N 1
ATOM 4845 C CA . SER A 1 630 ? 28.033 2.107 -22.016 1.00 80.31 630 SER A CA 1
ATOM 4846 C C . SER A 1 630 ? 27.816 0.676 -21.510 1.00 80.31 630 SER A C 1
ATOM 4848 O O . SER A 1 630 ? 26.978 0.476 -20.633 1.00 80.31 630 SER A O 1
ATOM 4850 N N . GLY A 1 631 ? 28.612 -0.291 -21.986 1.00 78.25 631 GLY A N 1
ATOM 4851 C CA . GLY A 1 631 ? 28.571 -1.688 -21.535 1.00 78.25 631 GLY A CA 1
ATOM 4852 C C . GLY A 1 631 ? 29.186 -1.933 -20.151 1.00 78.25 631 GLY A C 1
ATOM 4853 O O . GLY A 1 631 ? 28.917 -2.962 -19.540 1.00 78.25 631 GLY A O 1
ATOM 4854 N N . TRP A 1 632 ? 29.979 -0.986 -19.642 1.00 81.12 632 TRP A N 1
ATOM 4855 C CA . TRP A 1 632 ? 30.637 -1.063 -18.330 1.00 81.12 632 TRP A CA 1
ATOM 4856 C C . TRP A 1 632 ? 29.904 -0.264 -17.252 1.00 81.12 632 TRP A C 1
ATOM 4858 O O . TRP A 1 632 ? 30.148 -0.453 -16.062 1.00 81.12 632 TRP A O 1
ATOM 4868 N N . ILE A 1 633 ? 29.016 0.645 -17.658 1.00 81.12 633 ILE A N 1
ATOM 4869 C CA . ILE A 1 633 ? 28.265 1.503 -16.749 1.00 81.12 633 ILE A CA 1
ATOM 4870 C C . ILE A 1 633 ? 26.918 0.845 -16.447 1.00 81.12 633 ILE A C 1
ATOM 4872 O O . ILE A 1 633 ? 26.132 0.615 -17.368 1.00 81.12 633 ILE A O 1
ATOM 4876 N N . PRO A 1 634 ? 26.597 0.582 -15.170 1.00 76.94 634 PRO A N 1
ATOM 4877 C CA . PRO A 1 634 ? 25.308 0.013 -14.816 1.00 76.94 634 PRO A CA 1
ATOM 4878 C C . PRO A 1 634 ? 24.141 0.919 -15.232 1.00 76.94 634 PRO A C 1
ATOM 4880 O O . PRO A 1 634 ? 24.139 2.119 -14.951 1.00 76.94 634 PRO A O 1
ATOM 4883 N N . GLY A 1 635 ? 23.104 0.340 -15.844 1.00 70.31 635 GLY A N 1
ATOM 4884 C CA . GLY A 1 635 ? 21.925 1.078 -16.323 1.00 70.31 635 GLY A CA 1
ATOM 4885 C C . GLY A 1 635 ? 21.098 1.765 -15.224 1.00 70.31 635 GLY A C 1
ATOM 4886 O O . GLY A 1 635 ? 20.320 2.669 -15.520 1.00 70.31 635 GLY A O 1
ATOM 4887 N N . PHE A 1 636 ? 21.286 1.390 -13.953 1.00 75.69 636 PHE A N 1
ATOM 4888 C CA . PHE A 1 636 ? 20.630 2.041 -12.814 1.00 75.69 636 PHE A CA 1
ATOM 4889 C C . PHE A 1 636 ? 21.277 3.378 -12.421 1.00 75.69 636 PHE A C 1
ATOM 4891 O O . PHE A 1 636 ? 20.658 4.159 -11.698 1.00 75.69 636 PHE A O 1
ATOM 4898 N N . LEU A 1 637 ? 22.511 3.658 -12.866 1.00 83.44 637 LEU A N 1
ATOM 4899 C CA . LEU A 1 637 ? 23.176 4.922 -12.574 1.00 83.44 637 LEU A CA 1
ATOM 4900 C C . LEU A 1 637 ? 22.525 6.015 -13.422 1.00 83.44 637 LEU A C 1
ATOM 4902 O O . LEU A 1 637 ? 22.641 6.004 -14.648 1.00 83.44 637 LEU A O 1
ATOM 4906 N N . LYS A 1 638 ? 21.830 6.952 -12.775 1.00 85.81 638 LYS A N 1
ATOM 4907 C CA . LYS A 1 638 ? 21.094 8.031 -13.442 1.00 85.81 638 LYS A CA 1
ATOM 4908 C C . LYS A 1 638 ? 21.699 9.385 -13.118 1.00 85.81 638 LYS A C 1
ATOM 4910 O O . LYS A 1 638 ? 22.123 9.626 -11.990 1.00 85.81 638 LYS A O 1
ATOM 4915 N N . ILE A 1 639 ? 21.667 10.296 -14.082 1.00 87.69 639 ILE A N 1
ATOM 4916 C CA . ILE A 1 639 ? 21.970 11.697 -13.802 1.00 87.69 639 ILE A CA 1
ATOM 4917 C C . ILE A 1 639 ? 20.783 12.390 -13.101 1.00 87.69 639 ILE A C 1
ATOM 4919 O O . ILE A 1 639 ? 19.616 12.039 -13.341 1.00 87.69 639 ILE A O 1
ATOM 4923 N N . PRO A 1 640 ? 21.046 13.390 -12.235 1.00 85.56 640 PRO A N 1
ATOM 4924 C CA . PRO A 1 640 ? 19.997 14.189 -11.612 1.00 85.56 640 PRO A CA 1
ATOM 4925 C C . PRO A 1 640 ? 19.081 14.850 -12.643 1.00 85.56 640 PRO A C 1
ATOM 4927 O O . PRO A 1 640 ? 19.524 15.249 -13.721 1.00 85.56 640 PRO A O 1
ATOM 4930 N N . HIS A 1 641 ? 17.808 15.030 -12.287 1.00 78.00 641 HIS A N 1
ATOM 4931 C CA . HIS A 1 641 ? 16.788 15.550 -13.202 1.00 78.00 641 HIS A CA 1
ATOM 4932 C C . HIS A 1 641 ? 17.142 16.930 -13.783 1.00 78.00 641 HIS A C 1
ATOM 4934 O O . HIS A 1 641 ? 16.937 17.171 -14.967 1.00 78.00 641 HIS A O 1
ATOM 4940 N N . TRP A 1 642 ? 17.738 17.820 -12.982 1.00 82.38 642 TRP A N 1
ATOM 4941 C CA . TRP A 1 642 ? 18.174 19.146 -13.438 1.00 82.38 642 TRP A CA 1
ATOM 4942 C C . TRP A 1 642 ? 19.312 19.078 -14.466 1.00 82.38 642 TRP A C 1
ATOM 4944 O O . TRP A 1 642 ? 19.378 19.910 -15.370 1.00 82.38 642 TRP A O 1
ATOM 4954 N N . LEU A 1 643 ? 20.209 18.096 -14.335 1.00 84.25 643 LEU A N 1
ATOM 4955 C CA . LEU A 1 643 ? 21.321 17.909 -15.261 1.00 84.25 643 LEU A CA 1
ATOM 4956 C C . LEU A 1 643 ? 20.807 17.316 -16.568 1.00 84.25 643 LEU A C 1
ATOM 4958 O O . LEU A 1 643 ? 21.156 17.809 -17.634 1.00 84.25 643 LEU A O 1
ATOM 4962 N N . TRP A 1 644 ? 19.926 16.318 -16.483 1.00 83.56 644 TRP A N 1
ATOM 4963 C CA . TRP A 1 644 ? 19.267 15.757 -17.658 1.00 83.56 644 TRP A CA 1
ATOM 4964 C C . TRP A 1 644 ? 18.477 16.817 -18.417 1.00 83.56 644 TRP A C 1
ATOM 4966 O O . TRP A 1 644 ? 18.684 16.975 -19.611 1.00 83.56 644 TRP A O 1
ATOM 4976 N N . TYR A 1 645 ? 17.670 17.611 -17.712 1.00 79.31 645 TYR A N 1
ATOM 4977 C CA . TYR A 1 645 ? 16.941 18.730 -18.300 1.00 79.31 645 TYR A CA 1
ATOM 4978 C C . TYR A 1 645 ? 17.885 19.669 -19.063 1.00 79.31 645 TYR A C 1
ATOM 4980 O O . TYR A 1 645 ? 17.669 19.937 -20.242 1.00 79.31 645 TYR A O 1
ATOM 4988 N N . LYS A 1 646 ? 18.986 20.107 -18.433 1.00 81.88 646 LYS A N 1
ATOM 4989 C CA . LYS A 1 646 ? 19.984 20.961 -19.095 1.00 81.88 646 LYS A CA 1
ATOM 4990 C C . LYS A 1 646 ? 20.587 20.310 -20.341 1.00 81.88 646 LYS A C 1
ATOM 4992 O O . LYS A 1 646 ? 20.742 20.997 -21.344 1.00 81.88 646 LYS A O 1
ATOM 4997 N N . LEU A 1 647 ? 20.922 19.021 -20.285 1.00 78.06 647 LEU A N 1
ATOM 4998 C CA . LEU A 1 647 ? 21.490 18.293 -21.423 1.00 78.06 647 LEU A CA 1
ATOM 4999 C C . LEU A 1 647 ? 20.487 18.165 -22.573 1.00 78.06 647 LEU A C 1
ATOM 5001 O O . LEU A 1 647 ? 20.848 18.415 -23.716 1.00 78.06 647 LEU A O 1
ATOM 5005 N N . VAL A 1 648 ? 19.232 17.842 -22.268 1.00 73.81 648 VAL A N 1
ATOM 5006 C CA . VAL A 1 648 ? 18.167 17.682 -23.264 1.00 73.81 648 VAL A CA 1
ATOM 5007 C C . VAL A 1 648 ? 17.796 19.013 -23.915 1.00 73.81 648 VAL A C 1
ATOM 5009 O O . VAL A 1 648 ? 17.632 19.064 -25.125 1.00 73.81 648 VAL A O 1
ATOM 5012 N N . THR A 1 649 ? 17.721 20.107 -23.155 1.00 75.88 649 THR A N 1
ATOM 5013 C CA . THR A 1 649 ? 17.392 21.435 -23.717 1.00 75.88 649 THR A CA 1
ATOM 5014 C C . THR A 1 649 ? 18.547 22.098 -24.475 1.00 75.88 649 THR A C 1
ATOM 5016 O O . THR A 1 649 ? 18.331 23.064 -25.204 1.00 75.88 649 THR A O 1
ATOM 5019 N N . ASN A 1 650 ? 19.784 21.616 -24.315 1.00 76.75 650 ASN A N 1
ATOM 5020 C CA . ASN A 1 650 ? 20.924 22.160 -25.042 1.00 76.75 650 ASN A CA 1
ATOM 5021 C C . ASN A 1 650 ? 20.955 21.576 -26.459 1.00 76.75 650 ASN A C 1
ATOM 5023 O O . ASN A 1 650 ? 21.222 20.389 -26.637 1.00 76.75 650 ASN A O 1
ATOM 5027 N N . PHE A 1 651 ? 20.716 22.425 -27.462 1.00 56.75 651 PHE A N 1
ATOM 5028 C CA . PHE A 1 651 ? 20.529 22.036 -28.862 1.00 56.75 651 PHE A CA 1
ATOM 5029 C C . PHE A 1 651 ? 21.615 21.082 -29.393 1.00 56.75 651 PHE A C 1
ATOM 5031 O O . PHE A 1 651 ? 21.288 20.060 -29.992 1.00 56.75 651 PHE A O 1
ATOM 5038 N N . GLN A 1 652 ? 22.894 21.343 -29.099 1.00 57.84 652 GLN A N 1
ATOM 5039 C CA . GLN A 1 652 ? 24.001 20.488 -29.551 1.00 57.84 652 GLN A CA 1
ATOM 5040 C C . GLN A 1 652 ? 23.989 19.096 -28.908 1.00 57.84 652 GLN A C 1
ATOM 5042 O O . GLN A 1 652 ? 24.300 18.112 -29.569 1.00 57.84 652 GLN A O 1
ATOM 5047 N N . PHE A 1 653 ? 23.614 18.994 -27.632 1.00 56.38 653 PHE A N 1
ATOM 5048 C CA . PHE A 1 653 ? 23.497 17.704 -26.949 1.00 56.38 653 PHE A CA 1
ATOM 5049 C C . PHE A 1 653 ? 22.214 16.970 -27.347 1.00 56.38 653 PHE A C 1
ATOM 5051 O O . PHE A 1 653 ? 22.234 15.751 -27.490 1.00 56.38 653 PHE A O 1
ATOM 5058 N N . SER A 1 654 ? 21.121 17.700 -27.577 1.00 58.19 654 SER A N 1
ATOM 5059 C CA . SER A 1 654 ? 19.824 17.133 -27.956 1.00 58.19 654 SER A CA 1
ATOM 5060 C C . SER A 1 654 ? 19.894 16.328 -29.257 1.00 58.19 654 SER A C 1
ATOM 5062 O O . SER A 1 654 ? 19.414 15.201 -29.274 1.00 58.19 654 SER A O 1
ATOM 5064 N N . GLN A 1 655 ? 20.604 16.827 -30.280 1.00 60.41 655 GLN A N 1
ATOM 5065 C CA . GLN A 1 655 ? 20.785 16.127 -31.562 1.00 60.41 655 GLN A CA 1
ATOM 5066 C C . GLN A 1 655 ? 21.621 14.843 -31.464 1.00 60.41 655 GLN A C 1
ATOM 5068 O O . GLN A 1 655 ? 21.606 14.020 -32.376 1.00 60.41 655 GLN A O 1
ATOM 5073 N N . HIS A 1 656 ? 22.392 14.684 -30.387 1.00 56.06 656 HIS A N 1
ATOM 5074 C CA . HIS A 1 656 ? 23.126 13.452 -30.117 1.00 56.06 656 HIS A CA 1
ATOM 5075 C C . HIS A 1 656 ? 22.320 12.479 -29.246 1.00 56.06 656 HIS A C 1
ATOM 5077 O O . HIS A 1 656 ? 22.559 11.276 -29.311 1.00 56.06 656 HIS A O 1
ATOM 5083 N N . ILE A 1 657 ? 21.379 12.975 -28.434 1.00 55.09 657 ILE A N 1
ATOM 5084 C CA . ILE A 1 657 ? 20.576 12.168 -27.504 1.00 55.09 657 ILE A CA 1
ATOM 5085 C C . ILE A 1 657 ? 19.315 11.595 -28.175 1.00 55.09 657 ILE A C 1
ATOM 5087 O O . ILE A 1 657 ? 18.958 10.461 -27.840 1.00 55.09 657 ILE A O 1
ATOM 5091 N N . PHE A 1 658 ? 18.668 12.351 -29.075 1.00 55.50 658 PHE A N 1
ATOM 5092 C CA . PHE A 1 658 ? 17.339 12.061 -29.632 1.00 55.50 658 PHE A CA 1
ATOM 5093 C C . PHE A 1 658 ? 17.294 11.961 -31.154 1.00 55.50 658 PHE A C 1
ATOM 5095 O O . PHE A 1 658 ? 17.994 12.754 -31.825 1.00 55.50 658 PHE A O 1
#

Secondary structure (DSSP, 8-state):
------------SSPPB---------SS----EE-TT--EEEEETTTEEEEE-TT-SS-EEEEE-SBSSSTT-BSSEEEEEEETTEEEEEEGGGTEEEEEETT-SS-EEEEE-S-BSSSTT-BSS---EEE-TT-PEEEEEGGGTEEEEE-TT-SS-EEEEE-S-BSSSTT-BSSEEEEEE-TT--EEEEEGGGTEEEEE-TT-SS-EEEEE-S-BSSSTT-BSS--EEEE-TT-PEEEEEGGGTEEEEE-TT-SS-EEEE-TT-BSSSTT-BSS--EEEE-TTSPEEEEEGGGTEEEEEB-------PPP------------------------STTTTT----TTTT-EEEETT-SSHHHHHHHHHHHHTT-EEEEEES-SS-SSSSS--HHHHHHHHHHTT-EEEEEE--TT-HHHHHHHHHHHHHHTTT---EEEE-----HHHHHHTTTS-TTTS-TTHHHHHHIIIIIHHHHHHHHHHHHHHHHT-EEEEEE--GGGTS--S-TT---HHHHHHHHHHHGGGTEEEEEEE--SB--HHHHTTTT-HHHHHHHHTT-SPBPHHHHHHHHHHHTT-TTGGGTTTSEEEHHHHHHHHT---TTS--PPPTTBHHHHHHTSGGGGGGGGTS-TT-B--HHHHHHHHHSHHHHHHH-